Protein AF-A0A7S1ABR4-F1 (afdb_monomer)

Solvent-accessible surface area (backbone atoms only — not comparable to full-atom values): 40179 Å² total; per-residue (Å²): 141,78,88,90,82,90,86,90,86,90,82,90,83,89,80,83,87,80,79,81,82,81,83,81,82,76,81,88,82,75,90,82,78,89,81,94,78,80,88,78,85,78,80,78,83,89,82,87,90,80,86,80,90,78,80,85,79,92,81,92,79,81,85,82,89,79,80,89,81,91,84,85,90,83,87,86,83,90,85,89,83,86,89,81,87,87,85,87,91,77,84,61,74,61,48,54,54,51,48,51,51,46,50,47,52,50,47,52,54,45,50,52,50,46,52,52,47,52,51,48,51,51,53,50,50,51,51,52,49,49,56,50,48,53,54,47,52,52,51,48,53,54,53,60,64,45,48,66,56,51,52,49,52,51,51,52,51,50,50,50,53,49,54,53,50,53,50,50,54,50,49,50,55,53,48,54,56,48,52,51,53,50,51,51,52,50,53,51,52,52,49,51,51,53,50,51,49,54,54,50,52,53,48,51,54,49,54,53,51,52,51,52,53,51,48,53,53,48,56,51,52,50,51,56,50,50,56,50,49,53,50,51,50,52,52,50,54,51,52,50,52,52,48,52,53,49,51,51,50,49,53,54,49,50,57,50,49,53,56,46,51,65,54,48,78,72,54,84,92,76,92,80,83,93,70,96,70,55,65,67,53,48,56,52,48,51,52,50,49,50,50,50,51,52,52,50,52,51,52,53,53,51,48,52,55,50,49,55,56,47,51,56,49,51,52,52,52,49,54,52,48,55,54,46,54,52,50,54,50,51,53,51,52,50,49,54,49,53,66,70,61,41,58,66,59,51,50,53,48,52,53,46,50,56,50,51,54,53,49,52,53,53,50,49,53,52,51,51,51,52,50,52,49,53,51,52,54,50,52,55,50,51,52,51,53,53,50,54,48,51,54,49,52,54,50,51,51,52,52,52,51,50,54,52,48,52,53,50,52,53,51,48,53,52,51,53,49,51,51,51,52,52,51,49,52,55,63,74,71,60,80,94,75,86,91,80,81,90,78,94,74,90,80,93,76,82,89,75,84,84,78,89,80,82,92,79,89,85,82,80,89,88,88,83,79,91,80,89,86,84,88,76,93,81,82,86,82,84,78,89,82,79,92,71,85,78,76,94,78,68,75,86,52,51,64,59,56,50,51,51,48,53,52,51,53,51,50,51,52,50,55,50,52,52,50,54,51,51,50,52,52,51,52,49,54,51,48,55,56,50,51,65,65,67,58,77,78,71,91,74,70,92,67,76,75,56,70,63,58,57,48,51,52,52,48,53,55,47,52,52,51,51,51,54,48,51,54,51,52,51,51,55,50,52,52,49,52,53,50,53,52,51,53,49,52,52,48,53,52,52,50,51,54,48,51,56,56,47,65,75,66,78,70,89,73,90,58,72,65,60,59,53,50,52,51,50,52,52,53,50,52,52,51,50,54,52,50,53,52,50,50,51,54,51,52,52,55,49,53,53,50,52,52,53,50,53,53,50,52,52,49,55,54,50,65,74,73,108

Radius of gyration: 65.44 Å; Cα contacts (8 Å, |Δi|>4): 10; chains: 1; bounding box: 151×74×227 Å

Nearest PDB structures (foldseek):
  9cpb-assembly1_6H  TM=2.717E-01  e=7.052E+00  Bos taurus

Mean predicted aligned error: 22.24 Å

Structure (mmCIF, N/CA/C/O backbone):
data_AF-A0A7S1ABR4-F1
#
_entry.id   AF-A0A7S1ABR4-F1
#
loop_
_atom_site.group_PDB
_atom_site.id
_atom_site.type_symbol
_atom_site.label_atom_id
_atom_site.label_alt_id
_atom_site.label_comp_id
_atom_site.label_asym_id
_atom_site.label_entity_id
_atom_site.label_seq_id
_atom_site.pdbx_PDB_ins_code
_atom_site.Cartn_x
_atom_site.Cartn_y
_atom_site.Cartn_z
_atom_site.occupancy
_atom_site.B_iso_or_equiv
_atom_site.auth_seq_id
_atom_site.auth_comp_id
_atom_site.auth_asym_id
_atom_site.auth_atom_id
_at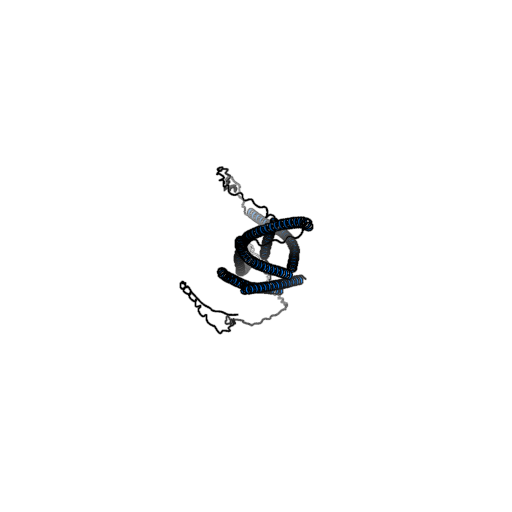om_site.pdbx_PDB_model_num
ATOM 1 N N . MET A 1 1 ? -22.520 -35.643 71.471 1.00 41.03 1 MET A N 1
ATOM 2 C CA . MET A 1 1 ? -22.256 -37.066 71.788 1.00 41.03 1 MET A CA 1
ATOM 3 C C . MET A 1 1 ? -23.621 -37.740 71.794 1.00 41.03 1 MET A C 1
ATOM 5 O O . MET A 1 1 ? -24.444 -37.306 72.581 1.00 41.03 1 MET A O 1
ATOM 9 N N . SER A 1 2 ? -24.021 -38.617 70.879 1.00 38.12 2 SER A N 1
ATOM 10 C CA . SER A 1 2 ? -23.293 -39.596 70.059 1.00 38.12 2 SER A CA 1
ATOM 11 C C . SER A 1 2 ? -24.035 -39.797 68.723 1.00 38.12 2 SER A C 1
ATOM 13 O O . SER A 1 2 ? -25.260 -39.748 68.706 1.00 38.12 2 SER A O 1
ATOM 15 N N . SER A 1 3 ? -23.313 -39.785 67.595 1.00 44.19 3 SER A N 1
ATOM 16 C CA . SER A 1 3 ? -23.055 -40.930 66.685 1.00 44.19 3 SER A CA 1
ATOM 17 C C . SER A 1 3 ? -24.290 -41.779 66.344 1.00 44.19 3 SER A C 1
ATOM 19 O O . SER A 1 3 ? -24.840 -42.435 67.217 1.00 44.19 3 SER A O 1
ATOM 21 N N . GLU A 1 4 ? -24.835 -41.698 65.126 1.00 56.34 4 GLU A N 1
ATOM 22 C CA . GLU A 1 4 ? -24.324 -42.309 63.875 1.00 56.34 4 GLU A CA 1
ATOM 23 C C . GLU A 1 4 ? -24.931 -43.704 63.641 1.00 56.34 4 GLU A C 1
ATOM 25 O O . GLU A 1 4 ? -24.584 -44.651 64.332 1.00 56.34 4 GLU A O 1
ATOM 30 N N . MET A 1 5 ? -25.833 -43.811 62.655 1.00 45.47 5 MET A N 1
ATOM 31 C CA . MET A 1 5 ? -26.088 -44.989 61.800 1.00 45.47 5 MET A CA 1
ATOM 32 C C . MET A 1 5 ? -27.075 -44.556 60.688 1.00 45.47 5 MET A C 1
ATOM 34 O O . MET A 1 5 ? -28.191 -44.150 60.979 1.00 45.47 5 MET A O 1
ATOM 38 N N . MET A 1 6 ? -26.651 -44.370 59.432 1.00 41.62 6 MET A N 1
ATOM 39 C CA . MET A 1 6 ? -26.481 -45.392 58.381 1.00 41.62 6 MET A CA 1
ATOM 40 C C . MET A 1 6 ? -27.782 -46.124 57.968 1.00 41.62 6 MET A C 1
ATOM 42 O O . MET A 1 6 ? -28.215 -47.036 58.661 1.00 41.62 6 MET A O 1
ATOM 46 N N . ARG A 1 7 ? -28.248 -45.807 56.739 1.00 41.59 7 ARG A N 1
ATOM 47 C CA . ARG A 1 7 ? -28.483 -46.717 55.577 1.00 41.59 7 ARG A CA 1
ATOM 48 C C . ARG A 1 7 ? -29.902 -46.877 54.978 1.00 41.59 7 ARG A C 1
ATOM 50 O O . ARG A 1 7 ? -30.796 -47.445 55.581 1.00 41.59 7 ARG A O 1
ATOM 57 N N . HIS A 1 8 ? -29.930 -46.533 53.678 1.00 41.03 8 HIS A N 1
ATOM 58 C CA . HIS A 1 8 ? -30.507 -47.206 52.492 1.00 41.03 8 HIS A CA 1
ATOM 59 C C . HIS A 1 8 ? -32.024 -47.402 52.314 1.00 41.03 8 HIS A C 1
ATOM 61 O O . HIS A 1 8 ? -32.643 -48.172 53.027 1.00 41.03 8 HIS A O 1
ATOM 67 N N . THR A 1 9 ? -32.548 -46.855 51.205 1.00 40.22 9 THR A N 1
ATOM 68 C CA . THR A 1 9 ? -33.113 -47.538 50.000 1.00 40.22 9 THR A CA 1
ATOM 69 C C . THR A 1 9 ? -33.212 -46.452 48.897 1.00 40.22 9 THR A C 1
ATOM 71 O O . THR A 1 9 ? -33.606 -45.339 49.208 1.00 40.22 9 THR A O 1
ATOM 74 N N . SER A 1 10 ? -32.648 -46.516 47.681 1.00 36.31 10 SER A N 1
ATOM 75 C CA . SER A 1 10 ? -32.606 -47.485 46.566 1.00 36.31 10 SER A CA 1
ATOM 76 C C . SER A 1 10 ? -33.908 -47.612 45.759 1.00 36.31 10 SER A C 1
ATOM 78 O O . SER A 1 10 ? -34.745 -48.439 46.091 1.00 36.31 10 SER A O 1
ATOM 80 N N . SER A 1 11 ? -33.988 -46.870 44.646 1.00 38.41 11 SER A N 1
ATOM 81 C CA . SER A 1 11 ? -34.721 -47.169 43.392 1.00 38.41 11 SER A CA 1
ATOM 82 C C . SER A 1 11 ? -34.121 -46.208 42.345 1.00 38.41 11 SER A C 1
ATOM 84 O O . SER A 1 11 ? -34.175 -45.007 42.575 1.00 38.41 11 SER A O 1
ATOM 86 N N . ARG A 1 12 ? -33.326 -46.538 41.316 1.00 35.66 12 ARG A N 1
ATOM 87 C CA . ARG A 1 12 ? -33.201 -47.629 40.326 1.00 35.66 12 ARG A CA 1
ATOM 88 C C . ARG A 1 12 ? -34.379 -47.718 39.348 1.00 35.66 12 ARG A C 1
ATOM 90 O O . ARG A 1 12 ? -35.300 -48.461 39.628 1.00 35.66 12 ARG A O 1
ATOM 97 N N . ASP A 1 13 ? -34.237 -46.999 38.228 1.00 39.53 13 ASP A N 1
ATOM 98 C CA . ASP A 1 13 ? -34.723 -47.302 36.865 1.00 39.53 13 ASP A CA 1
ATOM 99 C C . ASP A 1 13 ? -33.698 -46.679 35.885 1.00 39.53 13 ASP A C 1
ATOM 101 O O . ASP A 1 13 ? -33.396 -45.491 35.964 1.00 39.53 13 ASP A O 1
ATOM 105 N N . GLU A 1 14 ? -32.810 -47.497 35.312 1.00 38.00 14 GLU A N 1
ATOM 106 C CA . GLU A 1 14 ? -32.806 -47.963 33.907 1.00 38.00 14 GLU A CA 1
ATOM 107 C C . GLU A 1 14 ? -32.300 -46.923 32.884 1.00 38.00 14 GLU A C 1
ATOM 109 O O . GLU A 1 14 ? -33.050 -46.175 32.265 1.00 38.00 14 GLU A O 1
ATOM 114 N N . LEU A 1 15 ? -30.975 -46.933 32.675 1.00 37.72 15 LEU A N 1
ATOM 115 C CA . LEU A 1 15 ? -30.287 -46.331 31.530 1.00 37.72 15 LEU A CA 1
ATOM 116 C C . LEU A 1 15 ? -29.939 -47.429 30.515 1.00 37.72 15 LEU A C 1
ATOM 118 O O . LEU A 1 15 ? -29.349 -48.452 30.869 1.00 37.72 15 LEU A O 1
ATOM 122 N N . ALA A 1 16 ? -30.281 -47.184 29.251 1.00 50.78 16 ALA A N 1
ATOM 123 C CA . ALA A 1 16 ? -29.894 -47.994 28.099 1.00 50.78 16 ALA A CA 1
ATOM 124 C C . ALA A 1 16 ? -28.366 -47.955 27.854 1.00 50.78 16 ALA A C 1
ATOM 126 O O . ALA A 1 16 ? -27.729 -46.933 28.127 1.00 50.78 16 ALA A O 1
ATOM 127 N N . PRO A 1 17 ? -27.752 -49.023 27.306 1.00 49.50 17 PRO A N 1
ATOM 128 C CA . PRO A 1 17 ? -26.316 -49.055 27.061 1.00 49.50 17 PRO A CA 1
ATOM 129 C C . PRO A 1 17 ? -25.970 -48.335 25.751 1.00 49.50 17 PRO A C 1
ATOM 131 O O . PRO A 1 17 ? -26.314 -48.793 24.661 1.00 49.50 17 PRO A O 1
ATOM 134 N N . LEU A 1 18 ? -25.244 -47.220 25.852 1.00 47.31 18 LEU A N 1
ATOM 135 C CA . LEU A 1 18 ? -24.550 -46.618 24.717 1.00 47.31 18 LEU A CA 1
ATOM 136 C C . LEU A 1 18 ? -23.268 -47.409 24.433 1.00 47.31 18 LEU A C 1
ATOM 138 O O . LEU A 1 18 ? -22.366 -47.514 25.262 1.00 47.31 18 LEU A O 1
ATOM 142 N N . THR A 1 19 ? -23.217 -47.971 23.234 1.00 53.25 19 THR A N 1
ATOM 143 C CA . THR A 1 19 ? -22.040 -48.550 22.584 1.00 53.25 19 THR A CA 1
ATOM 144 C C . THR A 1 19 ? -20.878 -47.548 22.513 1.00 53.25 19 THR A C 1
ATOM 146 O O . THR A 1 19 ? -21.114 -46.393 22.150 1.00 53.25 19 THR A O 1
ATOM 149 N N . PRO A 1 20 ? -19.625 -47.959 22.779 1.00 58.31 20 PRO A N 1
ATOM 150 C CA . PRO A 1 20 ? -18.463 -47.097 22.582 1.00 58.31 20 PRO A CA 1
ATOM 151 C C . PRO A 1 20 ? -18.154 -46.910 21.081 1.00 58.31 20 PRO A C 1
ATOM 153 O O . PRO A 1 20 ? -18.285 -47.867 20.311 1.00 58.31 20 PRO A O 1
ATOM 156 N N . PRO A 1 21 ? -17.720 -45.715 20.638 1.00 57.12 21 PRO A N 1
ATOM 157 C CA . PRO A 1 21 ? -17.229 -45.516 19.278 1.00 57.12 21 PRO A CA 1
ATOM 158 C C . PRO A 1 21 ? -15.872 -46.219 19.060 1.00 57.12 21 PRO A C 1
ATOM 160 O O . PRO A 1 21 ? -15.112 -46.414 20.013 1.00 57.12 21 PRO A O 1
ATOM 163 N N . PRO A 1 22 ? -15.549 -46.608 17.812 1.00 49.62 22 PRO A N 1
ATOM 164 C CA . PRO A 1 22 ? -14.352 -47.376 17.499 1.00 49.62 22 PRO A CA 1
ATOM 165 C C . PRO A 1 22 ? -13.078 -46.536 17.652 1.00 49.62 22 PRO A C 1
ATOM 167 O O . PRO A 1 22 ? -12.982 -45.407 17.172 1.00 49.62 22 PRO A O 1
ATOM 170 N N . ILE A 1 23 ? -12.078 -47.142 18.292 1.00 45.50 23 ILE A N 1
ATOM 171 C CA . ILE A 1 23 ? -10.703 -46.653 18.381 1.00 45.50 23 ILE A CA 1
ATOM 172 C C . ILE A 1 23 ? -10.111 -46.651 16.968 1.00 45.50 23 ILE A C 1
ATOM 174 O O . ILE A 1 23 ? -9.918 -47.705 16.359 1.00 45.50 23 ILE A O 1
ATOM 178 N N . LEU A 1 24 ? -9.831 -45.457 16.447 1.00 39.72 24 LEU A N 1
ATOM 179 C CA . LEU A 1 24 ? -9.133 -45.270 15.182 1.00 39.72 24 LEU A CA 1
ATOM 180 C C . LEU A 1 24 ? -7.646 -45.577 15.400 1.00 39.72 24 LEU A C 1
ATOM 182 O O . LEU A 1 24 ? -6.897 -44.788 15.972 1.00 39.72 24 LEU A O 1
ATOM 186 N N . VAL A 1 25 ? -7.245 -46.772 14.975 1.00 41.50 25 VAL A N 1
ATOM 187 C CA . VAL A 1 25 ? -5.853 -47.216 14.891 1.00 41.50 25 VAL A CA 1
ATOM 188 C C . VAL A 1 25 ? -5.158 -46.401 13.801 1.00 41.50 25 VAL A C 1
ATOM 190 O O . VAL A 1 25 ? -5.475 -46.533 12.620 1.00 41.50 25 VAL A O 1
ATOM 193 N N . THR A 1 26 ? -4.204 -45.557 14.185 1.00 49.91 26 THR A N 1
ATOM 194 C CA . THR A 1 26 ? -3.259 -44.943 13.249 1.00 49.91 26 THR A CA 1
ATOM 195 C C . THR A 1 26 ? -2.154 -45.947 12.885 1.00 49.91 26 THR A C 1
ATOM 197 O O . THR A 1 26 ? -1.695 -46.704 13.746 1.00 49.91 26 THR A O 1
ATOM 200 N N . PRO A 1 27 ? -1.719 -46.007 11.613 1.00 48.03 27 PRO A N 1
ATOM 201 C CA . PRO A 1 27 ? -0.678 -46.933 11.179 1.00 48.03 27 PRO A CA 1
ATOM 202 C C . PRO A 1 27 ? 0.716 -46.479 11.654 1.00 48.03 27 PRO A C 1
ATOM 204 O O . PRO A 1 27 ? 0.977 -45.275 11.745 1.00 48.03 27 PRO A O 1
ATOM 207 N N . PRO A 1 28 ? 1.651 -47.414 11.909 1.00 42.25 28 PRO A N 1
ATOM 208 C CA . PRO A 1 28 ? 2.991 -47.078 12.359 1.00 42.25 28 PRO A CA 1
ATOM 209 C C . PRO A 1 28 ? 3.825 -46.616 11.160 1.00 42.25 28 PRO A C 1
ATOM 211 O O . PRO A 1 28 ? 4.090 -47.394 10.242 1.00 42.25 28 PRO A O 1
ATOM 214 N N . ARG A 1 29 ? 4.276 -45.358 11.161 1.00 34.94 29 ARG A N 1
ATOM 215 C CA . ARG A 1 29 ? 5.273 -44.889 10.191 1.00 34.94 29 ARG A CA 1
ATOM 216 C C . ARG A 1 29 ? 6.676 -45.004 10.787 1.00 34.94 29 ARG A C 1
ATOM 218 O O . ARG A 1 29 ? 7.109 -44.208 11.611 1.00 34.94 29 ARG A O 1
ATOM 225 N N . SER A 1 30 ? 7.300 -46.108 10.395 1.00 35.62 30 SER A N 1
ATOM 226 C CA . SER A 1 30 ? 8.726 -46.394 10.222 1.00 35.62 30 SER A CA 1
ATOM 227 C C . SER A 1 30 ? 9.743 -45.349 10.704 1.00 35.62 30 SER A C 1
ATOM 229 O O . SER A 1 30 ? 9.906 -44.271 10.136 1.00 35.62 30 SER A O 1
ATOM 231 N N . LYS A 1 31 ? 10.557 -45.794 11.667 1.00 38.31 31 LYS A N 1
ATOM 232 C CA . LYS A 1 31 ? 11.927 -45.326 11.896 1.00 38.31 31 LYS A CA 1
ATOM 233 C C . LYS A 1 31 ? 12.742 -45.530 10.614 1.00 38.31 31 LYS A C 1
ATOM 235 O O . LYS A 1 31 ? 12.853 -46.663 10.154 1.00 38.31 31 LYS A O 1
ATOM 240 N N . THR A 1 32 ? 13.345 -44.464 10.093 1.00 35.44 32 THR A N 1
ATOM 241 C CA . THR A 1 32 ? 14.408 -44.566 9.085 1.00 35.44 32 THR A CA 1
ATOM 242 C C . THR A 1 32 ? 15.672 -43.952 9.668 1.00 35.44 32 THR A C 1
ATOM 244 O O . THR A 1 32 ? 15.830 -42.740 9.764 1.00 35.44 32 THR A O 1
ATOM 247 N N . THR A 1 33 ? 16.526 -44.841 10.152 1.00 35.59 33 THR A N 1
ATOM 248 C CA . THR A 1 33 ? 17.954 -44.657 10.399 1.00 35.59 33 THR A CA 1
ATOM 249 C C . THR A 1 33 ? 18.719 -44.460 9.088 1.00 35.59 33 THR A C 1
ATOM 251 O O . THR A 1 33 ? 18.374 -45.093 8.097 1.00 35.59 33 THR A O 1
ATOM 254 N N . LEU A 1 34 ? 19.820 -43.702 9.164 1.00 35.44 34 LEU A N 1
ATOM 255 C CA . LEU A 1 34 ? 20.921 -43.597 8.192 1.00 35.44 34 LEU A CA 1
ATOM 256 C C . LEU A 1 34 ? 20.582 -43.046 6.793 1.00 35.44 34 LEU A C 1
ATOM 258 O O . LEU A 1 34 ? 20.036 -43.750 5.955 1.00 35.44 34 LEU A O 1
ATOM 262 N N . ALA A 1 35 ? 21.104 -41.857 6.483 1.00 31.19 35 ALA A N 1
ATOM 263 C CA . ALA A 1 35 ? 22.211 -41.727 5.527 1.00 31.19 35 ALA A CA 1
ATOM 264 C C . ALA A 1 35 ? 22.689 -40.270 5.455 1.00 31.19 35 ALA A C 1
ATOM 266 O O . ALA A 1 35 ? 21.992 -39.364 5.012 1.00 31.19 35 ALA A O 1
ATOM 267 N N . GLN A 1 36 ? 23.924 -40.086 5.901 1.00 41.88 36 GLN A N 1
ATOM 268 C CA . GLN A 1 36 ? 24.800 -38.973 5.585 1.00 41.88 36 GLN A CA 1
ATOM 269 C C . GLN A 1 36 ? 25.113 -39.044 4.079 1.00 41.88 36 GLN A C 1
ATOM 271 O O . GLN A 1 36 ? 25.625 -40.058 3.611 1.00 41.88 36 GLN A O 1
ATOM 276 N N . GLY A 1 37 ? 24.782 -38.005 3.315 1.00 30.42 37 GLY A N 1
ATOM 277 C CA . GLY A 1 37 ? 25.051 -37.954 1.877 1.00 30.42 37 GLY A CA 1
ATOM 278 C C . GLY A 1 37 ? 24.929 -36.529 1.355 1.00 30.42 37 GLY A C 1
ATOM 279 O O . GLY A 1 37 ? 23.825 -36.047 1.125 1.00 30.42 37 GLY A O 1
ATOM 280 N N . GLY A 1 38 ? 26.064 -35.842 1.221 1.00 39.25 38 GLY A N 1
ATOM 281 C CA . GLY A 1 38 ? 26.136 -34.542 0.557 1.00 39.25 38 GLY A CA 1
ATOM 282 C C . GLY A 1 38 ? 26.102 -34.683 -0.970 1.00 39.25 38 GLY A C 1
ATOM 283 O O . GLY A 1 38 ? 26.493 -35.731 -1.488 1.00 39.25 38 GLY A O 1
ATOM 284 N N . PRO A 1 39 ? 25.701 -33.641 -1.717 1.00 41.16 39 PRO A N 1
ATOM 285 C CA . PRO A 1 39 ? 25.913 -33.601 -3.150 1.00 41.16 39 PRO A CA 1
ATOM 286 C C . PRO A 1 39 ? 27.263 -32.942 -3.439 1.00 41.16 39 PRO A C 1
ATOM 288 O O . PRO A 1 39 ? 27.418 -31.724 -3.499 1.00 41.16 39 PRO A O 1
ATOM 291 N N . GLN A 1 40 ? 28.254 -33.803 -3.622 1.00 35.41 40 GLN A N 1
ATOM 292 C CA . GLN A 1 40 ? 29.495 -33.512 -4.315 1.00 35.41 40 GLN A CA 1
ATOM 293 C C . GLN A 1 40 ? 29.201 -33.550 -5.821 1.00 35.41 40 GLN A C 1
ATOM 295 O O . GLN A 1 40 ? 29.228 -34.614 -6.429 1.00 35.41 40 GLN A O 1
ATOM 300 N N . ASN A 1 41 ? 28.904 -32.399 -6.432 1.00 33.44 41 ASN A N 1
ATOM 301 C CA . ASN A 1 41 ? 28.852 -32.289 -7.892 1.00 33.44 41 ASN A CA 1
ATOM 302 C C . ASN A 1 41 ? 30.269 -32.082 -8.437 1.00 33.44 41 ASN A C 1
ATOM 304 O O . ASN A 1 41 ? 30.716 -30.970 -8.704 1.00 33.44 41 ASN A O 1
ATOM 308 N N . GLN A 1 42 ? 30.972 -33.205 -8.578 1.00 30.95 42 GLN A N 1
ATOM 309 C CA . GLN A 1 42 ? 32.025 -33.376 -9.568 1.00 30.95 42 GLN A CA 1
ATOM 310 C C . GLN A 1 42 ? 31.354 -33.668 -10.915 1.00 30.95 42 GLN A C 1
ATOM 312 O O . GLN A 1 42 ? 30.747 -34.721 -11.087 1.00 30.95 42 GLN A O 1
ATOM 317 N N . ILE A 1 43 ? 31.494 -32.760 -11.879 1.00 31.55 43 ILE A N 1
ATOM 318 C CA . ILE A 1 43 ? 31.408 -33.110 -13.299 1.00 31.55 43 ILE A CA 1
ATOM 319 C C . ILE A 1 43 ? 32.850 -33.117 -13.811 1.00 31.55 43 ILE A C 1
ATOM 321 O O . ILE A 1 43 ? 33.446 -32.072 -14.065 1.00 31.55 43 ILE A O 1
ATOM 325 N N . ALA A 1 44 ? 33.420 -34.322 -13.885 1.00 31.66 44 ALA A N 1
ATOM 326 C CA . ALA A 1 44 ? 34.548 -34.640 -14.757 1.00 31.66 44 ALA A CA 1
ATOM 327 C C . ALA A 1 44 ? 34.117 -34.322 -16.204 1.00 31.66 44 ALA A C 1
ATOM 329 O O . ALA A 1 44 ? 32.992 -34.631 -16.588 1.00 31.66 44 ALA A O 1
ATOM 330 N N . GLN A 1 45 ? 34.850 -33.517 -16.975 1.00 32.75 45 GLN A N 1
ATOM 331 C CA . GLN A 1 45 ? 36.119 -33.835 -17.649 1.00 32.75 45 GLN A CA 1
ATOM 332 C C . GLN A 1 45 ? 36.073 -35.114 -18.501 1.00 32.75 45 GLN A C 1
ATOM 334 O O . GLN A 1 45 ? 35.637 -36.156 -18.025 1.00 32.75 45 GLN A O 1
ATOM 339 N N . TYR A 1 46 ? 36.662 -34.987 -19.702 1.00 28.78 46 TYR A N 1
ATOM 340 C CA . TYR A 1 46 ? 36.785 -35.901 -20.856 1.00 28.78 46 TYR A CA 1
ATOM 341 C C . TYR A 1 46 ? 35.698 -35.715 -21.944 1.00 28.78 46 TYR A C 1
ATOM 343 O O . TYR A 1 46 ? 34.517 -35.811 -21.652 1.00 28.78 46 TYR A O 1
ATOM 351 N N . ASN A 1 47 ? 36.001 -35.478 -23.229 1.00 31.41 47 ASN A N 1
ATOM 352 C CA . ASN A 1 47 ? 37.293 -35.331 -23.905 1.00 31.41 47 ASN A CA 1
ATOM 353 C C . ASN A 1 47 ? 37.148 -34.739 -25.327 1.00 31.41 47 ASN A C 1
ATOM 355 O O . ASN A 1 47 ? 36.103 -34.861 -25.956 1.00 31.41 47 ASN A O 1
ATOM 359 N N . ASP A 1 48 ? 38.276 -34.220 -25.817 1.00 27.22 48 ASP A N 1
ATOM 360 C CA . ASP A 1 48 ? 38.766 -34.266 -27.202 1.00 27.22 48 ASP A CA 1
ATOM 361 C C . ASP A 1 48 ? 38.016 -33.548 -28.337 1.00 27.22 48 ASP A C 1
ATOM 363 O O . ASP A 1 48 ? 37.145 -34.081 -29.019 1.00 27.22 48 ASP A O 1
ATOM 367 N N . SER A 1 49 ? 38.572 -32.396 -28.720 1.00 29.98 49 SER A N 1
ATOM 368 C CA . SER A 1 49 ? 38.954 -32.167 -30.118 1.00 29.98 49 SER A CA 1
ATOM 369 C C . SER A 1 49 ? 40.287 -31.427 -30.157 1.00 29.98 49 SER A C 1
ATOM 371 O O . SER A 1 49 ? 40.405 -30.239 -29.863 1.00 29.98 49 SER A O 1
ATOM 373 N N . VAL A 1 50 ? 41.305 -32.226 -30.447 1.00 32.59 50 VAL A N 1
ATOM 374 C CA . VAL A 1 50 ? 42.725 -31.915 -30.564 1.00 32.59 50 VAL A CA 1
ATOM 375 C C . VAL A 1 50 ? 43.031 -31.543 -32.028 1.00 32.59 50 VAL A C 1
ATOM 377 O O . VAL A 1 50 ? 42.388 -32.060 -32.937 1.00 32.59 50 VAL A O 1
ATOM 380 N N . VAL A 1 51 ? 44.114 -30.771 -32.218 1.00 36.28 51 VAL A N 1
ATOM 381 C CA . VAL A 1 51 ? 44.993 -30.663 -33.417 1.00 36.28 51 VAL A CA 1
ATOM 382 C C . VAL A 1 51 ? 44.728 -29.459 -34.366 1.00 36.28 51 VAL A C 1
ATOM 384 O O . VAL A 1 51 ? 43.584 -29.238 -34.743 1.00 36.28 51 VAL A O 1
ATOM 387 N N . PRO A 1 52 ? 45.758 -28.737 -34.889 1.00 41.19 52 PRO A N 1
ATOM 388 C CA . PRO A 1 52 ? 47.143 -28.595 -34.434 1.00 41.19 52 PRO A CA 1
ATOM 389 C C . PRO A 1 52 ? 47.609 -27.143 -34.236 1.00 41.19 52 PRO A C 1
ATOM 391 O O . PRO A 1 52 ? 47.406 -26.238 -35.043 1.00 41.19 52 PRO A O 1
ATOM 394 N N . ARG A 1 53 ? 48.450 -27.007 -33.216 1.00 36.12 53 ARG A N 1
ATOM 395 C CA . ARG A 1 53 ? 49.536 -26.037 -33.140 1.00 36.12 53 ARG A CA 1
ATOM 396 C C . ARG A 1 53 ? 50.660 -26.545 -34.058 1.00 36.12 53 ARG A C 1
ATOM 398 O O . ARG A 1 53 ? 51.298 -27.542 -33.732 1.00 36.12 53 ARG A O 1
ATOM 405 N N . THR A 1 54 ? 50.930 -25.874 -35.174 1.00 36.91 54 THR A N 1
ATOM 406 C CA . THR A 1 54 ? 52.219 -25.990 -35.877 1.00 36.91 54 THR A CA 1
ATOM 407 C C . THR A 1 54 ? 52.991 -24.701 -35.678 1.00 36.91 54 THR A C 1
ATOM 409 O O . THR A 1 54 ? 52.595 -23.638 -36.151 1.00 36.91 54 THR A O 1
ATOM 412 N N . GLY A 1 55 ? 54.080 -24.805 -34.920 1.00 33.09 55 GLY A N 1
ATOM 413 C CA . GLY A 1 55 ? 55.123 -23.795 -34.883 1.00 33.09 55 GLY A CA 1
ATOM 414 C C . GLY A 1 55 ? 56.052 -23.882 -36.095 1.00 33.09 55 GLY A C 1
ATOM 415 O O . GLY A 1 55 ? 55.916 -24.762 -36.944 1.00 33.09 55 GLY A O 1
ATOM 416 N N . THR A 1 56 ? 57.063 -23.007 -36.065 1.00 31.50 56 THR A N 1
ATOM 417 C CA . THR A 1 56 ? 58.104 -22.760 -37.085 1.00 31.50 56 THR A CA 1
ATOM 418 C C . THR A 1 56 ? 57.552 -21.951 -38.271 1.00 31.50 56 THR A C 1
ATOM 420 O O . THR A 1 56 ? 56.447 -22.186 -38.718 1.00 31.50 56 THR A O 1
ATOM 423 N N . LEU A 1 57 ? 58.195 -20.916 -38.807 1.00 32.97 57 LEU A N 1
ATOM 424 C CA . LEU A 1 57 ? 59.618 -20.709 -39.003 1.00 32.97 57 LEU A CA 1
ATOM 425 C C . LEU A 1 57 ? 59.834 -19.235 -39.427 1.00 32.97 57 LEU A C 1
ATOM 427 O O . LEU A 1 57 ? 59.234 -18.768 -40.382 1.00 32.97 57 LEU A O 1
ATOM 431 N N . ARG A 1 58 ? 60.696 -18.518 -38.700 1.00 30.72 58 ARG A N 1
ATOM 432 C CA . ARG A 1 58 ? 61.799 -17.686 -39.226 1.00 30.72 58 ARG A CA 1
ATOM 433 C C . ARG A 1 58 ? 61.571 -16.879 -40.530 1.00 30.72 58 ARG A C 1
ATOM 435 O O . ARG A 1 58 ? 61.597 -17.452 -41.606 1.00 30.72 58 ARG A O 1
ATOM 442 N N . GLN A 1 59 ? 61.586 -15.547 -40.412 1.00 33.44 59 GLN A N 1
ATOM 443 C CA . GLN A 1 59 ? 62.314 -14.542 -41.235 1.00 33.44 59 GLN A CA 1
ATOM 444 C C . GLN A 1 59 ? 61.821 -13.164 -40.739 1.00 33.44 59 GLN A C 1
ATOM 446 O O . GLN A 1 59 ? 60.628 -12.915 -40.763 1.00 33.44 59 GLN A O 1
ATOM 451 N N . ARG A 1 60 ? 62.572 -12.230 -40.139 1.00 32.81 60 ARG A N 1
ATOM 452 C CA . ARG A 1 60 ? 63.967 -11.773 -40.276 1.00 32.81 60 ARG A CA 1
ATOM 453 C C . ARG A 1 60 ? 64.429 -11.573 -41.720 1.00 32.81 60 ARG A C 1
ATOM 455 O O . ARG A 1 60 ? 65.174 -12.381 -42.254 1.00 32.81 60 ARG A O 1
ATOM 462 N N . SER A 1 61 ? 64.092 -10.405 -42.244 1.00 34.81 61 SER A N 1
ATOM 463 C CA . SER A 1 61 ? 64.985 -9.502 -42.981 1.00 34.81 61 SER A CA 1
ATOM 464 C C . SER A 1 61 ? 64.342 -8.117 -42.861 1.00 34.81 61 SER A C 1
ATOM 466 O O . SER A 1 61 ? 63.147 -7.982 -43.069 1.00 34.81 61 SER A O 1
ATOM 468 N N . GLY A 1 62 ? 65.005 -7.087 -42.359 1.00 30.86 62 GLY A N 1
ATOM 469 C CA . GLY A 1 62 ? 66.307 -6.649 -42.831 1.00 30.86 62 GLY A CA 1
ATOM 470 C C . GLY A 1 62 ? 66.058 -5.407 -43.679 1.00 30.86 62 GLY A C 1
ATOM 471 O O . GLY A 1 62 ? 65.603 -5.504 -44.809 1.00 30.86 62 GLY A O 1
ATOM 472 N N . SER A 1 63 ? 66.316 -4.256 -43.069 1.00 36.47 63 SER A N 1
ATOM 473 C CA . SER A 1 63 ? 66.557 -2.963 -43.720 1.00 36.47 63 SER A CA 1
ATOM 474 C C . SER A 1 63 ? 67.806 -3.087 -44.646 1.00 36.47 63 SER A C 1
ATOM 476 O O . SER A 1 63 ? 68.355 -4.183 -44.772 1.00 36.47 63 SER A O 1
ATOM 478 N N . PRO A 1 64 ? 68.525 -2.012 -44.987 1.00 57.59 64 PRO A N 1
ATOM 479 C CA . PRO A 1 64 ? 68.351 -0.909 -45.942 1.00 57.59 64 PRO A CA 1
ATOM 480 C C . PRO A 1 64 ? 69.447 -0.958 -47.056 1.00 57.59 64 PRO A C 1
ATOM 482 O O . PRO A 1 64 ? 70.129 -1.968 -47.196 1.00 57.59 64 PRO A O 1
ATOM 485 N N . TRP A 1 65 ? 69.692 0.167 -47.756 1.00 34.09 65 TRP A N 1
ATOM 486 C CA . TRP A 1 65 ? 70.720 0.418 -48.803 1.00 34.09 65 TRP A CA 1
ATOM 487 C C . TRP A 1 65 ? 70.375 -0.179 -50.179 1.00 34.09 65 TRP A C 1
ATOM 489 O O . TRP A 1 65 ? 69.862 -1.279 -50.277 1.00 34.09 65 TRP A O 1
ATOM 499 N N . GLY A 1 66 ? 70.626 0.459 -51.316 1.00 31.98 66 GLY A N 1
ATOM 500 C CA . GLY A 1 66 ? 71.359 1.674 -51.627 1.00 31.98 66 GLY A CA 1
ATOM 501 C C . GLY A 1 66 ? 71.808 1.609 -53.095 1.00 31.98 66 GLY A C 1
ATOM 502 O O . GLY A 1 66 ? 71.780 0.544 -53.698 1.00 31.98 66 GLY A O 1
ATOM 503 N N . GLN A 1 67 ? 72.290 2.751 -53.593 1.00 35.78 67 GLN A N 1
ATOM 504 C CA . GLN A 1 67 ? 73.316 2.877 -54.641 1.00 35.78 67 GLN A CA 1
ATOM 505 C C . GLN A 1 67 ? 72.880 2.485 -56.070 1.00 35.78 67 GLN A C 1
ATOM 507 O O . GLN A 1 67 ? 72.503 1.364 -56.373 1.00 35.78 67 GLN A O 1
ATOM 512 N N . SER A 1 68 ? 72.788 3.466 -56.971 1.00 34.53 68 SER A N 1
ATOM 513 C CA . SER A 1 68 ? 73.901 3.926 -57.825 1.00 34.53 68 SER A CA 1
ATOM 514 C C . SER A 1 68 ? 74.473 2.812 -58.700 1.00 34.53 68 SER A C 1
ATOM 516 O O . SER A 1 68 ? 74.999 1.847 -58.166 1.00 34.53 68 SER A O 1
ATOM 518 N N . SER A 1 69 ? 74.499 3.006 -60.025 1.00 35.44 69 SER A N 1
ATOM 519 C CA . SER A 1 69 ? 75.742 2.969 -60.822 1.00 35.44 69 SER A CA 1
ATOM 520 C C . SER A 1 69 ? 75.484 2.864 -62.337 1.00 35.44 69 SER A C 1
ATOM 522 O O . SER A 1 69 ? 74.939 1.889 -62.834 1.00 35.44 69 SER A O 1
ATOM 524 N N . THR A 1 70 ? 75.916 3.920 -63.033 1.00 36.19 70 THR A N 1
ATOM 525 C CA . THR A 1 70 ? 76.701 3.996 -64.285 1.00 36.19 70 THR A CA 1
ATOM 526 C C . THR A 1 70 ? 76.620 2.916 -65.387 1.00 36.19 70 THR A C 1
ATOM 528 O O . THR A 1 70 ? 76.836 1.733 -65.155 1.00 36.19 70 THR A O 1
ATOM 531 N N . ARG A 1 71 ? 76.506 3.386 -66.646 1.00 34.75 71 ARG A N 1
ATOM 532 C CA . ARG A 1 71 ? 77.390 3.098 -67.816 1.00 34.75 71 ARG A CA 1
ATOM 533 C C . ARG A 1 71 ? 76.856 3.872 -69.042 1.00 34.75 71 ARG A C 1
ATOM 535 O O . ARG A 1 71 ? 75.682 3.766 -69.351 1.00 34.75 71 ARG A O 1
ATOM 542 N N . ALA A 1 72 ? 77.561 4.844 -69.626 1.00 31.27 72 ALA A N 1
ATOM 543 C CA . ALA A 1 72 ? 78.802 4.803 -70.419 1.00 31.27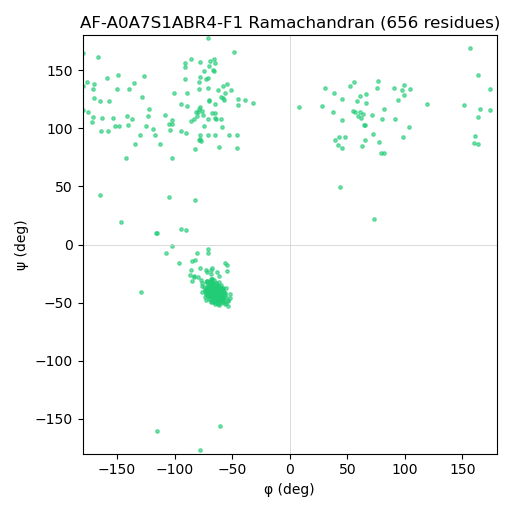 72 ALA A CA 1
ATOM 544 C C . ALA A 1 72 ? 78.607 4.398 -71.905 1.00 31.27 72 ALA A C 1
ATOM 546 O O . ALA A 1 72 ? 78.365 3.239 -72.206 1.00 31.27 72 ALA A O 1
ATOM 547 N N . MET A 1 73 ? 78.764 5.407 -72.782 1.00 38.47 73 MET A N 1
ATOM 548 C CA . MET A 1 73 ? 79.554 5.474 -74.035 1.00 38.47 73 MET A CA 1
ATOM 549 C C . MET A 1 73 ? 79.643 4.268 -74.995 1.00 38.47 73 MET A C 1
ATOM 551 O O . MET A 1 73 ? 80.175 3.238 -74.610 1.00 38.47 73 MET A O 1
ATOM 555 N N . THR A 1 74 ? 79.396 4.528 -76.293 1.00 34.59 74 THR A N 1
ATOM 556 C CA . THR A 1 74 ? 80.196 4.079 -77.476 1.00 34.59 74 THR A CA 1
ATOM 557 C C . THR A 1 74 ? 79.664 4.804 -78.731 1.00 34.59 74 THR A C 1
ATOM 559 O O . THR A 1 74 ? 78.473 4.728 -78.997 1.00 34.59 74 THR A O 1
ATOM 562 N N . ARG A 1 75 ? 80.377 5.757 -79.354 1.00 31.61 75 ARG A N 1
ATOM 563 C CA . ARG A 1 75 ? 81.440 5.686 -80.395 1.00 31.61 75 ARG A CA 1
ATOM 564 C C . ARG A 1 75 ? 81.032 5.171 -81.797 1.00 31.61 75 ARG A C 1
ATOM 566 O O . ARG A 1 75 ? 80.460 4.104 -81.952 1.00 31.61 75 ARG A O 1
ATOM 573 N N . VAL A 1 76 ? 81.439 5.989 -82.775 1.00 48.06 76 VAL A N 1
ATOM 574 C CA . VAL A 1 76 ? 81.379 5.957 -84.258 1.00 48.06 76 VAL A CA 1
ATOM 575 C C . VAL A 1 76 ? 82.299 4.870 -84.866 1.00 48.06 76 VAL A C 1
ATOM 577 O O . VAL A 1 76 ? 83.251 4.469 -84.193 1.00 48.06 76 VAL A O 1
ATOM 580 N N . PRO A 1 77 ? 82.061 4.393 -86.111 1.00 42.00 77 PRO A N 1
ATOM 581 C CA . PRO A 1 77 ? 82.966 4.684 -87.256 1.00 42.00 77 PRO A CA 1
ATOM 582 C C . PRO A 1 77 ? 82.178 4.971 -88.569 1.00 42.00 77 PRO A C 1
ATOM 584 O O . PRO A 1 77 ? 81.136 4.378 -88.806 1.00 42.00 77 PRO A O 1
ATOM 587 N N . SER A 1 78 ? 82.483 6.014 -89.357 1.00 32.66 78 SER A N 1
ATOM 588 C CA . SER A 1 78 ? 83.524 6.111 -90.407 1.00 32.66 78 SER A CA 1
ATOM 589 C C . SER A 1 78 ? 83.341 5.115 -91.570 1.00 32.66 78 SER A C 1
ATOM 591 O O . SER A 1 78 ? 83.285 3.917 -91.305 1.00 32.66 78 SER A O 1
ATOM 593 N N . LYS A 1 79 ? 83.341 5.592 -92.835 1.00 35.38 79 LYS A N 1
ATOM 594 C CA . LYS A 1 79 ? 84.396 5.299 -93.844 1.00 35.38 79 LYS A CA 1
ATOM 595 C C . LYS A 1 79 ? 83.935 5.323 -95.332 1.00 35.38 79 LYS A C 1
ATOM 597 O O . LYS A 1 79 ? 83.102 4.527 -95.738 1.00 35.38 79 LYS A O 1
ATOM 602 N N . ASP A 1 80 ? 84.579 6.228 -96.080 1.00 31.97 80 ASP A N 1
ATOM 603 C CA . ASP A 1 80 ? 85.070 6.232 -97.480 1.00 31.97 80 ASP A CA 1
ATOM 604 C C . ASP A 1 80 ? 84.189 5.959 -98.720 1.00 31.97 80 ASP A C 1
ATOM 606 O O . ASP A 1 80 ? 83.447 4.987 -98.803 1.00 31.97 80 ASP A O 1
ATOM 610 N N . GLY A 1 81 ? 84.446 6.753 -99.777 1.00 34.66 81 GLY A N 1
ATOM 611 C CA . GLY A 1 81 ? 84.195 6.363 -101.173 1.00 34.66 81 GLY A CA 1
ATOM 612 C C . GLY A 1 81 ? 84.171 7.508 -102.199 1.00 34.66 81 GLY A C 1
ATOM 613 O O . GLY A 1 81 ? 83.108 8.026 -102.511 1.00 34.66 81 GLY A O 1
ATOM 614 N N . LEU A 1 82 ? 85.344 7.879 -102.728 1.00 39.94 82 LEU A N 1
ATOM 615 C CA . LEU A 1 82 ? 85.568 8.734 -103.913 1.00 39.94 82 LEU A CA 1
ATOM 616 C C . LEU A 1 82 ? 85.183 8.041 -105.253 1.00 39.94 82 LEU A C 1
ATOM 618 O O . LEU A 1 82 ? 84.912 6.845 -105.258 1.00 39.94 82 LEU A O 1
ATOM 622 N N . PHE A 1 83 ? 85.324 8.791 -106.370 1.00 32.91 83 PHE A N 1
ATOM 623 C CA . PHE A 1 83 ? 85.185 8.464 -107.819 1.00 32.91 83 PHE A CA 1
ATOM 624 C C . PHE A 1 83 ? 83.756 8.669 -108.373 1.00 32.91 83 PHE A C 1
ATOM 626 O O . PHE A 1 83 ? 82.796 8.297 -107.723 1.00 32.91 83 PHE A O 1
ATOM 633 N N . GLY A 1 84 ? 83.465 9.272 -109.534 1.00 34.62 84 GLY A N 1
ATOM 634 C CA . GLY A 1 84 ? 84.207 9.701 -110.728 1.00 34.62 84 GLY A CA 1
ATOM 635 C C . GLY A 1 84 ? 83.173 10.217 -111.764 1.00 34.62 84 GLY A C 1
ATOM 636 O O . GLY A 1 84 ? 82.083 9.671 -111.864 1.00 34.62 84 GLY A O 1
ATOM 637 N N . THR A 1 85 ? 83.398 11.372 -112.401 1.00 33.72 85 THR A N 1
ATOM 638 C CA . THR A 1 85 ? 83.555 11.561 -113.869 1.00 33.72 85 THR A CA 1
ATOM 639 C C . THR A 1 85 ? 82.402 11.150 -114.816 1.00 33.72 85 THR A C 1
ATOM 641 O O . THR A 1 85 ? 82.267 9.980 -115.140 1.00 33.72 85 THR A O 1
ATOM 644 N N . GLY A 1 86 ? 81.742 12.157 -115.424 1.00 33.06 86 GLY A N 1
ATOM 645 C CA . GLY A 1 86 ? 81.609 12.293 -116.895 1.00 33.06 86 GLY A CA 1
ATOM 646 C C . GLY A 1 86 ? 80.336 11.814 -117.636 1.00 33.06 86 GLY A C 1
ATOM 647 O O . GLY A 1 86 ? 79.931 10.670 -117.507 1.00 33.06 86 GLY A O 1
ATOM 648 N N . GLY A 1 87 ? 79.818 12.678 -118.535 1.00 31.72 87 GLY A N 1
ATOM 649 C CA . GLY A 1 87 ? 79.050 12.332 -119.761 1.00 31.72 87 GLY A CA 1
ATOM 650 C C . GLY A 1 87 ? 77.514 12.410 -119.653 1.00 31.72 87 GLY A C 1
ATOM 651 O O . GLY A 1 87 ? 76.890 11.516 -119.105 1.00 31.72 87 GLY A O 1
ATOM 652 N N . LEU A 1 88 ? 76.835 13.521 -119.970 1.00 40.88 88 LEU A N 1
ATOM 653 C CA . LEU A 1 88 ? 76.373 14.027 -121.285 1.00 40.88 88 LEU A CA 1
ATOM 654 C C . LEU A 1 88 ? 75.456 13.097 -122.129 1.00 40.88 88 LEU A C 1
ATOM 656 O O . LEU A 1 88 ? 75.902 12.116 -122.705 1.00 40.88 88 LEU A O 1
ATOM 660 N N . GLN A 1 89 ? 74.207 13.575 -122.293 1.00 46.34 89 GLN A N 1
ATOM 661 C CA . GLN A 1 89 ? 73.267 13.413 -123.427 1.00 46.34 89 GLN A CA 1
ATOM 662 C C . GLN A 1 89 ? 72.441 12.113 -123.598 1.00 46.34 89 GLN A C 1
ATOM 664 O O . GLN A 1 89 ? 72.689 11.341 -124.513 1.00 46.34 89 GLN A O 1
ATOM 669 N N . ALA A 1 90 ? 71.346 11.959 -122.824 1.00 45.31 90 ALA A N 1
ATOM 670 C CA . ALA A 1 90 ? 70.135 11.189 -123.218 1.00 45.31 90 ALA A CA 1
ATOM 671 C C . ALA A 1 90 ? 68.890 11.484 -122.322 1.00 45.31 90 ALA A C 1
ATOM 673 O O . ALA A 1 90 ? 68.186 10.581 -121.874 1.00 45.31 90 ALA A O 1
ATOM 674 N N . SER A 1 91 ? 68.630 12.756 -121.981 1.00 44.47 91 SER A N 1
ATOM 675 C CA . SER A 1 91 ? 67.937 13.141 -120.730 1.00 44.47 91 SER A CA 1
ATOM 676 C C . SER A 1 91 ? 66.464 13.598 -120.821 1.00 44.47 91 SER A C 1
ATOM 678 O O . SER A 1 91 ? 66.093 14.526 -120.105 1.00 44.47 91 SER A O 1
ATOM 680 N N . ARG A 1 92 ? 65.582 12.985 -121.627 1.00 42.12 92 ARG A N 1
ATOM 681 C CA . ARG A 1 92 ? 64.133 13.318 -121.523 1.00 42.12 92 ARG A CA 1
ATOM 682 C C . ARG A 1 92 ? 63.161 12.142 -121.381 1.00 42.12 92 ARG A C 1
ATOM 684 O O . ARG A 1 92 ? 62.318 12.209 -120.500 1.00 42.12 92 ARG A O 1
ATOM 691 N N . ALA A 1 93 ? 63.327 11.026 -122.089 1.00 48.56 93 ALA A N 1
ATOM 692 C CA . ALA A 1 93 ? 62.375 9.903 -121.980 1.00 48.56 93 ALA A CA 1
ATOM 693 C C . ALA A 1 93 ? 62.662 8.925 -120.811 1.00 48.56 93 ALA A C 1
ATOM 695 O O . ALA A 1 93 ? 61.741 8.386 -120.205 1.00 48.56 93 ALA A O 1
ATOM 696 N N . LEU A 1 94 ? 63.931 8.735 -120.422 1.00 50.56 94 LEU A N 1
ATOM 697 C CA . LEU A 1 94 ? 64.297 7.982 -119.207 1.00 50.56 94 LEU A CA 1
ATOM 698 C C . LEU A 1 94 ? 64.103 8.803 -117.924 1.00 50.56 94 LEU A C 1
ATOM 700 O O . LEU A 1 94 ? 63.977 8.228 -116.848 1.00 50.56 94 LEU A O 1
ATOM 704 N N . HIS A 1 95 ? 64.058 10.136 -118.026 1.00 52.69 95 HIS A N 1
ATOM 705 C CA . HIS A 1 95 ? 63.795 11.010 -116.885 1.00 52.69 95 HIS A CA 1
ATOM 706 C C . HIS A 1 95 ? 62.337 10.892 -116.435 1.00 52.69 95 HIS A C 1
ATOM 708 O O . HIS A 1 95 ? 62.108 10.724 -115.249 1.00 52.69 95 HIS A O 1
ATOM 714 N N . GLU A 1 96 ? 61.364 10.845 -117.350 1.00 53.44 96 GLU A N 1
ATOM 715 C CA . GLU A 1 96 ? 59.953 10.641 -116.982 1.00 53.44 96 GLU A CA 1
ATOM 716 C C . GLU A 1 96 ? 59.691 9.250 -116.385 1.00 53.44 96 GLU A C 1
ATOM 718 O O . GLU A 1 96 ? 58.982 9.140 -115.387 1.00 53.44 96 GLU A O 1
ATOM 723 N N . ASN A 1 97 ? 60.326 8.192 -116.905 1.00 60.03 97 ASN A N 1
ATOM 724 C CA . ASN A 1 97 ? 60.181 6.844 -116.344 1.00 60.03 97 ASN A CA 1
ATOM 725 C C . ASN A 1 97 ? 60.908 6.692 -114.989 1.00 60.03 97 ASN A C 1
ATOM 727 O O . ASN A 1 97 ? 60.386 6.069 -114.070 1.00 60.03 97 ASN A O 1
ATOM 731 N N . ASN A 1 98 ? 62.072 7.330 -114.811 1.00 68.50 98 ASN A N 1
ATOM 732 C CA . ASN A 1 98 ? 62.760 7.386 -113.516 1.00 68.50 98 ASN A CA 1
ATOM 733 C C . ASN A 1 98 ? 62.050 8.292 -112.505 1.00 68.50 98 ASN A C 1
ATOM 735 O O . ASN A 1 98 ? 62.091 7.994 -111.315 1.00 68.50 98 ASN A O 1
ATOM 739 N N . VAL A 1 99 ? 61.382 9.360 -112.949 1.00 73.62 99 VAL A N 1
ATOM 740 C CA . VAL A 1 99 ? 60.539 10.210 -112.098 1.00 73.62 99 VAL A CA 1
ATOM 741 C C . VAL A 1 99 ? 59.287 9.443 -111.685 1.00 73.62 99 VAL A C 1
ATOM 743 O O . VAL A 1 99 ? 58.987 9.419 -110.502 1.00 73.62 99 VAL A O 1
ATOM 746 N N . MET A 1 100 ? 58.619 8.719 -112.588 1.00 79.88 100 MET A N 1
ATOM 747 C CA . MET A 1 100 ? 57.499 7.829 -112.246 1.00 79.88 100 MET A CA 1
ATOM 748 C C . MET A 1 100 ? 57.917 6.703 -111.292 1.00 79.88 100 MET A C 1
ATOM 750 O O . MET A 1 100 ? 57.235 6.461 -110.302 1.00 79.88 100 MET A O 1
ATOM 754 N N . LEU A 1 101 ? 59.056 6.042 -111.527 1.00 83.25 101 LEU A N 1
ATOM 755 C CA . LEU A 1 101 ? 59.607 5.029 -110.616 1.00 83.25 101 LEU A CA 1
ATOM 756 C C . LEU A 1 101 ? 60.051 5.625 -109.276 1.00 83.25 101 LEU A C 1
ATOM 758 O O . LEU A 1 101 ? 59.910 4.973 -108.248 1.00 83.25 101 LEU A O 1
ATOM 762 N N . SER A 1 102 ? 60.580 6.849 -109.265 1.00 81.56 102 SER A N 1
ATOM 763 C CA . SER A 1 102 ? 60.946 7.567 -108.042 1.00 81.56 102 SER A CA 1
ATOM 764 C C . SER A 1 102 ? 59.707 7.982 -107.259 1.00 81.56 102 SER A C 1
ATOM 766 O O . SER A 1 102 ? 59.667 7.734 -106.062 1.00 81.56 102 SER A O 1
ATOM 768 N N . VAL A 1 103 ? 58.675 8.518 -107.913 1.00 83.81 103 VAL A N 1
ATOM 769 C CA . VAL A 1 103 ? 57.377 8.833 -107.302 1.00 83.81 103 VAL A CA 1
ATOM 770 C C . VAL A 1 103 ? 56.719 7.561 -106.785 1.00 83.81 103 VAL A C 1
ATOM 772 O O . VAL A 1 103 ? 56.265 7.559 -105.651 1.00 83.81 103 VAL A O 1
ATOM 775 N N . LYS A 1 104 ? 56.747 6.459 -107.544 1.00 88.44 104 LYS A N 1
ATOM 776 C CA . LYS A 1 104 ? 56.228 5.162 -107.099 1.00 88.44 104 LYS A CA 1
ATOM 777 C C . LYS A 1 104 ? 56.990 4.635 -105.884 1.00 88.44 104 LYS A C 1
ATOM 779 O O . LYS A 1 104 ? 56.356 4.290 -104.903 1.00 88.44 104 LYS A O 1
ATOM 784 N N . ARG A 1 105 ? 58.327 4.661 -105.887 1.00 87.81 105 ARG A N 1
ATOM 785 C CA . ARG A 1 105 ? 59.139 4.288 -104.713 1.00 87.81 105 ARG A CA 1
ATOM 786 C C . ARG A 1 105 ? 58.923 5.223 -103.528 1.00 87.81 105 ARG A C 1
ATOM 788 O O . ARG A 1 105 ? 58.963 4.776 -102.392 1.00 87.81 105 ARG A O 1
ATOM 795 N N . HIS A 1 106 ? 58.728 6.518 -103.767 1.00 87.50 106 HIS A N 1
ATOM 796 C CA . HIS A 1 106 ? 58.406 7.476 -102.713 1.00 87.50 106 HIS A CA 1
ATOM 797 C C . HIS A 1 106 ? 57.003 7.239 -102.157 1.00 87.50 106 HIS A C 1
ATOM 799 O O . HIS A 1 106 ? 56.828 7.359 -100.951 1.00 87.50 106 HIS A O 1
ATOM 805 N N . MET A 1 107 ? 56.039 6.868 -103.000 1.00 90.81 107 MET A N 1
ATOM 806 C CA . MET A 1 107 ? 54.682 6.501 -102.611 1.00 90.81 107 MET A CA 1
ATOM 807 C C . MET A 1 107 ? 54.682 5.187 -101.833 1.00 90.81 107 MET A C 1
ATOM 809 O O . MET A 1 107 ? 54.177 5.180 -100.726 1.00 90.81 107 MET A O 1
ATOM 813 N N . GLU A 1 108 ? 55.357 4.144 -102.318 1.00 90.81 108 GLU A N 1
ATOM 814 C CA . GLU A 1 108 ? 55.571 2.878 -101.600 1.00 90.81 108 GLU A CA 1
ATOM 815 C C . GLU A 1 108 ? 56.275 3.128 -100.254 1.00 90.81 108 GLU A C 1
ATOM 817 O O . GLU A 1 108 ? 55.829 2.651 -99.220 1.00 90.81 108 GLU A O 1
ATOM 822 N N . ALA A 1 109 ? 57.313 3.971 -100.211 1.00 89.69 109 ALA A N 1
ATOM 823 C CA . ALA A 1 109 ? 57.984 4.324 -98.958 1.00 89.69 109 ALA A CA 1
ATOM 824 C C . ALA A 1 109 ? 57.106 5.163 -98.010 1.00 89.69 109 ALA A C 1
ATOM 826 O O . ALA A 1 109 ? 57.301 5.120 -96.792 1.00 89.69 109 ALA A O 1
ATOM 827 N N . LEU A 1 110 ? 56.179 5.967 -98.536 1.00 92.06 110 LEU A N 1
ATOM 828 C CA . LEU A 1 110 ? 55.197 6.707 -97.742 1.00 92.06 110 LEU A CA 1
ATOM 829 C C . LEU A 1 110 ? 54.085 5.787 -97.244 1.00 92.06 110 LEU A C 1
ATOM 831 O O . LEU A 1 110 ? 53.723 5.897 -96.079 1.00 92.06 110 LEU A O 1
ATOM 835 N N . GLU A 1 111 ? 53.600 4.869 -98.073 1.00 93.50 111 GLU A N 1
ATOM 836 C CA . GLU A 1 111 ? 52.648 3.817 -97.720 1.00 93.50 111 GLU A CA 1
ATOM 837 C C . GLU A 1 111 ? 53.240 2.911 -96.643 1.00 93.50 111 GLU A C 1
ATOM 839 O O . GLU A 1 111 ? 52.599 2.690 -95.624 1.00 93.50 111 GLU A O 1
ATOM 844 N N . ASP A 1 112 ? 54.497 2.488 -96.777 1.00 93.88 112 ASP A N 1
ATOM 845 C CA . ASP A 1 112 ? 55.205 1.720 -95.755 1.00 93.88 112 ASP A CA 1
ATOM 846 C C . ASP A 1 112 ? 55.351 2.518 -94.459 1.00 93.88 112 ASP A C 1
ATOM 848 O O . ASP A 1 112 ? 55.125 1.993 -93.368 1.00 93.88 112 ASP A O 1
ATOM 852 N N . LYS A 1 113 ? 55.714 3.805 -94.528 1.00 92.31 113 LYS A N 1
ATOM 853 C CA . LYS A 1 113 ? 55.786 4.663 -93.333 1.00 92.31 113 LYS A CA 1
ATOM 854 C C . LYS A 1 113 ? 54.419 4.849 -92.688 1.00 92.31 113 LYS A C 1
ATOM 856 O O . LYS A 1 113 ? 54.337 4.798 -91.463 1.00 92.31 113 LYS A O 1
ATOM 861 N N . PHE A 1 114 ? 53.377 5.046 -93.486 1.00 94.06 114 PHE A N 1
ATOM 862 C CA . PHE A 1 114 ? 52.007 5.205 -93.026 1.00 94.06 114 PHE A CA 1
ATOM 863 C C . PHE A 1 114 ? 51.500 3.913 -92.389 1.00 94.06 114 PHE A C 1
ATOM 865 O O . PHE A 1 114 ? 51.075 3.945 -91.244 1.00 94.06 114 PHE A O 1
ATOM 872 N N . ASN A 1 115 ? 51.664 2.763 -93.041 1.00 94.62 115 ASN A N 1
ATOM 873 C CA . ASN A 1 115 ? 51.318 1.447 -92.503 1.00 94.62 115 ASN A CA 1
ATOM 874 C C . ASN A 1 115 ? 52.087 1.143 -91.211 1.00 94.62 115 ASN A C 1
ATOM 876 O O . ASN A 1 115 ? 51.511 0.646 -90.247 1.00 94.62 115 ASN A O 1
ATOM 880 N N . ASN A 1 116 ? 53.368 1.514 -91.136 1.00 94.50 116 ASN A N 1
ATOM 881 C CA . ASN A 1 116 ? 54.152 1.394 -89.908 1.00 94.50 116 ASN A CA 1
ATOM 882 C C . ASN A 1 116 ? 53.669 2.346 -88.801 1.00 94.50 116 ASN A C 1
ATOM 884 O O . ASN A 1 116 ? 53.713 1.986 -87.626 1.00 94.50 116 ASN A O 1
ATOM 888 N N . GLN A 1 117 ? 53.231 3.562 -89.138 1.00 93.88 117 GLN A N 1
ATOM 889 C CA . GLN A 1 117 ? 52.655 4.503 -88.173 1.00 93.88 117 GLN A CA 1
ATOM 890 C C . GLN A 1 117 ? 51.279 4.039 -87.691 1.00 93.88 117 GLN A C 1
ATOM 892 O O . GLN A 1 117 ? 51.070 3.980 -86.484 1.00 93.88 117 GLN A O 1
ATOM 897 N N . VAL A 1 118 ? 50.388 3.636 -88.597 1.00 92.75 118 VAL A N 1
ATOM 898 C CA . VAL A 1 118 ? 49.080 3.047 -88.283 1.00 92.75 118 VAL A CA 1
ATOM 899 C C . VAL A 1 118 ? 49.260 1.804 -87.418 1.00 92.75 118 VAL A C 1
ATOM 901 O O . VAL A 1 118 ? 48.646 1.717 -86.361 1.00 92.75 118 VAL A O 1
ATOM 904 N N . GLY A 1 119 ? 50.182 0.906 -87.773 1.00 95.38 119 GLY A N 1
ATOM 905 C CA . GLY A 1 119 ? 50.501 -0.273 -86.968 1.00 95.38 119 GLY A CA 1
ATOM 906 C C . GLY A 1 119 ? 51.043 0.073 -85.577 1.00 95.38 119 GLY A C 1
ATOM 907 O O . GLY A 1 119 ? 50.678 -0.566 -84.593 1.00 95.38 119 GLY A O 1
ATOM 908 N N . LYS A 1 120 ? 51.873 1.118 -85.445 1.00 94.62 120 LYS A N 1
ATOM 909 C CA . LYS A 1 120 ? 52.336 1.608 -84.132 1.00 94.62 120 LYS A CA 1
ATOM 910 C C . LYS A 1 120 ? 51.200 2.198 -83.301 1.00 94.62 120 LYS A C 1
ATOM 912 O O . LYS A 1 120 ? 51.126 1.884 -82.118 1.00 94.62 120 LYS A O 1
ATOM 917 N N . ILE A 1 121 ? 50.338 3.020 -83.901 1.00 93.44 121 ILE A N 1
ATOM 918 C CA . ILE A 1 121 ? 49.183 3.623 -83.222 1.00 93.44 121 ILE A CA 1
ATOM 919 C C . ILE A 1 121 ? 48.212 2.528 -82.785 1.00 93.44 121 ILE A C 1
ATOM 921 O O . ILE A 1 121 ? 47.778 2.535 -81.639 1.00 93.44 121 ILE A O 1
ATOM 925 N N . GLN A 1 122 ? 47.932 1.550 -83.645 1.00 95.12 122 GLN A N 1
ATOM 926 C CA . GLN A 1 122 ? 47.058 0.424 -83.331 1.00 95.12 122 GLN A CA 1
ATOM 927 C C . GLN A 1 122 ? 47.631 -0.428 -82.191 1.00 95.12 122 GLN A C 1
ATOM 929 O O . GLN A 1 122 ? 46.940 -0.667 -81.209 1.00 95.12 122 GLN A O 1
ATOM 934 N N . ASN A 1 123 ? 48.927 -0.754 -82.223 1.00 94.94 123 ASN A N 1
ATOM 935 C CA . ASN A 1 123 ? 49.589 -1.461 -81.121 1.00 94.94 123 ASN A CA 1
ATOM 936 C C . ASN A 1 123 ? 49.605 -0.656 -79.808 1.00 94.94 123 ASN A C 1
ATOM 938 O O . ASN A 1 123 ? 49.468 -1.228 -78.730 1.00 94.94 123 ASN A O 1
ATOM 942 N N . GLN A 1 124 ? 49.800 0.667 -79.864 1.00 94.62 124 GLN A N 1
ATOM 943 C CA . GLN A 1 124 ? 49.709 1.532 -78.681 1.00 94.62 124 GLN A CA 1
ATOM 944 C C . GLN A 1 124 ? 48.284 1.569 -78.129 1.00 94.62 124 GLN A C 1
ATOM 946 O O . GLN A 1 124 ? 48.092 1.488 -76.917 1.00 94.62 124 GLN A O 1
ATOM 951 N N . HIS A 1 125 ? 47.297 1.653 -79.017 1.00 92.69 125 HIS A N 1
ATOM 952 C CA . HIS A 1 125 ? 45.886 1.633 -78.675 1.00 92.69 125 HIS A CA 1
ATOM 953 C C . HIS A 1 125 ? 45.486 0.301 -78.028 1.00 92.69 125 HIS A C 1
ATOM 955 O O . HIS A 1 125 ? 44.794 0.297 -77.012 1.00 92.69 125 HIS A O 1
ATOM 961 N N . ASP A 1 126 ? 45.945 -0.825 -78.570 1.00 95.88 126 ASP A N 1
ATOM 962 C CA . ASP A 1 126 ? 45.654 -2.153 -78.030 1.00 95.88 126 ASP A CA 1
ATOM 963 C C . ASP A 1 126 ? 46.332 -2.373 -76.673 1.00 95.88 126 ASP A C 1
ATOM 965 O O . ASP A 1 126 ? 45.684 -2.857 -75.751 1.00 95.88 126 ASP A O 1
ATOM 969 N N . ARG A 1 127 ? 47.566 -1.886 -76.477 1.00 95.44 127 ARG A N 1
ATOM 970 C CA . ARG A 1 127 ? 48.211 -1.874 -75.149 1.00 95.44 127 ARG A CA 1
ATOM 971 C C . ARG A 1 127 ? 47.454 -1.019 -74.137 1.00 95.44 127 ARG A C 1
ATOM 973 O O . ARG A 1 127 ? 47.328 -1.411 -72.984 1.00 95.44 127 ARG A O 1
ATOM 980 N N . LEU A 1 128 ? 46.953 0.150 -74.542 1.00 94.31 128 LEU A N 1
ATOM 981 C CA . LEU A 1 128 ? 46.161 1.005 -73.656 1.00 94.31 128 LEU A CA 1
ATOM 982 C C . LEU A 1 128 ? 44.821 0.345 -73.301 1.00 94.31 128 LEU A C 1
ATOM 984 O O . LEU A 1 128 ? 44.395 0.413 -72.149 1.00 94.31 128 LEU A O 1
ATOM 988 N N . ARG A 1 129 ? 44.173 -0.323 -74.268 1.00 96.38 129 ARG A N 1
ATOM 989 C CA . ARG A 1 129 ? 42.981 -1.147 -74.018 1.00 96.38 129 ARG A CA 1
ATOM 990 C C . ARG A 1 129 ? 43.285 -2.271 -73.034 1.00 96.38 129 ARG A C 1
ATOM 992 O O . ARG A 1 129 ? 42.538 -2.421 -72.079 1.00 96.38 129 ARG A O 1
ATOM 999 N N . GLU A 1 130 ? 44.373 -3.007 -73.233 1.00 96.56 130 GLU A N 1
ATOM 1000 C CA . GLU A 1 130 ? 44.782 -4.115 -72.365 1.00 96.56 130 GLU A CA 1
ATOM 1001 C C . GLU A 1 130 ? 45.066 -3.636 -70.935 1.00 96.56 130 GLU A C 1
ATOM 1003 O O . GLU A 1 130 ? 44.509 -4.191 -69.998 1.00 96.56 130 GLU A O 1
ATOM 1008 N N . VAL A 1 131 ? 45.812 -2.538 -70.754 1.00 95.38 131 VAL A N 1
ATOM 1009 C CA . VAL A 1 131 ? 46.060 -1.933 -69.427 1.00 95.38 131 VAL A CA 1
ATOM 1010 C C . VAL A 1 131 ? 44.766 -1.462 -68.753 1.00 95.38 131 VAL A C 1
ATOM 1012 O O . VAL A 1 131 ? 44.610 -1.572 -67.537 1.00 95.38 131 VAL A O 1
ATOM 1015 N N . ASN A 1 132 ? 43.818 -0.919 -69.519 1.00 94.31 132 ASN A N 1
ATOM 1016 C CA . ASN A 1 132 ? 42.528 -0.510 -68.968 1.00 94.31 132 ASN A CA 1
ATOM 1017 C C . ASN A 1 132 ? 41.652 -1.712 -68.590 1.00 94.31 132 ASN A C 1
ATOM 1019 O O . ASN A 1 132 ? 40.967 -1.642 -67.569 1.00 94.31 132 ASN A O 1
ATOM 1023 N N . LEU A 1 133 ? 41.683 -2.789 -69.382 1.00 96.31 133 LEU A N 1
ATOM 1024 C CA . LEU A 1 133 ? 40.974 -4.036 -69.094 1.00 96.31 133 LEU A CA 1
ATOM 1025 C C . LEU A 1 133 ? 41.550 -4.719 -67.855 1.00 96.31 133 LEU A C 1
ATOM 1027 O O . LEU A 1 133 ? 40.785 -4.994 -66.940 1.00 96.31 133 LEU A O 1
ATOM 1031 N N . THR A 1 134 ? 42.872 -4.874 -67.748 1.00 96.00 134 THR A N 1
ATOM 1032 C CA . THR A 1 134 ? 43.498 -5.468 -66.556 1.00 96.00 134 THR A CA 1
ATOM 1033 C C . THR A 1 134 ? 43.214 -4.647 -65.301 1.00 96.00 134 THR A C 1
ATOM 1035 O O . THR A 1 134 ? 42.852 -5.203 -64.269 1.00 96.00 134 THR A O 1
ATOM 1038 N N . ARG A 1 135 ? 43.255 -3.309 -65.382 1.00 95.12 135 ARG A N 1
ATOM 1039 C CA . ARG A 1 135 ? 42.873 -2.443 -64.252 1.00 95.12 135 ARG A CA 1
ATOM 1040 C C . ARG A 1 135 ? 41.400 -2.606 -63.858 1.00 95.12 135 ARG A C 1
ATOM 1042 O O . ARG A 1 135 ? 41.056 -2.454 -62.686 1.00 95.12 135 ARG A O 1
ATOM 1049 N N . LEU A 1 136 ? 40.512 -2.834 -64.825 1.00 95.38 136 LEU A N 1
ATOM 1050 C CA . LEU A 1 136 ? 39.092 -3.065 -64.562 1.00 95.38 136 LEU A CA 1
ATOM 1051 C C . LEU A 1 136 ? 38.860 -4.455 -63.957 1.00 95.38 136 LEU A C 1
ATOM 1053 O O . LEU A 1 136 ? 38.116 -4.558 -62.987 1.00 95.38 136 LEU A O 1
ATOM 1057 N N . GLU A 1 137 ? 39.543 -5.482 -64.460 1.00 96.50 137 GLU A N 1
ATOM 1058 C CA . GLU A 1 137 ? 39.542 -6.840 -63.909 1.00 96.50 137 GLU A CA 1
ATOM 1059 C C . GLU A 1 137 ? 40.062 -6.858 -62.466 1.00 96.50 137 GLU A C 1
ATOM 1061 O O . GLU A 1 137 ? 39.416 -7.429 -61.593 1.00 96.50 137 GLU A O 1
ATOM 1066 N N . GLU A 1 138 ? 41.155 -6.152 -62.163 1.00 96.12 138 GLU A N 1
ATOM 1067 C CA . GLU A 1 138 ? 41.667 -6.012 -60.794 1.00 96.12 138 GLU A CA 1
ATOM 1068 C C . GLU A 1 138 ? 40.645 -5.344 -59.862 1.00 96.12 138 GLU A C 1
ATOM 1070 O O . GLU A 1 138 ? 40.405 -5.823 -58.752 1.00 96.12 138 GLU A O 1
ATOM 1075 N N . LYS A 1 139 ? 39.993 -4.259 -60.307 1.00 96.00 139 LYS A N 1
ATOM 1076 C CA . LYS A 1 139 ? 38.925 -3.604 -59.530 1.00 96.00 139 LYS A CA 1
ATOM 1077 C C . LYS A 1 139 ? 37.718 -4.517 -59.328 1.00 96.00 139 LYS A C 1
ATOM 1079 O O . LYS A 1 139 ? 37.136 -4.498 -58.246 1.00 96.00 139 LYS A O 1
ATOM 1084 N N . MET A 1 140 ? 37.357 -5.298 -60.344 1.00 96.44 140 MET A N 1
ATOM 1085 C CA . MET A 1 140 ? 36.268 -6.269 -60.279 1.00 96.44 140 MET A CA 1
ATOM 1086 C C . MET A 1 140 ? 36.587 -7.368 -59.264 1.00 96.44 140 MET A C 1
ATOM 1088 O O . MET A 1 140 ? 35.782 -7.603 -58.373 1.00 96.44 140 MET A O 1
ATOM 1092 N N . ILE A 1 141 ? 37.796 -7.939 -59.298 1.00 96.12 141 ILE A N 1
ATOM 1093 C CA . ILE A 1 141 ? 38.256 -8.947 -58.330 1.00 96.12 141 ILE A CA 1
ATOM 1094 C C . ILE A 1 141 ? 38.249 -8.385 -56.900 1.00 96.12 141 ILE A C 1
ATOM 1096 O O . ILE A 1 141 ? 37.813 -9.061 -55.966 1.00 96.12 141 ILE A O 1
ATOM 1100 N N . VAL A 1 142 ? 38.702 -7.141 -56.701 1.00 94.50 142 VAL A N 1
ATOM 1101 C CA . VAL A 1 142 ? 38.668 -6.490 -55.378 1.00 94.50 142 VAL A CA 1
ATOM 1102 C C . VAL A 1 142 ? 37.228 -6.283 -54.899 1.00 94.50 142 VAL A C 1
ATOM 1104 O O . VAL A 1 142 ? 36.932 -6.565 -53.737 1.00 94.50 142 VAL A O 1
ATOM 1107 N N . ALA A 1 143 ? 36.327 -5.835 -55.777 1.00 93.31 143 ALA A N 1
ATOM 1108 C CA . ALA A 1 143 ? 34.916 -5.639 -55.448 1.00 93.31 143 ALA A CA 1
ATOM 1109 C C . ALA A 1 143 ? 34.207 -6.968 -55.126 1.00 93.31 143 ALA A C 1
ATOM 1111 O O . ALA A 1 143 ? 33.534 -7.072 -54.097 1.00 93.31 143 ALA A O 1
ATOM 1112 N N . GLU A 1 144 ? 34.422 -8.009 -55.934 1.00 94.12 144 GLU A N 1
ATOM 1113 C CA . GLU A 1 144 ? 33.900 -9.362 -55.701 1.00 94.12 144 GLU A CA 1
ATOM 1114 C C . GLU A 1 144 ? 34.442 -9.959 -54.395 1.00 94.12 144 GLU A C 1
ATOM 1116 O O . GLU A 1 144 ? 33.698 -10.579 -53.636 1.00 94.12 144 GLU A O 1
ATOM 1121 N N . GLY A 1 145 ? 35.708 -9.695 -54.055 1.00 92.94 145 GLY A N 1
ATOM 1122 C CA . GLY A 1 145 ? 36.308 -10.108 -52.784 1.00 92.94 145 GLY A CA 1
ATOM 1123 C C . GLY A 1 145 ? 35.739 -9.395 -51.547 1.00 92.94 145 GLY A C 1
ATOM 1124 O O . GLY A 1 145 ? 35.838 -9.920 -50.431 1.00 92.94 145 GLY A O 1
ATOM 1125 N N . MET A 1 146 ? 35.132 -8.213 -51.705 1.00 93.00 146 MET A N 1
ATOM 1126 C CA . MET A 1 146 ? 34.471 -7.485 -50.612 1.00 93.00 146 MET A CA 1
ATOM 1127 C C . MET A 1 146 ? 33.037 -7.965 -50.354 1.00 93.00 146 MET A C 1
ATOM 1129 O O . MET A 1 146 ? 32.592 -7.914 -49.204 1.00 93.00 146 MET A O 1
ATOM 1133 N N . HIS A 1 147 ? 32.342 -8.487 -51.368 1.00 94.19 147 HIS A N 1
ATOM 1134 C CA . HIS A 1 147 ? 30.961 -8.970 -51.256 1.00 94.19 147 HIS A CA 1
ATOM 1135 C C . HIS A 1 147 ? 30.734 -9.998 -50.123 1.00 94.19 147 HIS A C 1
ATOM 1137 O O . HIS A 1 147 ? 29.926 -9.718 -49.235 1.00 94.19 147 HIS A O 1
ATOM 1143 N N . PRO A 1 148 ? 31.493 -11.111 -50.009 1.00 93.81 148 PRO A N 1
ATOM 1144 C CA . PRO A 1 148 ? 31.271 -12.093 -48.941 1.00 93.81 148 PRO A CA 1
ATOM 1145 C C . PRO A 1 148 ? 31.605 -11.552 -47.541 1.00 93.81 148 PRO A C 1
ATOM 1147 O O . PRO A 1 148 ? 31.159 -12.099 -46.532 1.00 93.81 148 PRO A O 1
ATOM 1150 N N . LYS A 1 149 ? 32.412 -10.482 -47.436 1.00 93.62 149 LYS A N 1
ATOM 1151 C CA . LYS A 1 149 ? 32.660 -9.806 -46.152 1.00 93.62 149 LYS A CA 1
ATOM 1152 C C . LYS A 1 149 ? 31.447 -8.986 -45.721 1.00 93.62 149 LYS A C 1
ATOM 1154 O O . LYS A 1 149 ? 31.121 -8.995 -44.537 1.00 93.62 149 LYS A O 1
ATOM 1159 N N . LEU A 1 150 ? 30.793 -8.304 -46.662 1.00 92.50 150 LEU A N 1
ATOM 1160 C CA . LEU A 1 150 ? 29.555 -7.566 -46.409 1.00 92.50 150 LEU A CA 1
ATOM 1161 C C . LEU A 1 150 ? 28.410 -8.517 -46.053 1.00 92.50 150 LEU A C 1
ATOM 1163 O O . LEU A 1 150 ? 27.736 -8.278 -45.058 1.00 92.50 150 LEU A O 1
ATOM 1167 N N . GLU A 1 151 ? 28.247 -9.623 -46.781 1.00 96.62 151 GLU A N 1
ATOM 1168 C CA . GLU A 1 151 ? 27.231 -10.639 -46.468 1.00 96.62 151 GLU A CA 1
ATOM 1169 C C . GLU A 1 151 ? 27.436 -11.251 -45.079 1.00 96.62 151 GLU A C 1
ATOM 1171 O O . GLU A 1 151 ? 26.481 -11.373 -44.315 1.00 96.62 151 GLU A O 1
ATOM 1176 N N . ARG A 1 152 ? 28.686 -11.567 -44.703 1.00 97.31 152 ARG A N 1
ATOM 1177 C CA . ARG A 1 152 ? 28.993 -12.069 -43.355 1.00 97.31 152 ARG A CA 1
ATOM 1178 C C . ARG A 1 152 ? 28.606 -11.055 -42.275 1.00 97.31 152 ARG A C 1
ATOM 1180 O O . ARG A 1 152 ? 27.920 -11.426 -41.330 1.00 97.31 152 ARG A O 1
ATOM 1187 N N . ARG A 1 153 ? 28.978 -9.780 -42.441 1.00 94.62 153 ARG A N 1
ATOM 1188 C CA . ARG A 1 153 ? 28.600 -8.710 -41.499 1.00 94.62 153 ARG A CA 1
ATOM 1189 C C . ARG A 1 153 ? 27.089 -8.509 -41.431 1.00 94.62 153 ARG A C 1
ATOM 1191 O O . ARG A 1 153 ? 26.550 -8.290 -40.354 1.00 94.62 153 ARG A O 1
ATOM 1198 N N . MET A 1 154 ? 26.397 -8.599 -42.564 1.00 93.50 154 MET A N 1
ATOM 1199 C CA . MET A 1 154 ? 24.940 -8.485 -42.618 1.00 93.50 154 MET A CA 1
ATOM 1200 C C . MET A 1 154 ? 24.261 -9.649 -41.889 1.00 93.50 154 MET A C 1
ATOM 1202 O O . MET A 1 154 ? 23.307 -9.424 -41.148 1.00 93.50 154 MET A O 1
ATOM 1206 N N . ALA A 1 155 ? 24.775 -10.873 -42.035 1.00 95.44 155 ALA A N 1
ATOM 1207 C CA . ALA A 1 155 ? 24.288 -12.040 -41.304 1.00 95.44 155 ALA A CA 1
ATOM 1208 C C . ALA A 1 155 ? 24.552 -11.928 -39.791 1.00 95.44 155 ALA A C 1
ATOM 1210 O O . ALA A 1 155 ? 23.654 -12.206 -38.999 1.00 95.44 155 ALA A O 1
ATOM 1211 N N . GLU A 1 156 ? 25.740 -11.469 -39.386 1.00 95.25 156 GLU A N 1
ATOM 1212 C CA . GLU A 1 156 ? 26.092 -11.215 -37.979 1.00 95.25 156 GLU A CA 1
ATOM 1213 C C . GLU A 1 156 ? 25.181 -10.148 -37.350 1.00 95.25 156 GLU A C 1
ATOM 1215 O O . GLU A 1 156 ? 24.609 -10.375 -36.283 1.00 95.25 156 GLU A O 1
ATOM 1220 N N . LEU A 1 157 ? 24.972 -9.018 -38.039 1.00 93.88 157 LEU A N 1
ATOM 1221 C CA . LEU A 1 157 ? 24.053 -7.962 -37.600 1.00 93.88 157 LEU A CA 1
ATOM 1222 C C . LEU A 1 157 ? 22.613 -8.473 -37.504 1.00 93.88 157 LEU A C 1
ATOM 1224 O O . LEU A 1 157 ? 21.948 -8.237 -36.498 1.00 93.88 157 LEU A O 1
ATOM 1228 N N . THR A 1 158 ? 22.139 -9.211 -38.510 1.00 95.75 158 THR A N 1
ATOM 1229 C CA . THR A 1 158 ? 20.782 -9.783 -38.513 1.00 95.75 158 THR A CA 1
ATOM 1230 C C . THR A 1 158 ? 20.594 -10.764 -37.353 1.00 95.75 158 THR A C 1
ATOM 1232 O O . THR A 1 158 ? 19.572 -10.718 -36.673 1.00 95.75 158 THR A O 1
ATOM 1235 N N . GLY A 1 159 ? 21.595 -11.603 -37.069 1.00 95.38 159 GLY A N 1
ATOM 1236 C CA . GLY A 1 159 ? 21.584 -12.505 -35.916 1.00 95.38 159 GLY A CA 1
ATOM 1237 C C . GLY A 1 159 ? 21.575 -11.762 -34.578 1.00 95.38 159 GLY A C 1
ATOM 1238 O O . GLY A 1 159 ? 20.819 -12.131 -33.681 1.00 95.38 159 GLY A O 1
ATOM 1239 N N . SER A 1 160 ? 22.351 -10.681 -34.456 1.00 95.31 160 SER A N 1
ATOM 1240 C CA . SER A 1 160 ? 22.355 -9.818 -33.267 1.00 95.31 160 SER A CA 1
ATOM 1241 C C . SER A 1 160 ? 20.990 -9.159 -33.034 1.00 95.31 160 SER A C 1
ATOM 1243 O O . SER A 1 160 ? 20.445 -9.234 -31.931 1.00 95.31 160 SER A O 1
ATOM 1245 N N . PHE A 1 161 ? 20.375 -8.594 -34.081 1.00 94.12 161 PHE A N 1
ATOM 1246 C CA . PHE A 1 161 ? 19.031 -8.017 -33.990 1.00 94.12 161 PHE A CA 1
ATOM 1247 C C . PHE A 1 161 ? 17.974 -9.056 -33.613 1.00 94.12 161 PHE A C 1
ATOM 1249 O O . PHE A 1 161 ? 17.117 -8.761 -32.778 1.00 94.12 161 PHE A O 1
ATOM 1256 N N . GLN A 1 162 ? 18.056 -10.269 -34.167 1.00 97.12 162 GLN A N 1
ATOM 1257 C CA . GLN A 1 162 ? 17.155 -11.360 -33.803 1.00 97.12 162 GLN A CA 1
ATOM 1258 C C . GLN A 1 162 ? 17.312 -11.741 -32.324 1.00 97.12 162 GLN A C 1
ATOM 1260 O O . GLN A 1 162 ? 16.317 -11.795 -31.609 1.00 97.12 162 GLN A O 1
ATOM 1265 N N . GLY A 1 163 ? 18.546 -11.911 -31.835 1.00 93.75 163 GLY A N 1
ATOM 1266 C CA . GLY A 1 163 ? 18.803 -12.240 -30.428 1.00 93.75 163 GLY A CA 1
ATOM 1267 C C . GLY A 1 163 ? 18.302 -11.163 -29.460 1.00 93.75 163 GLY A C 1
ATOM 1268 O O . GLY A 1 163 ? 17.699 -11.475 -28.435 1.00 93.75 163 GLY A O 1
ATOM 1269 N N . ILE A 1 164 ? 18.475 -9.886 -29.811 1.00 93.00 164 ILE A N 1
ATOM 1270 C CA . ILE A 1 164 ? 17.931 -8.761 -29.038 1.00 93.00 164 ILE A CA 1
ATOM 1271 C C . ILE A 1 164 ? 16.394 -8.761 -29.061 1.00 93.00 164 ILE A C 1
ATOM 1273 O O . ILE A 1 164 ? 15.770 -8.460 -28.042 1.00 93.00 164 ILE A O 1
ATOM 1277 N N . SER A 1 165 ? 15.778 -9.074 -30.204 1.00 94.50 165 SER A N 1
ATOM 1278 C CA . SER A 1 165 ? 14.320 -9.156 -30.340 1.00 94.50 165 SER A CA 1
ATOM 1279 C C . SER A 1 165 ? 13.734 -10.290 -29.493 1.00 94.50 165 SER A C 1
ATOM 1281 O O . SER A 1 165 ? 12.756 -10.074 -28.775 1.00 94.50 165 SER A O 1
ATOM 1283 N N . ASP A 1 166 ? 14.374 -11.460 -29.506 1.00 95.12 166 ASP A N 1
ATOM 1284 C CA . ASP A 1 166 ? 13.969 -12.626 -28.717 1.00 95.12 166 ASP A CA 1
ATOM 1285 C C . ASP A 1 166 ? 14.110 -12.365 -27.208 1.00 95.12 166 ASP A C 1
ATOM 1287 O O . ASP A 1 166 ? 13.219 -12.714 -26.427 1.00 95.12 166 ASP A O 1
ATOM 1291 N N . GLU A 1 167 ? 15.180 -11.686 -26.784 1.00 94.31 167 GLU A N 1
ATOM 1292 C CA . GLU A 1 167 ? 15.351 -11.275 -25.387 1.00 94.31 167 GLU A CA 1
ATOM 1293 C C . GLU A 1 167 ? 14.296 -10.239 -24.966 1.00 94.31 167 GLU A C 1
ATOM 1295 O O . GLU A 1 167 ? 13.708 -10.364 -23.894 1.00 94.31 167 GLU A O 1
ATOM 1300 N N . PHE A 1 168 ? 13.969 -9.261 -25.817 1.00 94.12 168 PHE A N 1
ATOM 1301 C CA . PHE A 1 168 ? 12.905 -8.293 -25.527 1.00 94.12 168 PHE A CA 1
ATOM 1302 C C . PHE A 1 168 ? 11.529 -8.971 -25.411 1.00 94.12 168 PHE A C 1
ATOM 1304 O O . PHE A 1 168 ? 10.780 -8.712 -24.470 1.00 94.12 168 PHE A O 1
ATOM 1311 N N . GLN A 1 169 ? 11.220 -9.913 -26.306 1.00 96.50 169 GLN A N 1
ATOM 1312 C CA . GLN A 1 169 ? 10.021 -10.757 -26.228 1.00 96.50 169 GLN A CA 1
ATOM 1313 C C . GLN A 1 169 ? 9.977 -11.585 -24.933 1.00 96.50 169 GLN A C 1
ATOM 1315 O O . GLN A 1 169 ? 8.925 -11.707 -24.305 1.00 96.50 169 GLN A O 1
ATOM 1320 N N . SER A 1 170 ? 11.113 -12.144 -24.509 1.00 93.06 170 SER A N 1
ATOM 1321 C CA . SER A 1 170 ? 11.252 -12.864 -23.236 1.00 93.06 170 SER A CA 1
ATOM 1322 C C . SER A 1 170 ? 10.984 -11.946 -22.037 1.00 93.06 170 SER A C 1
ATOM 1324 O O . SER A 1 170 ? 10.246 -12.324 -21.123 1.00 93.06 170 SER A O 1
ATOM 1326 N N . GLN A 1 171 ? 11.516 -10.722 -22.056 1.00 93.19 171 GLN A N 1
ATOM 1327 C CA . GLN A 1 171 ? 11.296 -9.726 -21.006 1.00 93.19 171 GLN A CA 1
ATOM 1328 C C . GLN A 1 171 ? 9.832 -9.289 -20.913 1.00 93.19 171 GLN A C 1
ATOM 1330 O O . GLN A 1 171 ? 9.303 -9.265 -19.802 1.00 93.19 171 GLN A O 1
ATOM 1335 N N . ILE A 1 172 ? 9.155 -9.045 -22.043 1.00 90.06 172 ILE A N 1
ATOM 1336 C CA . ILE A 1 172 ? 7.712 -8.742 -22.073 1.00 90.06 172 ILE A CA 1
ATOM 1337 C C . ILE A 1 172 ? 6.923 -9.856 -21.375 1.00 90.06 172 ILE A C 1
ATOM 1339 O O . ILE A 1 172 ? 6.186 -9.588 -20.434 1.00 90.06 172 ILE A O 1
ATOM 1343 N N . ARG A 1 173 ? 7.159 -11.126 -21.733 1.00 96.50 173 ARG A N 1
ATOM 1344 C CA . ARG A 1 173 ? 6.443 -12.262 -21.116 1.00 96.50 173 ARG A CA 1
ATOM 1345 C C . ARG A 1 173 ? 6.694 -12.384 -19.612 1.00 96.50 173 ARG A C 1
ATOM 1347 O O . ARG A 1 173 ? 5.800 -12.781 -18.864 1.00 96.50 173 ARG A O 1
ATOM 1354 N N . ARG A 1 174 ? 7.914 -12.085 -19.151 1.00 94.62 174 ARG A N 1
ATOM 1355 C CA . ARG A 1 174 ? 8.243 -12.078 -17.714 1.00 94.62 174 ARG A CA 1
ATOM 1356 C C . ARG A 1 174 ? 7.510 -10.958 -16.981 1.00 94.62 174 ARG A C 1
ATOM 1358 O O . ARG A 1 174 ? 7.038 -11.196 -15.870 1.00 94.62 174 ARG A O 1
ATOM 1365 N N . LEU A 1 175 ? 7.418 -9.779 -17.594 1.00 87.12 175 LEU A N 1
ATOM 1366 C CA . LEU A 1 175 ? 6.694 -8.634 -17.053 1.00 87.12 175 LEU A CA 1
ATOM 1367 C C . LEU A 1 175 ? 5.190 -8.925 -16.992 1.00 87.12 175 LEU A C 1
ATOM 1369 O O . LEU A 1 175 ? 4.621 -8.817 -15.914 1.00 87.12 175 LEU A O 1
ATOM 1373 N N . ASP A 1 176 ? 4.592 -9.457 -18.061 1.00 92.19 176 ASP A N 1
ATOM 1374 C CA . ASP A 1 176 ? 3.177 -9.856 -18.085 1.00 92.19 176 ASP A CA 1
ATOM 1375 C C . ASP A 1 176 ? 2.839 -10.871 -16.975 1.00 92.19 176 ASP A C 1
ATOM 1377 O O . ASP A 1 176 ? 1.822 -10.763 -16.289 1.00 92.19 176 ASP A O 1
ATOM 1381 N N . SER A 1 177 ? 3.720 -11.853 -16.746 1.00 86.31 177 SER A N 1
ATOM 1382 C CA . SER A 1 177 ? 3.562 -12.837 -15.666 1.00 86.31 177 SER A CA 1
ATOM 1383 C C . SER A 1 177 ? 3.703 -12.224 -14.267 1.00 86.31 177 SER A C 1
ATOM 1385 O O . SER A 1 177 ? 3.099 -12.702 -13.303 1.00 86.31 177 SER A O 1
ATOM 1387 N N . MET A 1 178 ? 4.534 -11.195 -14.118 1.00 84.00 178 MET A N 1
ATOM 1388 C CA . MET A 1 178 ? 4.671 -10.462 -12.863 1.00 84.00 178 MET A CA 1
ATOM 1389 C C . MET A 1 178 ? 3.448 -9.579 -12.605 1.00 84.00 178 MET A C 1
ATOM 1391 O O . MET A 1 178 ? 2.929 -9.600 -11.492 1.00 84.00 178 MET A O 1
ATOM 1395 N N . ASP A 1 179 ? 2.947 -8.897 -13.632 1.00 88.06 179 ASP A N 1
ATOM 1396 C CA . ASP A 1 179 ? 1.752 -8.059 -13.562 1.00 88.06 179 ASP A CA 1
ATOM 1397 C C . ASP A 1 179 ? 0.513 -8.875 -13.202 1.00 88.06 179 ASP A C 1
ATOM 1399 O O . ASP A 1 179 ? -0.277 -8.454 -12.359 1.00 88.06 179 ASP A O 1
ATOM 1403 N N . GLU A 1 180 ? 0.362 -10.073 -13.769 1.00 87.56 180 GLU A N 1
ATOM 1404 C CA . GLU A 1 180 ? -0.738 -10.971 -13.413 1.00 87.56 180 GLU A CA 1
ATOM 1405 C C . GLU A 1 180 ? -0.672 -11.398 -11.940 1.00 87.56 180 GLU A C 1
ATOM 1407 O O . GLU A 1 180 ? -1.666 -11.313 -11.219 1.00 87.56 180 GLU A O 1
ATOM 1412 N N . ARG A 1 181 ? 0.520 -11.764 -11.444 1.00 91.62 181 ARG A N 1
ATOM 1413 C CA . ARG A 1 181 ? 0.716 -12.081 -10.017 1.00 91.62 181 ARG A CA 1
ATOM 1414 C C . ARG A 1 181 ? 0.415 -10.886 -9.117 1.00 91.62 181 ARG A C 1
ATOM 1416 O O . ARG A 1 181 ? -0.134 -11.065 -8.035 1.00 91.62 181 ARG A O 1
ATOM 1423 N N . TRP A 1 182 ? 0.770 -9.681 -9.549 1.00 83.06 182 TRP A N 1
ATOM 1424 C CA . TRP A 1 182 ? 0.509 -8.454 -8.804 1.00 83.06 182 TRP A CA 1
ATOM 1425 C C . TRP A 1 182 ? -0.984 -8.103 -8.766 1.00 83.06 182 TRP A C 1
ATOM 1427 O O . TRP A 1 182 ? -1.487 -7.682 -7.723 1.00 83.06 182 TRP A O 1
ATOM 1437 N N . ARG A 1 183 ? -1.716 -8.308 -9.872 1.00 95.38 183 ARG A N 1
ATOM 1438 C CA . ARG A 1 183 ? -3.182 -8.166 -9.904 1.00 95.38 183 ARG A CA 1
ATOM 1439 C C . ARG A 1 183 ? -3.857 -9.147 -8.955 1.00 95.38 183 ARG A C 1
ATOM 1441 O O . ARG A 1 183 ? -4.686 -8.717 -8.160 1.00 95.38 183 ARG A O 1
ATOM 1448 N N . GLU A 1 184 ? -3.469 -10.418 -9.005 1.00 85.75 184 GLU A N 1
ATOM 1449 C CA . GLU A 1 184 ? -4.009 -11.458 -8.127 1.00 85.75 184 GLU A CA 1
ATOM 1450 C C . GLU A 1 184 ? -3.718 -11.149 -6.652 1.00 85.75 184 GLU A C 1
ATOM 1452 O O . GLU A 1 184 ? -4.620 -11.182 -5.821 1.00 85.75 184 GLU A O 1
ATOM 1457 N N . TRP A 1 185 ? -2.483 -10.755 -6.322 1.00 92.75 185 TRP A N 1
ATOM 1458 C CA . TRP A 1 185 ? -2.118 -10.370 -4.956 1.00 92.75 185 TRP A CA 1
ATOM 1459 C C . TRP A 1 185 ? -2.939 -9.180 -4.444 1.00 92.75 185 TRP A C 1
ATOM 1461 O O . TRP A 1 185 ? -3.430 -9.207 -3.316 1.00 92.75 185 TRP A O 1
ATOM 1471 N N . ARG A 1 186 ? -3.152 -8.157 -5.282 1.00 89.25 186 ARG A N 1
ATOM 1472 C CA . ARG A 1 186 ? -4.025 -7.029 -4.936 1.00 89.25 186 ARG A CA 1
ATOM 1473 C C . ARG A 1 186 ? -5.455 -7.496 -4.666 1.00 89.25 186 ARG A C 1
ATOM 1475 O O . ARG A 1 186 ? -6.024 -7.107 -3.653 1.00 89.25 186 ARG A O 1
ATOM 1482 N N . HIS A 1 187 ? -6.011 -8.341 -5.533 1.00 91.12 187 HIS A N 1
ATOM 1483 C CA . HIS A 1 187 ? -7.373 -8.846 -5.371 1.00 91.12 187 HIS A CA 1
ATOM 1484 C C . HIS A 1 187 ? -7.519 -9.692 -4.095 1.00 91.12 187 HIS A C 1
ATOM 1486 O O . HIS A 1 187 ? -8.532 -9.588 -3.402 1.00 91.12 187 HIS A O 1
ATOM 1492 N N . GLN A 1 188 ? -6.504 -10.490 -3.752 1.00 86.75 188 GLN A N 1
ATOM 1493 C CA . GLN A 1 188 ? -6.466 -11.251 -2.502 1.00 86.75 188 GLN A CA 1
ATOM 1494 C C . GLN A 1 188 ? -6.451 -10.329 -1.281 1.00 86.75 188 GLN A C 1
ATOM 1496 O O . GLN A 1 188 ? -7.248 -10.524 -0.371 1.00 86.75 188 GLN A O 1
ATOM 1501 N N . MET A 1 189 ? -5.611 -9.291 -1.277 1.00 83.31 189 MET A N 1
ATOM 1502 C CA . MET A 1 189 ? -5.575 -8.306 -0.189 1.00 83.31 189 MET A CA 1
ATOM 1503 C C . MET A 1 189 ? -6.894 -7.538 -0.048 1.00 83.31 189 MET A C 1
ATOM 1505 O O . MET A 1 189 ? -7.385 -7.362 1.065 1.00 83.31 189 MET A O 1
ATOM 1509 N N . GLU A 1 190 ? -7.495 -7.108 -1.159 1.00 87.06 190 GLU A N 1
ATOM 1510 C CA . GLU A 1 190 ? -8.801 -6.438 -1.157 1.00 87.06 190 GLU A CA 1
ATOM 1511 C C . GLU A 1 190 ? -9.898 -7.348 -0.584 1.00 87.06 190 GLU A C 1
ATOM 1513 O O . GLU A 1 190 ? -10.698 -6.907 0.245 1.00 87.06 190 GLU A O 1
ATOM 1518 N N . GLU A 1 191 ? -9.908 -8.629 -0.961 1.00 89.25 191 GLU A N 1
ATOM 1519 C CA . GLU A 1 191 ? -10.864 -9.604 -0.435 1.00 89.25 191 GLU A CA 1
ATOM 1520 C C . GLU A 1 191 ? -10.623 -9.905 1.050 1.00 89.25 191 GLU A C 1
ATOM 1522 O O . GLU A 1 191 ? -11.578 -9.942 1.825 1.00 89.25 191 GLU A O 1
ATOM 1527 N N . GLU A 1 192 ? -9.369 -10.046 1.487 1.00 79.69 192 GLU A N 1
ATOM 1528 C CA . GLU A 1 192 ? -9.029 -10.227 2.902 1.00 79.69 192 GLU A CA 1
ATOM 1529 C C . GLU A 1 192 ? -9.501 -9.040 3.751 1.00 79.69 192 GLU A C 1
ATOM 1531 O O . GLU A 1 192 ? -10.151 -9.237 4.781 1.00 79.69 192 GLU A O 1
ATOM 1536 N N . VAL A 1 193 ? -9.251 -7.803 3.309 1.00 81.94 193 VAL A N 1
ATOM 1537 C CA . VAL A 1 193 ? -9.733 -6.592 3.995 1.00 81.94 193 VAL A CA 1
ATOM 1538 C C . VAL A 1 193 ? -11.261 -6.560 4.038 1.00 81.94 193 VAL A C 1
ATOM 1540 O O . VAL A 1 193 ? -11.840 -6.265 5.087 1.00 81.94 193 VAL A O 1
ATOM 1543 N N . ARG A 1 194 ? -11.932 -6.911 2.935 1.00 93.81 194 ARG A N 1
ATOM 1544 C CA . ARG A 1 194 ? -13.398 -6.974 2.865 1.00 93.81 194 ARG A CA 1
ATOM 1545 C C . ARG A 1 194 ? -13.968 -7.996 3.849 1.00 93.81 194 ARG A C 1
ATOM 1547 O O . ARG A 1 194 ? -14.922 -7.686 4.563 1.00 93.81 194 ARG A O 1
ATOM 1554 N N . VAL A 1 195 ? -13.372 -9.187 3.929 1.00 87.38 195 VAL A N 1
ATOM 1555 C CA . VAL A 1 195 ? -13.768 -10.234 4.882 1.00 87.38 195 VAL A CA 1
ATOM 1556 C C . VAL A 1 195 ? -13.561 -9.758 6.320 1.00 87.38 195 VAL A C 1
ATOM 1558 O O . VAL A 1 195 ? -14.496 -9.826 7.117 1.00 87.38 195 VAL A O 1
ATOM 1561 N N . ARG A 1 196 ? -12.391 -9.192 6.645 1.00 84.88 196 ARG A N 1
ATOM 1562 C CA . ARG A 1 196 ? -12.098 -8.649 7.985 1.00 84.88 196 ARG A CA 1
ATOM 1563 C C . ARG A 1 196 ? -13.067 -7.551 8.402 1.00 84.88 196 ARG A C 1
ATOM 1565 O O . ARG A 1 196 ? -13.465 -7.494 9.566 1.00 84.88 196 ARG A O 1
ATOM 1572 N N . PHE A 1 197 ? -13.465 -6.694 7.467 1.00 84.31 197 PHE A N 1
ATOM 1573 C CA . PHE A 1 197 ? -14.444 -5.647 7.729 1.00 84.31 197 PHE A CA 1
ATOM 1574 C C . PHE A 1 197 ? -15.807 -6.239 8.111 1.00 84.31 197 PHE A C 1
ATOM 1576 O O . PHE A 1 197 ? -16.368 -5.865 9.140 1.00 84.31 197 PHE A O 1
ATOM 1583 N N . VAL A 1 198 ? -16.299 -7.215 7.341 1.00 91.94 198 VAL A N 1
ATOM 1584 C CA . VAL A 1 198 ? -17.569 -7.902 7.630 1.00 91.94 198 VAL A CA 1
ATOM 1585 C C . VAL A 1 198 ? -17.510 -8.650 8.966 1.00 91.94 198 VAL A C 1
ATOM 1587 O O . VAL A 1 198 ? -18.457 -8.578 9.749 1.00 91.94 198 VAL A O 1
ATOM 1590 N N . GLU A 1 199 ? -16.405 -9.337 9.268 1.00 85.69 199 GLU A N 1
ATOM 1591 C CA . GLU A 1 199 ? -16.200 -10.011 10.559 1.00 85.69 199 GLU A CA 1
ATOM 1592 C C . GLU A 1 199 ? -16.243 -9.022 11.734 1.00 85.69 199 GLU A C 1
ATOM 1594 O O . GLU A 1 199 ? -16.906 -9.279 12.743 1.00 85.69 199 GLU A O 1
ATOM 1599 N N . SER A 1 200 ? -15.566 -7.878 11.599 1.00 80.69 200 SER A N 1
ATOM 1600 C CA . SER A 1 200 ? -15.552 -6.818 12.611 1.00 80.69 200 SER A CA 1
ATOM 1601 C C . SER A 1 200 ? -16.942 -6.210 12.813 1.00 80.69 200 SER A C 1
ATOM 1603 O O . SER A 1 200 ? -17.399 -6.059 13.947 1.00 80.69 200 SER A O 1
ATOM 1605 N N . GLU A 1 201 ? -17.671 -5.940 11.729 1.00 89.62 201 GLU A N 1
ATOM 1606 C CA . GLU A 1 201 ? -19.040 -5.428 11.795 1.00 89.62 201 GLU A CA 1
ATOM 1607 C C . GLU A 1 201 ? -19.978 -6.416 12.505 1.00 89.62 201 GLU A C 1
ATOM 1609 O O . GLU A 1 201 ? -20.720 -6.031 13.413 1.00 89.62 201 GLU A O 1
ATOM 1614 N N . GLN A 1 202 ? -19.897 -7.708 12.171 1.00 92.56 202 GLN A N 1
ATOM 1615 C CA . GLN A 1 202 ? -20.649 -8.759 12.864 1.00 92.56 202 GLN A CA 1
ATOM 1616 C C . GLN A 1 202 ? -20.276 -8.842 14.350 1.00 92.56 202 GLN A C 1
ATOM 1618 O O . GLN A 1 202 ? -21.151 -9.025 15.203 1.00 92.56 202 GLN A O 1
ATOM 1623 N N . HIS A 1 203 ? -18.993 -8.676 14.684 1.00 83.88 203 HIS A N 1
ATOM 1624 C CA . HIS A 1 203 ? -18.533 -8.645 16.069 1.00 83.88 203 HIS A CA 1
ATOM 1625 C C . HIS A 1 203 ? -19.125 -7.456 16.838 1.00 83.88 203 HIS A C 1
ATOM 1627 O O . HIS A 1 203 ? -19.653 -7.643 17.935 1.00 83.88 203 HIS A O 1
ATOM 1633 N N . ILE A 1 204 ? -19.127 -6.258 16.246 1.00 86.50 204 ILE A N 1
ATOM 1634 C CA . ILE A 1 204 ? -19.734 -5.051 16.827 1.00 86.50 204 ILE A CA 1
ATOM 1635 C C . ILE A 1 204 ? -21.241 -5.245 17.026 1.00 86.50 204 ILE A C 1
ATOM 1637 O O . ILE A 1 204 ? -21.759 -4.944 18.103 1.00 86.50 204 ILE A O 1
ATOM 1641 N N . GLN A 1 205 ? -21.950 -5.791 16.033 1.00 94.69 205 GLN A N 1
ATOM 1642 C CA . GLN A 1 205 ? -23.385 -6.077 16.142 1.00 94.69 205 GLN A CA 1
ATOM 1643 C C . GLN A 1 205 ? -23.685 -7.054 17.285 1.00 94.69 205 GLN A C 1
ATOM 1645 O O . GLN A 1 205 ? -24.629 -6.835 18.049 1.00 94.69 205 GLN A O 1
ATOM 1650 N N . LYS A 1 206 ? -22.852 -8.088 17.450 1.00 93.56 206 LYS A N 1
ATOM 1651 C CA . LYS A 1 206 ? -22.964 -9.054 18.547 1.00 93.56 206 LYS A CA 1
ATOM 1652 C C . LYS A 1 206 ? -22.711 -8.415 19.915 1.00 93.56 206 LYS A C 1
ATOM 1654 O O . LYS A 1 206 ? -23.506 -8.596 20.835 1.00 93.56 206 LYS A O 1
ATOM 1659 N N . VAL A 1 207 ? -21.645 -7.625 20.056 1.00 88.38 207 VAL A N 1
ATOM 1660 C CA . VAL A 1 207 ? -21.357 -6.902 21.307 1.00 88.38 207 VAL A CA 1
ATOM 1661 C C . VAL A 1 207 ? -22.496 -5.937 21.642 1.00 88.38 207 VAL A C 1
ATOM 1663 O O . VAL A 1 207 ? -22.931 -5.863 22.791 1.00 88.38 207 VAL A O 1
ATOM 1666 N N . ALA A 1 208 ? -23.047 -5.246 20.643 1.00 87.50 208 ALA A N 1
ATOM 1667 C CA . ALA A 1 208 ? -24.189 -4.361 20.829 1.00 87.50 208 ALA A CA 1
ATOM 1668 C C . ALA A 1 208 ? -25.455 -5.120 21.268 1.00 87.50 208 ALA A C 1
ATOM 1670 O O . ALA A 1 208 ? -26.187 -4.626 22.131 1.00 87.50 208 ALA A O 1
ATOM 1671 N N . SER A 1 209 ? -25.730 -6.312 20.721 1.00 95.56 209 SER A N 1
ATOM 1672 C CA . SER A 1 209 ? -26.854 -7.137 21.183 1.00 95.56 209 SER A CA 1
ATOM 1673 C C . SER A 1 209 ? -26.655 -7.623 22.617 1.00 95.56 209 SER A C 1
ATOM 1675 O O . SER A 1 209 ? -27.576 -7.504 23.428 1.00 95.56 209 SER A O 1
ATOM 1677 N N . ASP A 1 210 ? -25.450 -8.076 22.960 1.00 86.94 210 ASP A N 1
ATOM 1678 C CA . ASP A 1 210 ? -25.116 -8.551 24.305 1.00 86.94 210 ASP A CA 1
ATOM 1679 C C . ASP A 1 210 ? -25.213 -7.407 25.333 1.00 86.94 210 ASP A C 1
ATOM 1681 O O . ASP A 1 210 ? -25.753 -7.578 26.431 1.00 86.94 210 ASP A O 1
ATOM 1685 N N . LEU A 1 211 ? -24.787 -6.195 24.960 1.00 89.38 211 LEU A N 1
ATOM 1686 C CA . LEU A 1 211 ? -24.918 -5.001 25.796 1.00 89.38 211 LEU A CA 1
ATOM 1687 C C . LEU A 1 211 ? -26.388 -4.633 26.051 1.00 89.38 211 LEU A C 1
ATOM 1689 O O . LEU A 1 211 ? -26.751 -4.267 27.168 1.00 89.38 211 LEU A O 1
ATOM 1693 N N . ARG A 1 212 ? -27.266 -4.759 25.047 1.00 95.12 212 ARG A N 1
ATOM 1694 C CA . ARG A 1 212 ? -28.709 -4.510 25.228 1.00 95.12 212 ARG A CA 1
ATOM 1695 C C . ARG A 1 212 ? -29.339 -5.521 26.184 1.00 95.12 212 ARG A C 1
ATOM 1697 O O . ARG A 1 212 ? -30.115 -5.126 27.053 1.00 95.12 212 ARG A O 1
ATOM 1704 N N . VAL A 1 213 ? -28.989 -6.801 26.053 1.00 95.00 213 VAL A N 1
ATOM 1705 C CA . VAL A 1 213 ? -29.490 -7.869 26.933 1.00 95.00 213 VAL A CA 1
ATOM 1706 C C . VAL A 1 213 ? -29.007 -7.667 28.371 1.00 95.00 213 VAL A C 1
ATOM 1708 O O . VAL A 1 213 ? -29.809 -7.710 29.305 1.00 95.00 213 VAL A O 1
ATOM 1711 N N . THR A 1 214 ? -27.716 -7.389 28.564 1.00 87.88 214 THR A N 1
ATOM 1712 C CA . THR A 1 214 ? -27.150 -7.144 29.902 1.00 87.88 214 THR A CA 1
ATOM 1713 C C . THR A 1 214 ? -27.741 -5.891 30.543 1.00 87.88 214 THR A C 1
ATOM 1715 O O . THR A 1 214 ? -28.130 -5.938 31.709 1.00 87.88 214 THR A O 1
ATOM 1718 N N . ARG A 1 215 ? -27.918 -4.803 29.783 1.00 94.19 215 ARG A N 1
ATOM 1719 C CA . ARG A 1 215 ? -28.605 -3.593 30.254 1.00 94.19 215 ARG A CA 1
ATOM 1720 C C . ARG A 1 215 ? -30.035 -3.887 30.711 1.00 94.19 215 ARG A C 1
ATOM 1722 O O . ARG A 1 215 ? -30.394 -3.495 31.818 1.00 94.19 215 ARG A O 1
ATOM 1729 N N . ALA A 1 216 ? -30.828 -4.602 29.911 1.00 92.12 216 ALA A N 1
ATOM 1730 C CA . ALA A 1 216 ? -32.195 -4.973 30.286 1.00 92.12 216 ALA A CA 1
ATOM 1731 C C . ALA A 1 216 ? -32.227 -5.816 31.575 1.00 92.12 216 ALA A C 1
ATOM 1733 O O . ALA A 1 216 ? -33.044 -5.567 32.463 1.00 92.12 216 ALA A O 1
ATOM 1734 N N . SER A 1 217 ? -31.289 -6.758 31.721 1.00 94.06 217 SER A N 1
ATOM 1735 C CA . SER A 1 217 ? -31.148 -7.568 32.936 1.00 94.06 217 SER A CA 1
ATOM 1736 C C . SER A 1 217 ? -30.778 -6.733 34.169 1.00 94.06 217 SER A C 1
ATOM 1738 O O . SER A 1 217 ? -31.299 -6.988 35.259 1.00 94.06 217 SER A O 1
ATOM 1740 N N . VAL A 1 218 ? -29.894 -5.740 34.021 1.00 92.31 218 VAL A N 1
ATOM 1741 C CA . VAL A 1 218 ? -29.514 -4.826 35.110 1.00 92.31 218 VAL A CA 1
ATOM 1742 C C . VAL A 1 218 ? -30.694 -3.941 35.505 1.00 92.31 218 VAL A C 1
ATOM 1744 O O . VAL A 1 218 ? -30.996 -3.836 36.693 1.00 92.31 218 VAL A O 1
ATOM 1747 N N . GLU A 1 219 ? -31.408 -3.362 34.537 1.00 96.38 219 GLU A N 1
ATOM 1748 C CA . GLU A 1 219 ? -32.605 -2.550 34.787 1.00 96.38 219 GLU A CA 1
ATOM 1749 C C . GLU A 1 219 ? -33.696 -3.353 35.516 1.00 96.38 219 GLU A C 1
ATOM 1751 O O . GLU A 1 219 ? -34.319 -2.850 36.453 1.00 96.38 219 GLU A O 1
ATOM 1756 N N . GLU A 1 220 ? -33.907 -4.619 35.148 1.00 96.38 220 GLU A N 1
ATOM 1757 C CA . GLU A 1 220 ? -34.844 -5.501 35.847 1.00 96.38 220 GLU A CA 1
ATOM 1758 C C . GLU A 1 220 ? -34.399 -5.799 37.289 1.00 96.38 220 GLU A C 1
ATOM 1760 O O . GLU A 1 220 ? -35.208 -5.733 38.220 1.00 96.38 220 GLU A O 1
ATOM 1765 N N . SER A 1 221 ? -33.109 -6.079 37.503 1.00 89.94 221 SER A N 1
ATOM 1766 C CA . SER A 1 221 ? -32.556 -6.296 38.844 1.00 89.94 221 SER A CA 1
ATOM 1767 C C . SER A 1 221 ? -32.707 -5.054 39.729 1.00 89.94 221 SER A C 1
ATOM 1769 O O . SER A 1 221 ? -33.130 -5.174 40.881 1.00 89.94 221 SER A O 1
ATOM 1771 N N . LEU A 1 222 ? -32.426 -3.863 39.187 1.00 93.94 222 LEU A N 1
ATOM 1772 C CA . LEU A 1 222 ? -32.597 -2.588 39.888 1.00 93.94 222 LEU A CA 1
ATOM 1773 C C . LEU A 1 222 ? -34.064 -2.337 40.249 1.00 93.94 222 LEU A C 1
ATOM 1775 O O . LEU A 1 222 ? -34.350 -1.959 41.383 1.00 93.94 222 LEU A O 1
ATOM 1779 N N . LYS A 1 223 ? -35.013 -2.620 39.344 1.00 97.62 223 LYS A N 1
ATOM 1780 C CA . LYS A 1 223 ? -36.454 -2.521 39.642 1.00 97.62 223 LYS A CA 1
ATOM 1781 C C . LYS A 1 223 ? -36.854 -3.424 40.808 1.00 97.62 223 LYS A C 1
ATOM 1783 O O . LYS A 1 223 ? -37.509 -2.957 41.735 1.00 97.62 223 LYS A O 1
ATOM 1788 N N . ARG A 1 224 ? -36.419 -4.691 40.811 1.00 96.94 224 ARG A N 1
ATOM 1789 C CA . ARG A 1 224 ? -36.703 -5.637 41.909 1.00 96.94 224 ARG A CA 1
ATOM 1790 C C . ARG A 1 224 ? -36.111 -5.167 43.243 1.00 96.94 224 ARG A C 1
ATOM 1792 O O . ARG A 1 224 ? -36.780 -5.268 44.271 1.00 96.94 224 ARG A O 1
ATOM 1799 N N . GLN A 1 225 ? -34.880 -4.652 43.231 1.00 94.00 225 GLN A N 1
ATOM 1800 C CA . GLN A 1 225 ? -34.229 -4.097 44.423 1.00 94.00 225 GLN A CA 1
ATOM 1801 C C . GLN A 1 225 ? -34.958 -2.853 44.940 1.00 94.00 225 GLN A C 1
ATOM 1803 O O . GLN A 1 225 ? -35.247 -2.788 46.132 1.00 94.00 225 GLN A O 1
ATOM 1808 N N . ASN A 1 226 ? -35.335 -1.925 44.057 1.00 96.31 226 ASN A N 1
ATOM 1809 C CA . ASN A 1 226 ? -36.078 -0.720 44.420 1.00 96.31 226 ASN A CA 1
ATOM 1810 C C . ASN A 1 226 ? -37.455 -1.054 45.017 1.00 96.31 226 ASN A C 1
ATOM 1812 O O . ASN A 1 226 ? -37.818 -0.537 46.067 1.00 96.31 226 ASN A O 1
ATOM 1816 N N . SER A 1 227 ? -38.198 -1.996 44.424 1.00 97.69 227 SER A N 1
ATOM 1817 C CA . SER A 1 227 ? -39.477 -2.453 44.987 1.00 97.69 227 SER A CA 1
ATOM 1818 C C . SER A 1 227 ? -39.323 -3.096 46.366 1.00 97.69 227 SER A C 1
ATOM 1820 O O . SER A 1 227 ? -40.200 -2.958 47.215 1.00 97.69 227 SER A O 1
ATOM 1822 N N . ARG A 1 228 ? -38.224 -3.818 46.611 1.00 97.56 228 ARG A N 1
ATOM 1823 C CA . ARG A 1 228 ? -37.941 -4.377 47.936 1.00 97.56 228 ARG A CA 1
ATOM 1824 C C . ARG A 1 228 ? -37.587 -3.287 48.945 1.00 97.56 228 ARG A C 1
ATOM 1826 O O . ARG A 1 228 ? -38.049 -3.363 50.078 1.00 97.56 228 ARG A O 1
ATOM 1833 N N . LEU A 1 229 ? -36.796 -2.301 48.532 1.00 96.06 229 LEU A N 1
ATOM 1834 C CA . LEU A 1 229 ? -36.426 -1.157 49.356 1.00 96.06 229 LEU A CA 1
ATOM 1835 C C . LEU A 1 229 ? -37.677 -0.367 49.770 1.00 96.06 229 LEU A C 1
ATOM 1837 O O . LEU A 1 229 ? -37.881 -0.171 50.960 1.00 96.06 229 LEU A O 1
ATOM 1841 N N . GLN A 1 230 ? -38.588 -0.083 48.835 1.00 97.81 230 GLN A N 1
ATOM 1842 C CA . GLN A 1 230 ? -39.878 0.561 49.125 1.00 97.81 230 GLN A CA 1
ATOM 1843 C C . GLN A 1 230 ? -40.738 -0.219 50.133 1.00 97.81 230 GLN A C 1
ATOM 1845 O O . GLN A 1 230 ? -41.408 0.380 50.970 1.00 97.81 230 GLN A O 1
ATOM 1850 N N . ARG A 1 231 ? -40.731 -1.560 50.081 1.00 97.88 231 ARG A N 1
ATOM 1851 C CA . ARG A 1 231 ? -41.441 -2.388 51.075 1.00 97.88 231 ARG A CA 1
ATOM 1852 C C . ARG A 1 231 ? -40.822 -2.271 52.464 1.00 97.88 231 ARG A C 1
ATOM 1854 O O . ARG A 1 231 ? -41.561 -2.157 53.432 1.00 97.88 231 ARG A O 1
ATOM 1861 N N . LEU A 1 232 ? -39.491 -2.293 52.551 1.00 94.81 232 LEU A N 1
ATOM 1862 C CA . LEU A 1 232 ? -38.783 -2.119 53.821 1.00 94.81 232 LEU A CA 1
ATOM 1863 C C . LEU A 1 232 ? -39.013 -0.715 54.391 1.00 94.81 232 LEU A C 1
ATOM 1865 O O . LEU A 1 232 ? -39.273 -0.584 55.580 1.00 94.81 232 LEU A O 1
ATOM 1869 N N . GLU A 1 233 ? -38.992 0.323 53.554 1.00 96.06 233 GLU A N 1
ATOM 1870 C CA . GLU A 1 233 ? -39.340 1.688 53.961 1.00 96.06 233 GLU A CA 1
ATOM 1871 C C . GLU A 1 233 ? -40.776 1.756 54.507 1.00 96.06 233 GLU A C 1
ATOM 1873 O O . GLU A 1 233 ? -40.991 2.263 55.609 1.00 96.06 233 GLU A O 1
ATOM 1878 N N . ALA A 1 234 ? -41.752 1.164 53.809 1.00 97.06 234 ALA A N 1
ATOM 1879 C CA . ALA A 1 234 ? -43.136 1.097 54.280 1.00 97.06 234 ALA A CA 1
ATOM 1880 C C . ALA A 1 234 ? -43.258 0.374 55.636 1.00 97.06 234 ALA A C 1
ATOM 1882 O O . ALA A 1 234 ? -43.873 0.893 56.561 1.00 97.06 234 ALA A O 1
ATOM 1883 N N . GLU A 1 235 ? -42.598 -0.770 55.801 1.00 97.06 235 GLU A N 1
ATOM 1884 C CA . GLU A 1 235 ? -42.601 -1.509 57.067 1.00 97.06 235 GLU A CA 1
ATOM 1885 C C . GLU A 1 235 ? -41.921 -0.724 58.204 1.00 97.06 235 GLU A C 1
ATOM 1887 O O . GLU A 1 235 ? -42.411 -0.698 59.334 1.00 97.06 235 GLU A O 1
ATOM 1892 N N . THR A 1 236 ? -40.805 -0.040 57.928 1.00 95.00 236 THR A N 1
ATOM 1893 C CA . THR A 1 236 ? -40.143 0.802 58.937 1.00 95.00 236 THR A CA 1
ATOM 1894 C C . THR A 1 236 ? -41.016 1.978 59.357 1.00 95.00 236 THR A C 1
ATOM 1896 O O . THR A 1 236 ? -41.151 2.217 60.554 1.00 95.00 236 THR A O 1
ATOM 1899 N N . THR A 1 237 ? -41.669 2.659 58.409 1.00 97.62 237 THR A N 1
ATOM 1900 C CA . THR A 1 237 ? -42.598 3.762 58.708 1.00 97.62 237 THR A CA 1
ATOM 1901 C C . THR A 1 237 ? -43.807 3.298 59.521 1.00 97.62 237 THR A C 1
ATOM 1903 O O . THR A 1 237 ? -44.191 3.977 60.473 1.00 97.62 237 THR A O 1
ATOM 1906 N N . GLU A 1 238 ? -44.350 2.111 59.235 1.00 97.25 238 GLU A N 1
ATOM 1907 C CA . GLU A 1 238 ? -45.414 1.492 60.034 1.00 97.25 238 GLU A CA 1
ATOM 1908 C C . GLU A 1 238 ? -44.950 1.167 61.463 1.00 97.25 238 GLU A C 1
ATOM 1910 O O . GLU A 1 238 ? -45.640 1.504 62.429 1.00 97.25 238 GLU A O 1
ATOM 1915 N N . ARG A 1 239 ? -43.756 0.578 61.632 1.00 95.31 239 ARG A N 1
ATOM 1916 C CA . ARG A 1 239 ? -43.184 0.298 62.962 1.00 95.31 239 ARG A CA 1
ATOM 1917 C C . ARG A 1 239 ? -42.957 1.575 63.766 1.00 95.31 239 ARG A C 1
ATOM 1919 O O . ARG A 1 239 ? -43.272 1.596 64.956 1.00 95.31 239 ARG A O 1
ATOM 1926 N N . THR A 1 240 ? -42.444 2.635 63.139 1.00 96.56 240 THR A N 1
ATOM 1927 C CA . THR A 1 240 ? -42.254 3.936 63.795 1.00 96.56 240 THR A CA 1
ATOM 1928 C C . THR A 1 240 ? -43.594 4.526 64.230 1.00 96.56 240 THR A C 1
ATOM 1930 O O . THR A 1 240 ? -43.730 4.901 65.393 1.00 96.56 240 THR A O 1
ATOM 1933 N N . ALA A 1 241 ? -44.614 4.507 63.366 1.00 97.06 241 ALA A N 1
ATOM 1934 C CA . ALA A 1 241 ? -45.962 4.959 63.717 1.00 97.06 241 ALA A CA 1
ATOM 1935 C C . ALA A 1 241 ? -46.580 4.124 64.858 1.00 97.06 241 ALA A C 1
ATOM 1937 O O . ALA A 1 241 ? -47.178 4.666 65.788 1.00 97.06 241 ALA A O 1
ATOM 1938 N N . SER A 1 242 ? -46.400 2.800 64.839 1.00 97.62 242 SER A N 1
ATOM 1939 C CA . SER A 1 242 ? -46.841 1.904 65.916 1.00 97.62 242 SER A CA 1
ATOM 1940 C C . SER A 1 242 ? -46.141 2.209 67.247 1.00 97.62 242 SER A C 1
ATOM 1942 O O . SER A 1 242 ? -46.774 2.188 68.310 1.00 97.62 242 SER A O 1
ATOM 1944 N N . TRP A 1 243 ? -44.841 2.511 67.212 1.00 96.94 243 TRP A N 1
ATOM 1945 C CA . TRP A 1 243 ? -44.072 2.891 68.395 1.00 96.94 243 TRP A CA 1
ATOM 1946 C C . TRP A 1 243 ? -44.505 4.254 68.944 1.00 96.94 243 TRP A C 1
ATOM 1948 O O . TRP A 1 243 ? -44.699 4.380 70.151 1.00 96.94 243 TRP A O 1
ATOM 1958 N N . GLU A 1 244 ? -44.744 5.244 68.081 1.00 97.69 244 GLU A N 1
ATOM 1959 C CA . GLU A 1 244 ? -45.297 6.546 68.475 1.00 97.69 244 GLU A CA 1
ATOM 1960 C C . GLU A 1 244 ? -46.674 6.401 69.132 1.00 97.69 244 GLU A C 1
ATOM 1962 O O . GLU A 1 244 ? -46.893 6.945 70.214 1.00 97.69 244 GLU A O 1
ATOM 1967 N N . ASN A 1 245 ? -47.573 5.601 68.551 1.00 96.88 245 ASN A N 1
ATOM 1968 C CA . ASN A 1 245 ? -48.886 5.307 69.134 1.00 96.88 245 ASN A CA 1
ATOM 1969 C C . ASN A 1 245 ? -48.766 4.626 70.508 1.00 96.88 245 ASN A C 1
ATOM 1971 O O . ASN A 1 245 ? -49.472 4.984 71.453 1.00 96.88 245 ASN A O 1
ATOM 1975 N N . SER A 1 246 ? -47.848 3.664 70.643 1.00 95.44 246 SER A N 1
ATOM 1976 C CA . SER A 1 246 ? -47.584 2.975 71.914 1.00 95.44 246 SER A CA 1
ATOM 1977 C C . SER A 1 246 ? -47.003 3.928 72.961 1.00 95.44 246 SER A C 1
ATOM 1979 O O . SER A 1 246 ? -47.438 3.928 74.110 1.00 95.44 246 SER A O 1
ATOM 1981 N N . SER A 1 247 ? -46.066 4.789 72.559 1.00 97.50 247 SER A N 1
ATOM 1982 C CA . SER A 1 247 ? -45.475 5.832 73.400 1.00 97.50 247 SER A CA 1
ATOM 1983 C C . SER A 1 247 ? -46.536 6.825 73.890 1.00 97.50 247 SER A C 1
ATOM 1985 O O . SER A 1 247 ? -46.625 7.098 75.088 1.00 97.50 247 SER A O 1
ATOM 1987 N N . GLN A 1 248 ? -47.428 7.282 73.004 1.00 97.06 248 GLN A N 1
ATOM 1988 C CA . GLN A 1 248 ? -48.570 8.129 73.368 1.00 97.06 248 GLN A CA 1
ATOM 1989 C C . GLN A 1 248 ? -49.521 7.431 74.351 1.00 97.06 248 GLN A C 1
ATOM 1991 O O . GLN A 1 248 ? -49.970 8.052 75.316 1.00 97.06 248 GLN A O 1
ATOM 1996 N N . ALA A 1 249 ? -49.803 6.138 74.157 1.00 95.94 249 ALA A N 1
ATOM 1997 C CA . ALA A 1 249 ? -50.630 5.359 75.077 1.00 95.94 249 ALA A CA 1
ATOM 1998 C C . ALA A 1 249 ? -49.983 5.224 76.467 1.00 95.94 249 ALA A C 1
ATOM 2000 O O . ALA A 1 249 ? -50.669 5.376 77.481 1.00 95.94 249 ALA A O 1
ATOM 2001 N N . VAL A 1 250 ? -48.667 4.995 76.529 1.00 95.62 250 VAL A N 1
ATOM 2002 C CA . VAL A 1 250 ? -47.903 4.950 77.786 1.00 95.62 250 VAL A CA 1
ATOM 2003 C C . VAL A 1 250 ? -47.923 6.307 78.487 1.00 95.62 250 VAL A C 1
ATOM 2005 O O . VAL A 1 250 ? -48.207 6.359 79.681 1.00 95.62 250 VAL A O 1
ATOM 2008 N N . LEU A 1 251 ? -47.705 7.411 77.766 1.00 96.44 251 LEU A N 1
ATOM 2009 C CA . LEU A 1 251 ? -47.809 8.765 78.323 1.00 96.44 251 LEU A CA 1
ATOM 2010 C C . LEU A 1 251 ? -49.219 9.056 78.863 1.00 96.44 251 LEU A C 1
ATOM 2012 O O . LEU A 1 251 ? -49.370 9.616 79.950 1.00 96.44 251 LEU A O 1
ATOM 2016 N N . ALA A 1 252 ? -50.265 8.629 78.150 1.00 96.00 252 ALA A N 1
ATOM 2017 C CA . ALA A 1 252 ? -51.646 8.766 78.607 1.00 96.00 252 ALA A CA 1
ATOM 2018 C C . ALA A 1 252 ? -51.926 7.938 79.876 1.00 96.00 252 ALA A C 1
ATOM 2020 O O . ALA A 1 252 ? -52.615 8.415 80.783 1.00 96.00 252 ALA A O 1
ATOM 2021 N N . LEU A 1 253 ? -51.390 6.715 79.964 1.00 94.94 253 LEU A N 1
ATOM 2022 C CA . LEU A 1 253 ? -51.461 5.885 81.169 1.00 94.94 253 LEU A CA 1
ATOM 2023 C C . LEU A 1 253 ? -50.701 6.520 82.331 1.00 94.94 253 LEU A C 1
ATOM 2025 O O . LEU A 1 253 ? -51.275 6.620 83.410 1.00 94.94 253 LEU A O 1
ATOM 2029 N N . HIS A 1 254 ? -49.478 7.003 82.111 1.00 94.88 254 HIS A N 1
ATOM 2030 C CA . HIS A 1 254 ? -48.688 7.710 83.119 1.00 94.88 254 HIS A CA 1
ATOM 2031 C C . HIS A 1 254 ? -49.479 8.883 83.703 1.00 94.88 254 HIS A C 1
ATOM 2033 O O . HIS A 1 254 ? -49.630 8.988 84.913 1.00 94.88 254 HIS A O 1
ATOM 2039 N N . HIS A 1 255 ? -50.093 9.709 82.854 1.00 94.81 255 HIS A N 1
ATOM 2040 C CA . HIS A 1 255 ? -50.891 10.843 83.315 1.00 94.81 255 HIS A CA 1
ATOM 2041 C C . HIS A 1 255 ? -52.182 10.426 84.051 1.00 94.81 255 HIS A C 1
ATOM 2043 O O . HIS A 1 255 ? -52.675 11.134 84.931 1.00 94.81 255 HIS A O 1
ATOM 2049 N N . ARG A 1 256 ? -52.764 9.267 83.713 1.00 93.44 256 ARG A N 1
ATOM 2050 C CA . ARG A 1 256 ? -53.887 8.690 84.473 1.00 93.44 256 ARG A CA 1
ATOM 2051 C C . ARG A 1 256 ? -53.440 8.152 85.827 1.00 93.44 256 ARG A C 1
ATOM 2053 O O . ARG A 1 256 ? -54.156 8.376 86.797 1.00 93.44 256 ARG A O 1
ATOM 2060 N N . VAL A 1 257 ? -52.309 7.450 85.881 1.00 90.81 257 VAL A N 1
ATOM 2061 C CA . VAL A 1 257 ? -51.715 6.931 87.120 1.00 90.81 257 VAL A CA 1
ATOM 2062 C C . VAL A 1 257 ? -51.367 8.091 88.036 1.00 90.81 257 VAL A C 1
ATOM 2064 O O . VAL A 1 257 ? -51.861 8.105 89.147 1.00 90.81 257 VAL A O 1
ATOM 2067 N N . GLU A 1 258 ? -50.691 9.122 87.539 1.00 91.31 258 GLU A N 1
ATOM 2068 C CA . GLU A 1 258 ? -50.402 10.360 88.270 1.00 91.31 258 GLU A CA 1
ATOM 2069 C C . GLU A 1 258 ? -51.678 10.973 88.885 1.00 91.31 258 GLU A C 1
ATOM 2071 O O . GLU A 1 258 ? -51.724 11.287 90.072 1.00 91.31 258 GLU A O 1
ATOM 2076 N N . LYS A 1 259 ? -52.781 11.055 88.123 1.00 87.81 259 LYS A N 1
ATOM 2077 C CA . LYS A 1 259 ? -54.083 11.516 88.648 1.00 87.81 259 LYS A CA 1
ATOM 2078 C C . LYS A 1 259 ? -54.679 10.588 89.705 1.00 87.81 259 LYS A C 1
ATOM 2080 O O . LYS A 1 259 ? -55.356 11.068 90.612 1.00 87.81 259 LYS A O 1
ATOM 2085 N N . VAL A 1 260 ? -54.518 9.275 89.551 1.00 84.19 260 VAL A N 1
ATOM 2086 C CA . VAL A 1 260 ? -55.003 8.292 90.525 1.00 84.19 260 VAL A CA 1
ATOM 2087 C C . VAL A 1 260 ? -54.144 8.332 91.777 1.00 84.19 260 VAL A C 1
ATOM 2089 O O . VAL A 1 260 ? -54.722 8.363 92.844 1.00 84.19 260 VAL A O 1
ATOM 2092 N N . GLU A 1 261 ? -52.822 8.406 91.681 1.00 84.56 261 GLU A N 1
ATOM 2093 C CA . GLU A 1 261 ? -51.896 8.517 92.812 1.00 84.56 261 GLU A CA 1
ATOM 2094 C C . GLU A 1 261 ? -52.158 9.784 93.627 1.00 84.56 261 GLU A C 1
ATOM 2096 O O . GLU A 1 261 ? -52.251 9.704 94.849 1.00 84.56 261 GLU A O 1
ATOM 2101 N N . VAL A 1 262 ? -52.415 10.921 92.968 1.00 78.50 262 VAL A N 1
ATOM 2102 C CA . VAL A 1 262 ? -52.867 12.154 93.639 1.00 78.50 262 VAL A CA 1
ATOM 2103 C C . VAL A 1 262 ? -54.183 11.933 94.398 1.00 78.50 262 VAL A C 1
ATOM 2105 O O . VAL A 1 262 ? -54.331 12.423 95.511 1.00 78.50 262 VAL A O 1
ATOM 2108 N N . ARG A 1 263 ? -55.127 11.159 93.844 1.00 70.88 263 ARG A N 1
ATOM 2109 C CA . ARG A 1 263 ? -56.390 10.804 94.525 1.00 70.88 263 ARG A CA 1
ATOM 2110 C C . ARG A 1 263 ? -56.222 9.715 95.588 1.00 70.88 263 ARG A C 1
ATOM 2112 O O . ARG A 1 263 ? -56.984 9.673 96.545 1.00 70.88 263 ARG A O 1
ATOM 2119 N N . HIS A 1 264 ? -55.269 8.805 95.420 1.00 56.53 264 HIS A N 1
ATOM 2120 C CA . HIS A 1 264 ? -55.065 7.659 96.301 1.00 56.53 264 HIS A CA 1
ATOM 2121 C C . HIS A 1 264 ? -54.246 8.039 97.533 1.00 56.53 264 HIS A C 1
ATOM 2123 O O . HIS A 1 264 ? -54.467 7.465 98.596 1.00 56.53 264 HIS A O 1
ATOM 2129 N N . ALA A 1 265 ? -53.400 9.069 97.422 1.00 58.19 265 ALA A N 1
ATOM 2130 C CA . ALA A 1 265 ? -52.837 9.788 98.561 1.00 58.19 265 ALA A CA 1
ATOM 2131 C C . ALA A 1 265 ? -53.919 10.354 99.511 1.00 58.19 265 ALA A C 1
ATOM 2133 O O . ALA A 1 265 ? -53.608 10.659 100.660 1.00 58.19 265 ALA A O 1
ATOM 2134 N N . GLU A 1 266 ? -55.187 10.439 99.080 1.00 46.62 266 GLU A N 1
ATOM 2135 C CA . GLU A 1 266 ? -56.316 10.921 99.888 1.00 46.62 266 GLU A CA 1
ATOM 2136 C C . GLU A 1 266 ? -57.239 9.808 100.443 1.00 46.62 266 GLU A C 1
ATOM 2138 O O . GLU A 1 266 ? -58.173 10.126 101.180 1.00 46.62 266 GLU A O 1
ATOM 2143 N N . VAL A 1 267 ? -57.016 8.509 100.162 1.00 44.12 267 VAL A N 1
ATOM 2144 C CA . VAL A 1 267 ? -57.953 7.430 100.572 1.00 44.12 267 VAL A CA 1
ATOM 2145 C C . VAL A 1 267 ? -57.262 6.279 101.335 1.00 44.12 267 VAL A C 1
ATOM 2147 O O . VAL A 1 267 ? -56.310 5.700 100.809 1.00 44.12 267 VAL A O 1
ATOM 2150 N N . PRO A 1 268 ? -57.744 5.884 102.541 1.00 38.00 268 PRO A N 1
ATOM 2151 C CA . PRO A 1 268 ? -57.141 4.821 103.351 1.00 38.00 268 PRO A CA 1
ATOM 2152 C C . PRO A 1 268 ? -57.327 3.410 102.771 1.00 38.00 268 PRO A C 1
ATOM 2154 O O . PRO A 1 268 ? -58.392 3.061 102.265 1.00 38.00 268 PRO A O 1
ATOM 2157 N N . SER A 1 269 ? -56.280 2.599 102.942 1.00 40.88 269 SER A N 1
ATOM 2158 C CA . SER A 1 269 ? -56.168 1.161 102.660 1.00 40.88 269 SER A CA 1
ATOM 2159 C C . SER A 1 269 ? -57.368 0.338 103.151 1.00 40.88 269 SER A C 1
ATOM 2161 O O . SER A 1 269 ? -57.625 0.279 104.354 1.00 40.88 269 SER A O 1
ATOM 2163 N N . VAL A 1 270 ? -58.055 -0.350 102.232 1.00 41.75 270 VAL A N 1
ATOM 2164 C CA . VAL A 1 270 ? -59.092 -1.350 102.536 1.00 41.75 270 VAL A CA 1
ATOM 2165 C C . VAL A 1 270 ? -58.714 -2.680 101.886 1.00 41.75 270 VAL A C 1
ATOM 2167 O O . VAL A 1 270 ? -58.762 -2.826 100.666 1.00 41.75 270 VAL A O 1
ATOM 2170 N N . ASP A 1 271 ? -58.364 -3.648 102.733 1.00 43.50 271 ASP A N 1
ATOM 2171 C CA . ASP A 1 271 ? -58.218 -5.065 102.403 1.00 43.50 271 ASP A CA 1
ATOM 2172 C C . ASP A 1 271 ? -59.564 -5.656 101.940 1.00 43.50 271 ASP A C 1
ATOM 2174 O O . A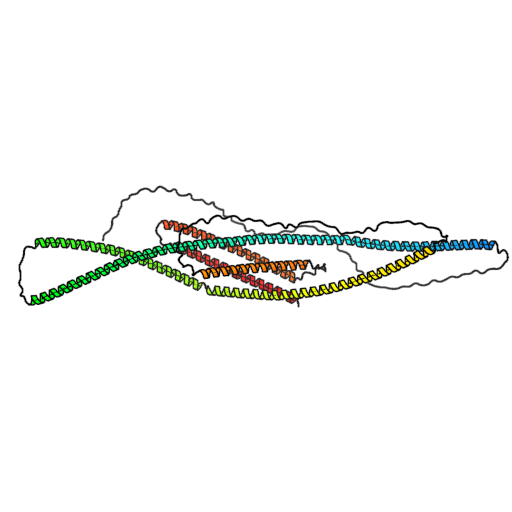SP A 1 271 ? -60.598 -5.468 102.589 1.00 43.50 271 ASP A O 1
ATOM 2178 N N . SER A 1 272 ? -59.586 -6.408 100.835 1.00 38.16 272 SER A N 1
ATOM 2179 C CA . SER A 1 272 ? -60.729 -7.263 100.464 1.00 38.16 272 SER A CA 1
ATOM 2180 C C . SER A 1 272 ? -60.269 -8.439 99.598 1.00 38.16 272 SER A C 1
ATOM 2182 O O . SER A 1 272 ? -59.697 -8.231 98.536 1.00 38.16 272 SER A O 1
ATOM 2184 N N . ARG A 1 273 ? -60.270 -9.671 100.121 1.00 41.94 273 ARG A N 1
ATOM 2185 C CA . ARG A 1 273 ? -61.373 -10.644 100.321 1.00 41.94 273 ARG A CA 1
ATOM 2186 C C . ARG A 1 273 ? -61.701 -11.452 99.058 1.00 41.94 273 ARG A C 1
ATOM 2188 O O . ARG A 1 273 ? -62.149 -10.918 98.049 1.00 41.94 273 ARG A O 1
ATOM 2195 N N . ASP A 1 274 ? -61.478 -12.756 99.193 1.00 41.12 274 ASP A N 1
ATOM 2196 C CA . ASP A 1 274 ? -61.552 -13.808 98.182 1.00 41.12 274 ASP A CA 1
ATOM 2197 C C . ASP A 1 274 ? -62.906 -13.896 97.467 1.00 41.12 274 ASP A C 1
ATOM 2199 O O . ASP A 1 274 ? -63.961 -13.978 98.101 1.00 41.12 274 ASP A O 1
ATOM 2203 N N . ASN A 1 275 ? -62.864 -13.929 96.130 1.00 42.38 275 ASN A N 1
ATOM 2204 C CA . ASN A 1 275 ? -64.031 -14.043 95.258 1.00 42.38 275 ASN A CA 1
ATOM 2205 C C . ASN A 1 275 ? -63.894 -15.291 94.345 1.00 42.38 275 ASN A C 1
ATOM 2207 O O . ASN A 1 275 ? -62.971 -15.347 93.529 1.00 42.38 275 ASN A O 1
ATOM 2211 N N . PRO A 1 276 ? -64.774 -16.308 94.435 1.00 50.94 276 PRO A N 1
ATOM 2212 C CA . PRO A 1 276 ? -64.621 -17.604 93.756 1.00 50.94 276 PRO A CA 1
ATOM 2213 C C . PRO A 1 276 ? -65.078 -17.625 92.278 1.00 50.94 276 PRO A C 1
ATOM 2215 O O . PRO A 1 276 ? -65.611 -18.623 91.800 1.00 50.94 276 PRO A O 1
ATOM 2218 N N . SER A 1 277 ? -64.821 -16.557 91.512 1.00 50.94 277 SER A N 1
ATOM 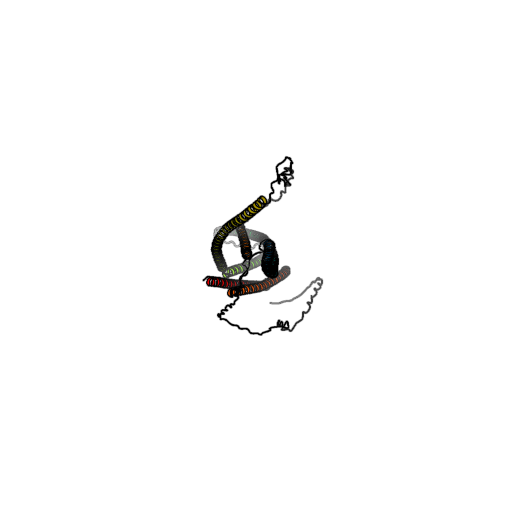2219 C CA . SER A 1 277 ? -65.086 -16.491 90.055 1.00 50.94 277 SER A CA 1
ATOM 2220 C C . SER A 1 277 ? -63.861 -16.859 89.188 1.00 50.94 277 SER A C 1
ATOM 2222 O O . SER A 1 277 ? -63.835 -16.608 87.983 1.00 50.94 277 SER A O 1
ATOM 2224 N N . SER A 1 278 ? -62.826 -17.447 89.798 1.00 57.97 278 SER A N 1
ATOM 2225 C CA . SER A 1 278 ? -61.480 -17.604 89.218 1.00 57.97 278 SER A CA 1
ATOM 2226 C C . SER A 1 278 ? -61.375 -18.652 88.093 1.00 57.97 278 SER A C 1
ATOM 2228 O O . SER A 1 278 ? -60.495 -18.576 87.240 1.00 57.97 278 SER A O 1
ATOM 2230 N N . SER A 1 279 ? -62.299 -19.616 88.023 1.00 59.94 279 SER A N 1
ATOM 2231 C CA . SER A 1 279 ? -62.181 -20.749 87.087 1.00 59.94 279 SER A CA 1
ATOM 2232 C C . SER A 1 279 ? -62.409 -20.373 85.612 1.00 59.94 279 SER A C 1
ATOM 2234 O O . SER A 1 279 ? -61.647 -20.808 84.751 1.00 59.94 279 SER A O 1
ATOM 2236 N N . ALA A 1 280 ? -63.385 -19.512 85.299 1.00 73.56 280 ALA A N 1
ATOM 2237 C CA . ALA A 1 280 ? -63.601 -19.043 83.923 1.00 73.56 280 ALA A CA 1
ATOM 2238 C C . ALA A 1 280 ? -62.473 -18.110 83.443 1.00 73.56 280 ALA A C 1
ATOM 2240 O O . ALA A 1 280 ? -62.106 -18.123 82.269 1.00 73.56 280 ALA A O 1
ATOM 2241 N N . HIS A 1 281 ? -61.887 -17.336 84.362 1.00 77.81 281 HIS A N 1
ATOM 2242 C CA . HIS A 1 281 ? -60.723 -16.501 84.073 1.00 77.81 281 HIS A CA 1
ATOM 2243 C C . HIS A 1 281 ? -59.469 -17.332 83.801 1.00 77.81 281 HIS A C 1
ATOM 2245 O O . HIS A 1 281 ? -58.728 -16.998 82.881 1.00 77.81 281 HIS A O 1
ATOM 2251 N N . LEU A 1 282 ? -59.268 -18.432 84.533 1.00 80.00 282 LEU A N 1
ATOM 2252 C CA . LEU A 1 282 ? -58.180 -19.378 84.278 1.00 80.00 282 LEU A CA 1
ATOM 2253 C C . LEU A 1 282 ? -58.277 -20.009 82.884 1.00 80.00 282 LEU A C 1
ATOM 2255 O O . LEU A 1 282 ? -57.297 -19.978 82.150 1.00 80.00 282 LEU A O 1
ATOM 2259 N N . ALA A 1 283 ? -59.456 -20.481 82.470 1.00 81.19 283 ALA A N 1
ATOM 2260 C CA . ALA A 1 283 ? -59.633 -21.059 81.133 1.00 81.19 283 ALA A CA 1
ATOM 2261 C C . ALA A 1 283 ? -59.381 -20.038 80.002 1.00 81.19 283 ALA A C 1
ATOM 2263 O O . ALA A 1 283 ? -58.832 -20.368 78.949 1.00 81.19 283 ALA A O 1
ATOM 2264 N N . LEU A 1 284 ? -59.764 -18.774 80.214 1.00 86.00 284 LEU A N 1
ATOM 2265 C CA . LEU A 1 284 ? -59.522 -17.702 79.247 1.00 86.00 284 LEU A CA 1
ATOM 2266 C C . LEU A 1 284 ? -58.036 -17.311 79.195 1.00 86.00 284 LEU A C 1
ATOM 2268 O O . LEU A 1 284 ? -57.508 -17.093 78.106 1.00 86.00 284 LEU A O 1
ATOM 2272 N N . LEU A 1 285 ? -57.356 -17.296 80.347 1.00 88.19 285 LEU A N 1
ATOM 2273 C CA . LEU A 1 285 ? -55.905 -17.118 80.453 1.00 88.19 285 LEU A CA 1
ATOM 2274 C C . LEU A 1 285 ? -55.141 -18.244 79.758 1.00 88.19 285 LEU A C 1
ATOM 2276 O O . LEU A 1 285 ? -54.218 -17.951 79.007 1.00 88.19 285 LEU A O 1
ATOM 2280 N N . GLU A 1 286 ? -55.540 -19.502 79.947 1.00 89.06 286 GLU A N 1
ATOM 2281 C CA . GLU A 1 286 ? -54.926 -20.654 79.276 1.00 89.06 286 GLU A CA 1
ATOM 2282 C C . GLU A 1 286 ? -55.063 -20.562 77.756 1.00 89.06 286 GLU A C 1
ATOM 2284 O O . GLU A 1 286 ? -54.075 -20.723 77.038 1.00 89.06 286 GLU A O 1
ATOM 2289 N N . LYS A 1 287 ? -56.255 -20.220 77.248 1.00 92.12 287 LYS A N 1
ATOM 2290 C CA . LYS A 1 287 ? -56.458 -19.996 75.810 1.00 92.12 287 LYS A CA 1
ATOM 2291 C C . LYS A 1 287 ? -55.564 -18.870 75.283 1.00 92.12 287 LYS A C 1
ATOM 2293 O O . LYS A 1 287 ? -54.950 -19.021 74.229 1.00 92.12 287 LYS A O 1
ATOM 2298 N N . HIS A 1 288 ? -55.478 -17.759 76.013 1.00 92.56 288 HIS A N 1
ATOM 2299 C CA . HIS A 1 288 ? -54.656 -16.614 75.623 1.00 92.56 288 HIS A CA 1
ATOM 2300 C C . HIS A 1 288 ? -53.159 -16.952 75.655 1.00 92.56 288 HIS A C 1
ATOM 2302 O O . HIS A 1 288 ? -52.416 -16.542 74.767 1.00 92.56 288 HIS A O 1
ATOM 2308 N N . LEU A 1 289 ? -52.718 -17.748 76.634 1.00 94.00 289 LEU A N 1
ATOM 2309 C CA . LEU A 1 289 ? -51.359 -18.286 76.710 1.00 94.00 289 LEU A CA 1
ATOM 2310 C C . LEU A 1 289 ? -51.040 -19.160 75.500 1.00 94.00 289 LEU A C 1
ATOM 2312 O O . LEU A 1 289 ? -49.976 -19.006 74.909 1.00 94.00 289 LEU A O 1
ATOM 2316 N N . HIS A 1 290 ? -51.968 -20.027 75.096 1.00 93.94 290 HIS A N 1
ATOM 2317 C CA . HIS A 1 290 ? -51.781 -20.892 73.933 1.00 93.94 290 HIS A CA 1
ATOM 2318 C C . HIS A 1 290 ? -51.720 -20.099 72.621 1.00 93.94 290 HIS A C 1
ATOM 2320 O O . HIS A 1 290 ? -50.894 -20.383 71.754 1.00 93.94 290 HIS A O 1
ATOM 2326 N N . GLU A 1 291 ? -52.548 -19.062 72.481 1.00 94.88 291 GLU A N 1
ATOM 2327 C CA . GLU A 1 291 ? -52.507 -18.170 71.321 1.00 94.88 291 GLU A CA 1
ATOM 2328 C C . GLU A 1 291 ? -51.197 -17.373 71.262 1.00 94.88 291 GLU A C 1
ATOM 2330 O O . GLU A 1 291 ? -50.560 -17.309 70.210 1.00 94.88 291 GLU A O 1
ATOM 2335 N N . VAL A 1 292 ? -50.746 -16.822 72.395 1.00 93.75 292 VAL A N 1
ATOM 2336 C CA . VAL A 1 292 ? -49.445 -16.141 72.491 1.00 93.75 292 VAL A CA 1
ATOM 2337 C C . VAL A 1 292 ? -48.310 -17.110 72.171 1.00 93.75 292 VAL A C 1
ATOM 2339 O O . VAL A 1 292 ? -47.433 -16.770 71.384 1.00 93.75 292 VAL A O 1
ATOM 2342 N N . GLN A 1 293 ? -48.347 -18.331 72.703 1.00 95.88 293 GLN A N 1
ATOM 2343 C CA . GLN A 1 293 ? -47.349 -19.362 72.424 1.00 95.88 293 GLN A CA 1
ATOM 2344 C C . GLN A 1 293 ? -47.291 -19.712 70.930 1.00 95.88 293 GLN A C 1
ATOM 2346 O O . GLN A 1 293 ? -46.203 -19.806 70.363 1.00 95.88 293 GLN A O 1
ATOM 2351 N N . SER A 1 294 ? -48.443 -19.860 70.269 1.00 94.94 294 SER A N 1
ATOM 2352 C CA . SER A 1 294 ? -48.509 -20.120 68.827 1.00 94.94 294 SER A CA 1
ATOM 2353 C C . SER A 1 294 ? -47.948 -18.955 68.006 1.00 94.94 294 SER A C 1
ATOM 2355 O O . SER A 1 294 ? -47.164 -19.186 67.086 1.00 94.94 294 SER A O 1
ATOM 2357 N N . ARG A 1 295 ? -48.274 -17.707 68.371 1.00 95.00 295 ARG A N 1
ATOM 2358 C CA . ARG A 1 295 ? -47.722 -16.510 67.716 1.00 95.00 295 ARG A CA 1
ATOM 2359 C C . ARG A 1 295 ? -46.213 -16.387 67.917 1.00 95.00 295 ARG A C 1
ATOM 2361 O O . ARG A 1 295 ? -45.518 -16.037 66.972 1.00 95.00 295 ARG A O 1
ATOM 2368 N N . VAL A 1 296 ? -45.702 -16.709 69.108 1.00 94.88 296 VAL A N 1
ATOM 2369 C CA . VAL A 1 296 ? -44.256 -16.731 69.383 1.00 94.88 296 VAL A CA 1
ATOM 2370 C C . VAL A 1 296 ? -43.562 -17.779 68.514 1.00 94.88 296 VAL A C 1
ATOM 2372 O O . VAL A 1 296 ? -42.556 -17.463 67.889 1.00 94.88 296 VAL A O 1
ATOM 2375 N N . HIS A 1 297 ? -44.109 -18.992 68.400 1.00 96.62 297 HIS A N 1
ATOM 2376 C CA . HIS A 1 297 ? -43.539 -20.009 67.511 1.00 96.62 297 HIS A CA 1
ATOM 2377 C C . HIS A 1 297 ? -43.558 -19.590 66.037 1.00 96.62 297 HIS A C 1
ATOM 2379 O O . HIS A 1 297 ? -42.562 -19.789 65.347 1.00 96.62 297 HIS A O 1
ATOM 2385 N N . ALA A 1 298 ? -44.651 -18.983 65.566 1.00 93.69 298 ALA A N 1
ATOM 2386 C CA . ALA A 1 298 ? -44.730 -18.463 64.203 1.00 93.69 298 ALA A CA 1
ATOM 2387 C C . ALA A 1 298 ? -43.702 -17.344 63.958 1.00 93.69 298 ALA A C 1
ATOM 2389 O O . ALA A 1 298 ? -43.008 -17.373 62.947 1.00 93.69 298 ALA A O 1
ATOM 2390 N N . ALA A 1 299 ? -43.541 -16.417 64.907 1.00 91.00 299 ALA A N 1
ATOM 2391 C CA . ALA A 1 299 ? -42.562 -15.335 64.813 1.00 91.00 299 ALA A CA 1
ATOM 2392 C C . ALA A 1 299 ? -41.112 -15.850 64.815 1.00 91.00 299 ALA A C 1
ATOM 2394 O O . ALA A 1 299 ? -40.287 -15.354 64.055 1.00 91.00 299 ALA A O 1
ATOM 2395 N N . VAL A 1 300 ? -40.797 -16.869 65.625 1.00 95.81 300 VAL A N 1
ATOM 2396 C CA . VAL A 1 300 ? -39.469 -17.512 65.632 1.00 95.81 300 VAL A CA 1
ATOM 2397 C C . VAL A 1 300 ? -39.194 -18.226 64.307 1.00 95.81 300 VAL A C 1
ATOM 2399 O O . VAL A 1 300 ? -38.089 -18.138 63.777 1.00 95.81 300 VAL A O 1
ATOM 2402 N N . GLN A 1 301 ? -40.196 -18.901 63.740 1.00 96.81 301 GLN A N 1
ATOM 2403 C CA . GLN A 1 301 ? -40.061 -19.554 62.440 1.00 96.81 301 GLN A CA 1
ATOM 2404 C C . GLN A 1 301 ? -39.824 -18.529 61.319 1.00 96.81 301 GLN A C 1
ATOM 2406 O O . GLN A 1 301 ? -38.910 -18.697 60.513 1.00 96.81 301 GLN A O 1
ATOM 2411 N N . GLU A 1 302 ? -40.596 -17.440 61.303 1.00 92.75 302 GLU A N 1
ATOM 2412 C CA . GLU A 1 302 ? -40.419 -16.342 60.349 1.00 92.75 302 GLU A CA 1
ATOM 2413 C C . GLU A 1 302 ? -39.048 -15.666 60.512 1.00 92.75 302 GLU A C 1
ATOM 2415 O O . GLU A 1 302 ? -38.399 -15.328 59.519 1.00 92.75 302 GLU A O 1
ATOM 2420 N N . GLN A 1 303 ? -38.562 -15.514 61.750 1.00 93.31 303 GLN A N 1
ATOM 2421 C CA . GLN A 1 303 ? -37.216 -15.013 62.019 1.00 93.31 303 GLN A CA 1
ATOM 2422 C C . GLN A 1 303 ? -36.150 -15.903 61.363 1.00 93.31 303 GLN A C 1
ATOM 2424 O O . GLN A 1 303 ? -35.289 -15.374 60.665 1.00 93.31 303 GLN A O 1
ATOM 2429 N N . HIS A 1 304 ? -36.229 -17.228 61.507 1.00 96.31 304 HIS A N 1
ATOM 2430 C CA . HIS A 1 304 ? -35.272 -18.142 60.871 1.00 96.31 304 HIS A CA 1
ATOM 2431 C C . HIS A 1 304 ? -35.339 -18.127 59.339 1.00 96.31 304 HIS A C 1
ATOM 2433 O O . HIS A 1 304 ? -34.307 -18.173 58.670 1.00 96.31 304 HIS A O 1
ATOM 2439 N N . GLU A 1 305 ? -36.532 -18.023 58.753 1.00 95.69 305 GLU A N 1
ATOM 2440 C CA . GLU A 1 305 ? -36.671 -17.886 57.298 1.00 95.69 305 GLU A CA 1
ATOM 2441 C C . GLU A 1 305 ? -36.074 -16.564 56.793 1.00 95.69 305 GLU A C 1
ATOM 2443 O O . GLU A 1 305 ? -35.424 -16.521 55.742 1.00 95.69 305 GLU A O 1
ATOM 2448 N N . ASN A 1 306 ? -36.251 -15.482 57.554 1.00 90.69 306 ASN A N 1
ATOM 2449 C CA . ASN A 1 306 ? -35.654 -14.187 57.252 1.00 90.69 306 ASN A CA 1
ATOM 2450 C C . ASN A 1 306 ? -34.126 -14.202 57.403 1.00 90.69 306 ASN A C 1
ATOM 2452 O O . ASN A 1 306 ? -33.448 -13.651 56.534 1.00 90.69 306 ASN A O 1
ATOM 2456 N N . GLU A 1 307 ? -33.586 -14.865 58.430 1.00 94.50 307 GLU A N 1
ATOM 2457 C CA . GLU A 1 307 ? -32.144 -15.088 58.611 1.00 94.50 307 GLU A CA 1
ATOM 2458 C C . GLU A 1 307 ? -31.556 -15.839 57.408 1.00 94.50 307 GLU A C 1
ATOM 2460 O O . GLU A 1 307 ? -30.629 -15.336 56.778 1.00 94.50 307 GLU A O 1
ATOM 2465 N N . GLY A 1 308 ? -32.170 -16.945 56.970 1.00 93.62 308 GLY A N 1
ATOM 2466 C CA . GLY A 1 308 ? -31.698 -17.684 55.791 1.00 93.62 308 GLY A CA 1
ATOM 2467 C C . GLY A 1 308 ? -31.751 -16.869 54.488 1.00 93.62 308 GLY A C 1
ATOM 2468 O O . GLY A 1 308 ? -30.859 -16.950 53.639 1.00 93.62 308 GLY A O 1
ATOM 2469 N N . ARG A 1 309 ? -32.772 -16.016 54.309 1.00 93.75 309 ARG A N 1
ATOM 2470 C CA . ARG A 1 309 ? -32.842 -15.096 53.155 1.00 93.75 309 ARG A CA 1
ATOM 2471 C C . ARG A 1 309 ? -31.784 -13.999 53.214 1.00 93.75 309 ARG A C 1
ATOM 2473 O O . ARG A 1 309 ? -31.368 -13.522 52.153 1.00 93.75 309 ARG A O 1
ATOM 2480 N N . LEU A 1 310 ? -31.417 -13.558 54.414 1.00 92.00 310 LEU A N 1
ATOM 2481 C CA . LEU A 1 310 ? -30.390 -12.550 54.638 1.00 92.00 310 LEU A CA 1
ATOM 2482 C C . LEU A 1 310 ? -29.004 -13.142 54.363 1.00 92.00 310 LEU A C 1
ATOM 2484 O O . LEU A 1 310 ? -28.285 -12.576 53.541 1.00 92.00 310 LEU A O 1
ATOM 2488 N N . GLU A 1 311 ? -28.699 -14.327 54.896 1.00 94.06 311 GLU A N 1
ATOM 2489 C CA . GLU A 1 311 ? -27.462 -15.075 54.616 1.00 94.06 311 GLU A CA 1
ATOM 2490 C C . GLU A 1 311 ? -27.247 -15.272 53.108 1.00 94.06 311 GLU A C 1
ATOM 2492 O O . GLU A 1 311 ? -26.204 -14.909 52.563 1.00 94.06 311 GLU A O 1
ATOM 2497 N N . HIS A 1 312 ? -28.273 -15.727 52.380 1.00 91.62 312 HIS A N 1
ATOM 2498 C CA . HIS A 1 312 ? -28.176 -15.914 50.928 1.00 91.62 312 HIS A CA 1
ATOM 2499 C C . HIS A 1 312 ? -27.854 -14.611 50.166 1.00 91.62 312 HIS A C 1
ATOM 2501 O O . HIS A 1 312 ? -27.165 -14.603 49.141 1.00 91.62 312 HIS A O 1
ATOM 2507 N N . GLN A 1 313 ? -28.366 -13.474 50.640 1.00 93.12 313 GLN A N 1
ATOM 2508 C CA . GLN A 1 313 ? -28.077 -12.180 50.020 1.00 93.12 313 GLN A CA 1
ATOM 2509 C C . GLN A 1 313 ? -26.683 -11.674 50.357 1.00 93.12 313 GLN A C 1
ATOM 2511 O O . GLN A 1 313 ? -26.052 -11.062 49.493 1.00 93.12 313 GLN A O 1
ATOM 2516 N N . GLU A 1 314 ? -26.200 -11.931 51.570 1.00 92.62 314 GLU A N 1
ATOM 2517 C CA . GLU A 1 314 ? -24.826 -11.638 51.965 1.00 92.62 314 GLU A CA 1
ATOM 2518 C C . GLU A 1 314 ? -23.830 -12.437 51.122 1.00 92.62 314 GLU A C 1
ATOM 2520 O O . GLU A 1 314 ? -22.871 -11.859 50.606 1.00 92.62 314 GLU A O 1
ATOM 2525 N N . GLU A 1 315 ? -24.099 -13.721 50.871 1.00 94.19 315 GLU A N 1
ATOM 2526 C CA . GLU A 1 315 ? -23.301 -14.551 49.961 1.00 94.19 315 GLU A CA 1
ATOM 2527 C C . GLU A 1 315 ? -23.289 -13.989 48.534 1.00 94.19 315 GLU A C 1
ATOM 2529 O O . GLU A 1 315 ? -22.224 -13.836 47.928 1.00 94.19 315 GLU A O 1
ATOM 2534 N N . ARG A 1 316 ? -24.456 -13.599 48.002 1.00 93.44 316 ARG A N 1
ATOM 2535 C CA . ARG A 1 316 ? -24.550 -12.986 46.668 1.00 93.44 316 ARG A CA 1
ATOM 2536 C C . ARG A 1 316 ? -23.789 -11.661 46.586 1.00 93.44 316 ARG A C 1
ATOM 2538 O O . ARG A 1 316 ? -23.122 -11.401 45.584 1.00 93.44 316 ARG A O 1
ATOM 2545 N N . LEU A 1 317 ? -23.876 -10.813 47.612 1.00 91.38 317 LEU A N 1
ATOM 2546 C CA . LEU A 1 317 ? -23.124 -9.556 47.674 1.00 91.38 317 LEU A CA 1
ATOM 2547 C C . LEU A 1 317 ? -21.618 -9.806 47.776 1.00 91.38 317 LEU A C 1
ATOM 2549 O O . LEU A 1 317 ? -20.842 -9.102 47.131 1.00 91.38 317 LEU A O 1
ATOM 2553 N N . LYS A 1 318 ? -21.201 -10.823 48.535 1.00 96.75 318 LYS A N 1
ATOM 2554 C CA . LYS A 1 318 ? -19.801 -11.239 48.637 1.00 96.75 318 LYS A CA 1
ATOM 2555 C C . LYS A 1 318 ? -19.259 -11.696 47.280 1.00 96.75 318 LYS A C 1
ATOM 2557 O O . LYS A 1 318 ? -18.196 -11.232 46.886 1.00 96.75 318 LYS A O 1
ATOM 2562 N N . ALA A 1 319 ? -20.017 -12.499 46.533 1.00 88.38 319 ALA A N 1
ATOM 2563 C CA . ALA A 1 319 ? -19.645 -12.934 45.184 1.00 88.38 319 ALA A CA 1
ATOM 2564 C C . ALA A 1 319 ? -19.560 -11.772 44.174 1.00 88.38 319 ALA A C 1
ATOM 2566 O O . ALA A 1 319 ? -18.671 -11.736 43.325 1.00 88.38 319 ALA A O 1
ATOM 2567 N N . LEU A 1 320 ? -20.465 -10.790 44.263 1.00 88.69 320 LEU A N 1
ATOM 2568 C CA . LEU A 1 320 ? -20.400 -9.596 43.414 1.00 88.69 320 LEU A CA 1
ATOM 2569 C C . LEU A 1 320 ? -19.181 -8.725 43.740 1.00 88.69 320 LEU A C 1
ATOM 2571 O O . LEU A 1 320 ? -18.542 -8.223 42.818 1.00 88.69 320 LEU A O 1
ATOM 2575 N N . ARG A 1 321 ? -18.831 -8.571 45.025 1.00 95.38 321 ARG A N 1
ATOM 2576 C CA . ARG A 1 321 ? -17.623 -7.839 45.439 1.00 95.38 321 ARG A CA 1
ATOM 2577 C C . ARG A 1 321 ? -16.352 -8.509 44.931 1.00 95.38 321 ARG A C 1
ATOM 2579 O O . ARG A 1 321 ? -15.549 -7.833 44.301 1.00 95.38 321 ARG A O 1
ATOM 2586 N N . THR A 1 322 ? -16.205 -9.823 45.109 1.00 93.31 322 THR A N 1
ATOM 2587 C CA . THR A 1 322 ? -15.023 -10.545 44.606 1.00 93.31 322 THR A CA 1
ATOM 2588 C C . THR A 1 322 ? -14.929 -10.490 43.081 1.00 93.31 322 THR A C 1
ATOM 2590 O O . THR A 1 322 ? -13.842 -10.311 42.537 1.00 93.31 322 THR A O 1
ATOM 2593 N N . SER A 1 323 ? -16.060 -10.571 42.370 1.00 93.81 323 SER A N 1
ATOM 2594 C CA . SER A 1 323 ? -16.081 -10.398 40.914 1.00 93.81 323 SER A CA 1
ATOM 2595 C C . SER A 1 323 ? -15.659 -8.992 40.478 1.00 93.81 323 SER A C 1
ATOM 2597 O O . SER A 1 323 ? -15.058 -8.858 39.411 1.00 93.81 323 SER A O 1
ATOM 2599 N N . LEU A 1 324 ? -16.006 -7.956 41.243 1.00 90.75 324 LEU A N 1
ATOM 2600 C CA . LEU A 1 324 ? -15.641 -6.575 40.936 1.00 90.75 324 LEU A CA 1
ATOM 2601 C C . LEU A 1 324 ? -14.153 -6.335 41.212 1.00 90.75 324 LEU A C 1
ATOM 2603 O O . LEU A 1 324 ? -13.453 -5.848 40.332 1.00 90.75 324 LEU A O 1
ATOM 2607 N N . GLU A 1 325 ? -13.646 -6.800 42.355 1.00 96.25 325 GLU A N 1
ATOM 2608 C CA . GLU A 1 325 ? -12.218 -6.753 42.699 1.00 96.25 325 GLU A CA 1
ATOM 2609 C C . GLU A 1 325 ? -11.348 -7.477 41.657 1.00 96.25 325 GLU A C 1
ATOM 2611 O O . GLU A 1 325 ? -10.295 -6.974 41.264 1.00 96.25 325 GLU A O 1
ATOM 2616 N N . ALA A 1 326 ? -11.805 -8.625 41.144 1.00 88.75 326 ALA A N 1
ATOM 2617 C CA . ALA A 1 326 ? -11.110 -9.346 40.080 1.00 88.75 326 ALA A CA 1
ATOM 2618 C C . ALA A 1 326 ? -11.049 -8.544 38.766 1.00 88.75 326 ALA A C 1
ATOM 2620 O O . ALA A 1 326 ? -10.007 -8.512 38.107 1.00 88.75 326 ALA A O 1
ATOM 2621 N N . LYS A 1 327 ? -12.144 -7.868 38.387 1.00 89.81 327 LYS A N 1
ATOM 2622 C CA . LYS A 1 327 ? -12.175 -7.016 37.187 1.00 89.81 327 LYS A CA 1
ATOM 2623 C C . LYS A 1 327 ? -11.322 -5.761 37.347 1.00 89.81 327 LYS A C 1
ATOM 2625 O O . LYS A 1 327 ? -10.604 -5.412 36.416 1.00 89.81 327 LYS A O 1
ATOM 2630 N N . ASP A 1 328 ? -11.341 -5.130 38.514 1.00 94.44 328 ASP A N 1
ATOM 2631 C CA . ASP A 1 328 ? -10.474 -3.986 38.811 1.00 94.44 328 ASP A CA 1
ATOM 2632 C C . ASP A 1 328 ? -8.995 -4.385 38.749 1.00 94.44 328 ASP A C 1
ATOM 2634 O O . ASP A 1 328 ? -8.173 -3.656 38.191 1.00 94.44 328 ASP A O 1
ATOM 2638 N N . GLY A 1 329 ? -8.656 -5.581 39.244 1.00 92.00 329 GLY A N 1
ATOM 2639 C CA . GLY A 1 329 ? -7.329 -6.170 39.082 1.00 92.00 329 GLY A CA 1
ATOM 2640 C C . GLY A 1 329 ? -6.940 -6.350 37.613 1.00 92.00 329 GLY A C 1
ATOM 2641 O O . GLY A 1 329 ? -5.845 -5.951 37.219 1.00 92.00 329 GLY A O 1
ATOM 2642 N N . TYR A 1 330 ? -7.846 -6.883 36.788 1.00 92.50 330 TYR A N 1
ATOM 2643 C CA . TYR A 1 330 ? -7.627 -7.044 35.348 1.00 92.50 330 TYR A CA 1
ATOM 2644 C C . TYR A 1 330 ? -7.389 -5.703 34.635 1.00 92.50 330 TYR A C 1
ATOM 2646 O O . TYR A 1 330 ? -6.424 -5.575 33.882 1.00 92.50 330 TYR A O 1
ATOM 2654 N N . TYR A 1 331 ? -8.212 -4.682 34.896 1.00 86.12 331 TYR A N 1
ATOM 2655 C CA . TYR A 1 331 ? -8.036 -3.365 34.275 1.00 86.12 331 TYR A CA 1
ATOM 2656 C C . TYR A 1 331 ? -6.762 -2.665 34.741 1.00 86.12 331 TYR A C 1
ATOM 2658 O O . TYR A 1 331 ? -6.081 -2.046 33.925 1.00 86.12 331 TYR A O 1
ATOM 2666 N N . ARG A 1 332 ? -6.390 -2.806 36.019 1.00 96.38 332 ARG A N 1
ATOM 2667 C CA . ARG A 1 332 ? -5.116 -2.284 36.523 1.00 96.38 332 ARG A CA 1
ATOM 2668 C C . ARG A 1 332 ? -3.930 -2.967 35.834 1.00 96.38 332 ARG A C 1
ATOM 2670 O O . ARG A 1 332 ? -3.032 -2.276 35.372 1.00 96.38 332 ARG A O 1
ATOM 2677 N N . GLN A 1 333 ? -3.956 -4.293 35.678 1.00 92.38 333 GLN A N 1
ATOM 2678 C CA . GLN A 1 333 ? -2.914 -5.026 34.944 1.00 92.38 333 GLN A CA 1
ATOM 2679 C C . GLN A 1 333 ? -2.842 -4.624 33.468 1.00 92.38 333 GLN A C 1
ATOM 2681 O O . GLN A 1 333 ? -1.748 -4.518 32.914 1.00 92.38 333 GLN A O 1
ATOM 2686 N N . LEU A 1 334 ? -3.989 -4.395 32.823 1.00 89.56 334 LEU A N 1
ATOM 2687 C CA . LEU A 1 334 ? -4.041 -3.920 31.443 1.00 89.56 334 LEU A CA 1
ATOM 2688 C C . LEU A 1 334 ? -3.447 -2.510 31.320 1.00 89.56 334 LEU A C 1
ATOM 2690 O O . LEU A 1 334 ? -2.657 -2.272 30.411 1.00 89.56 334 LEU A O 1
ATOM 2694 N N . GLY A 1 335 ? -3.761 -1.617 32.263 1.00 88.88 335 GLY A N 1
ATOM 2695 C CA . GLY A 1 335 ? -3.156 -0.288 32.364 1.00 88.88 335 GLY A CA 1
ATOM 2696 C C . GLY A 1 335 ? -1.639 -0.357 32.535 1.00 88.88 335 GLY A C 1
ATOM 2697 O O . GLY A 1 335 ? -0.909 0.241 31.755 1.00 88.88 335 GLY A O 1
ATOM 2698 N N . GLU A 1 336 ? -1.143 -1.183 33.458 1.00 93.75 336 GLU A N 1
ATOM 2699 C CA . GLU A 1 336 ? 0.299 -1.384 33.641 1.00 93.75 336 GLU A CA 1
ATOM 2700 C C . GLU A 1 336 ? 0.978 -1.996 32.404 1.00 93.75 336 GLU A C 1
ATOM 2702 O O . GLU A 1 336 ? 2.130 -1.688 32.108 1.00 93.75 336 GLU A O 1
ATOM 2707 N N . ARG A 1 337 ? 0.309 -2.902 31.675 1.00 90.06 337 ARG A N 1
ATOM 2708 C CA . ARG A 1 337 ? 0.834 -3.430 30.402 1.00 90.06 337 ARG A CA 1
ATOM 2709 C C . ARG A 1 337 ? 0.913 -2.336 29.346 1.00 90.06 337 ARG A C 1
ATOM 2711 O O . ARG A 1 337 ? 1.903 -2.300 28.625 1.00 90.06 337 ARG A O 1
ATOM 2718 N N . LEU A 1 338 ? -0.096 -1.472 29.267 1.00 86.44 338 LEU A N 1
ATOM 2719 C CA . LEU A 1 338 ? -0.132 -0.357 28.327 1.00 86.44 338 LEU A CA 1
ATOM 2720 C C . LEU A 1 338 ? 0.964 0.671 28.641 1.00 86.44 338 LEU A C 1
ATOM 2722 O O . LEU A 1 338 ? 1.686 1.073 27.737 1.00 86.44 338 LEU A O 1
ATOM 2726 N N . GLU A 1 339 ? 1.153 1.015 29.917 1.00 87.38 339 GLU A N 1
ATOM 2727 C CA . GLU A 1 339 ? 2.237 1.898 30.369 1.00 87.38 339 GLU A CA 1
ATOM 2728 C C . GLU A 1 339 ? 3.621 1.288 30.099 1.00 87.38 339 GLU A C 1
ATOM 2730 O O . GLU A 1 339 ? 4.521 1.977 29.624 1.00 87.38 339 GLU A O 1
ATOM 2735 N N . ARG A 1 340 ? 3.803 -0.022 30.328 1.00 87.69 340 ARG A N 1
ATOM 2736 C CA . ARG A 1 340 ? 5.070 -0.715 30.021 1.00 87.69 340 ARG A CA 1
ATOM 2737 C C . ARG A 1 340 ? 5.328 -0.903 28.528 1.00 87.69 340 ARG A C 1
ATOM 2739 O O . ARG A 1 340 ? 6.478 -1.098 28.151 1.00 87.69 340 ARG A O 1
ATOM 2746 N N . ALA A 1 341 ? 4.293 -0.909 27.689 1.00 85.94 341 ALA A N 1
ATOM 2747 C CA . ALA A 1 341 ? 4.434 -1.156 26.255 1.00 85.94 341 ALA A CA 1
ATOM 2748 C C . ALA A 1 341 ? 5.114 0.002 25.498 1.00 85.94 341 ALA A C 1
ATOM 2750 O O . ALA A 1 341 ? 5.365 -0.151 24.302 1.00 85.94 341 ALA A O 1
ATOM 2751 N N . ASP A 1 342 ? 5.423 1.114 26.182 1.00 88.69 342 ASP A N 1
ATOM 2752 C CA . ASP A 1 342 ? 6.059 2.323 25.639 1.00 88.69 342 ASP A CA 1
ATOM 2753 C C . ASP A 1 342 ? 5.457 2.736 24.291 1.00 88.69 342 ASP A C 1
ATOM 2755 O O . ASP A 1 342 ? 6.125 2.910 23.269 1.00 88.69 342 ASP A O 1
ATOM 2759 N N . VAL A 1 343 ? 4.126 2.796 24.272 1.00 87.31 343 VAL A N 1
ATOM 2760 C CA . VAL A 1 343 ? 3.367 3.095 23.056 1.00 87.31 343 VAL A CA 1
ATOM 2761 C C . VAL A 1 343 ? 3.677 4.512 22.571 1.00 87.31 343 VAL A C 1
ATOM 2763 O O . VAL A 1 343 ? 3.739 4.745 21.366 1.00 87.31 343 VAL A O 1
ATOM 2766 N N . GLU A 1 344 ? 3.938 5.425 23.510 1.00 85.06 344 GLU A N 1
ATOM 2767 C CA . GLU A 1 344 ? 4.389 6.793 23.251 1.00 85.06 344 GLU A CA 1
ATOM 2768 C C . GLU A 1 344 ? 5.757 6.790 22.551 1.00 85.06 344 GLU A C 1
ATOM 2770 O O . GLU A 1 344 ? 5.884 7.353 21.467 1.00 85.06 344 GLU A O 1
ATOM 2775 N N . GLY A 1 345 ? 6.752 6.067 23.083 1.00 89.12 345 GLY A N 1
ATOM 2776 C CA . GLY A 1 345 ? 8.078 5.972 22.471 1.00 89.12 345 GLY A CA 1
ATOM 2777 C C . GLY A 1 345 ? 8.055 5.317 21.089 1.00 89.12 345 GLY A C 1
ATOM 2778 O O . GLY A 1 345 ? 8.721 5.786 20.164 1.00 89.12 345 GLY A O 1
ATOM 2779 N N . ARG A 1 346 ? 7.225 4.284 20.883 1.00 88.50 346 ARG A N 1
ATOM 2780 C CA . ARG A 1 346 ? 7.008 3.697 19.546 1.00 88.50 346 ARG A CA 1
ATOM 2781 C C . ARG A 1 346 ? 6.379 4.692 18.577 1.00 88.50 346 ARG A C 1
ATOM 2783 O O . ARG A 1 346 ? 6.764 4.724 17.409 1.00 88.50 346 ARG A O 1
ATOM 2790 N N . PHE A 1 347 ? 5.427 5.497 19.043 1.00 85.19 347 PHE A N 1
ATOM 2791 C CA . PHE A 1 347 ? 4.800 6.532 18.229 1.00 85.19 347 PHE A CA 1
ATOM 2792 C C . PHE A 1 347 ? 5.794 7.642 17.867 1.00 85.19 347 PHE A C 1
ATOM 2794 O O . PHE A 1 347 ? 5.871 8.032 16.703 1.00 85.19 347 PHE A O 1
ATOM 2801 N N . GLU A 1 348 ? 6.613 8.098 18.817 1.00 91.75 348 GLU A N 1
ATOM 2802 C CA . GLU A 1 348 ? 7.693 9.056 18.564 1.00 91.75 348 GLU A CA 1
ATOM 2803 C C . GLU A 1 348 ? 8.735 8.501 17.587 1.00 91.75 348 GLU A C 1
ATOM 2805 O O . GLU A 1 348 ? 9.174 9.216 16.682 1.00 91.75 348 GLU A O 1
ATOM 2810 N N . HIS A 1 349 ? 9.097 7.221 17.721 1.00 87.12 349 HIS A N 1
ATOM 2811 C CA . HIS A 1 349 ? 10.024 6.544 16.819 1.00 87.12 349 HIS A CA 1
ATOM 2812 C C . HIS A 1 349 ? 9.460 6.446 15.398 1.00 87.12 349 HIS A C 1
ATOM 2814 O O . HIS A 1 349 ? 10.138 6.827 14.448 1.00 87.12 349 HIS A O 1
ATOM 2820 N N . LEU A 1 350 ? 8.195 6.040 15.247 1.00 87.75 350 LEU A N 1
ATOM 2821 C CA . LEU A 1 350 ? 7.512 6.024 13.953 1.00 87.75 350 LEU A CA 1
ATOM 2822 C C . LEU A 1 350 ? 7.435 7.431 13.346 1.00 87.75 350 LEU A C 1
ATOM 2824 O O . LEU A 1 350 ? 7.702 7.621 12.163 1.00 87.75 350 LEU A O 1
ATOM 2828 N N . GLN A 1 351 ? 7.113 8.440 14.157 1.00 88.56 351 GLN A N 1
ATOM 2829 C CA . GLN A 1 351 ? 7.064 9.826 13.705 1.00 88.56 351 GLN A CA 1
ATOM 2830 C C . GLN A 1 351 ? 8.448 10.334 13.279 1.00 88.56 351 GLN A C 1
ATOM 2832 O O . GLN A 1 351 ? 8.550 11.123 12.340 1.00 88.56 351 GLN A O 1
ATOM 2837 N N . LYS A 1 352 ? 9.517 9.899 13.952 1.00 93.56 352 LYS A N 1
ATOM 2838 C CA . LYS A 1 352 ? 10.899 10.193 13.573 1.00 93.56 352 LYS A CA 1
ATOM 2839 C C . LYS A 1 352 ? 11.267 9.515 12.251 1.00 93.56 352 LYS A C 1
ATOM 2841 O O . LYS A 1 352 ? 11.694 10.233 11.353 1.00 93.56 352 LYS A O 1
ATOM 2846 N N . ALA A 1 353 ? 11.000 8.218 12.105 1.00 88.75 353 ALA A N 1
ATOM 2847 C CA . ALA A 1 353 ? 11.231 7.476 10.865 1.00 88.75 353 ALA A CA 1
ATOM 2848 C C . ALA A 1 353 ? 10.511 8.133 9.674 1.00 88.75 353 ALA A C 1
ATOM 2850 O O . ALA A 1 353 ? 11.125 8.431 8.658 1.00 88.75 353 ALA A O 1
ATOM 2851 N N . MET A 1 354 ? 9.242 8.527 9.843 1.00 84.62 354 MET A N 1
ATOM 2852 C CA . MET A 1 354 ? 8.500 9.254 8.804 1.00 84.62 354 MET A CA 1
ATOM 2853 C C . MET A 1 354 ? 9.121 10.612 8.426 1.00 84.62 354 MET A C 1
ATOM 2855 O O . MET A 1 354 ? 8.980 11.060 7.286 1.00 84.62 354 MET A O 1
ATOM 2859 N N . ARG A 1 355 ? 9.765 11.319 9.367 1.00 93.88 355 ARG A N 1
ATOM 2860 C CA . ARG A 1 355 ? 10.473 12.575 9.058 1.00 93.88 355 ARG A CA 1
ATOM 2861 C C . ARG A 1 355 ? 11.771 12.311 8.303 1.00 93.88 355 ARG A C 1
ATOM 2863 O O . ARG A 1 355 ? 12.086 13.089 7.409 1.00 93.88 355 ARG A O 1
ATOM 2870 N N . GLU A 1 356 ? 12.497 11.261 8.669 1.00 90.81 356 GLU A N 1
ATOM 2871 C CA . GLU A 1 356 ? 13.735 10.845 8.005 1.00 90.81 356 GLU A CA 1
ATOM 2872 C C . GLU A 1 356 ? 13.443 10.400 6.565 1.00 90.81 356 GLU A C 1
ATOM 2874 O O . GLU A 1 356 ? 14.025 10.963 5.641 1.00 90.81 356 GLU A O 1
ATOM 2879 N N . ASP A 1 357 ? 12.430 9.555 6.346 1.00 87.69 357 ASP A N 1
ATOM 2880 C CA . ASP A 1 357 ? 11.967 9.163 5.004 1.00 87.69 357 ASP A CA 1
ATOM 2881 C C . ASP A 1 357 ? 11.592 10.379 4.148 1.00 87.69 357 ASP A C 1
ATOM 2883 O O . ASP A 1 357 ? 11.953 10.485 2.974 1.00 87.69 357 ASP A O 1
ATOM 2887 N N . ARG A 1 358 ? 10.894 11.355 4.742 1.00 91.75 358 ARG A N 1
ATOM 2888 C CA . ARG A 1 358 ? 10.539 12.598 4.046 1.00 91.75 358 ARG A CA 1
ATOM 2889 C C . ARG A 1 358 ? 11.772 13.418 3.660 1.00 91.75 358 ARG A C 1
ATOM 2891 O O . ARG A 1 358 ? 11.748 14.070 2.618 1.00 91.75 358 ARG A O 1
ATOM 2898 N N . GLN A 1 359 ? 12.821 13.420 4.481 1.00 93.38 359 GLN A N 1
ATOM 2899 C CA . GLN A 1 359 ? 14.077 14.104 4.165 1.00 93.38 359 GLN A CA 1
ATOM 2900 C C . GLN A 1 359 ? 14.829 13.399 3.036 1.00 93.38 359 GLN A C 1
ATOM 2902 O O . GLN A 1 359 ? 15.299 14.083 2.128 1.00 93.38 359 GLN A O 1
ATOM 2907 N N . VAL A 1 360 ? 14.877 12.063 3.048 1.00 90.31 360 VAL A N 1
ATOM 2908 C CA . VAL A 1 360 ? 15.480 11.262 1.971 1.00 90.31 360 VAL A CA 1
ATOM 2909 C C . VAL A 1 360 ? 14.764 11.529 0.648 1.00 90.31 360 VAL A C 1
ATOM 2911 O O . VAL A 1 360 ? 15.403 11.936 -0.318 1.00 90.31 360 VAL A O 1
ATOM 2914 N N . LEU A 1 361 ? 13.429 11.450 0.626 1.00 87.06 361 LEU A N 1
ATOM 2915 C CA . LEU A 1 361 ? 12.638 11.773 -0.568 1.00 87.06 361 LEU A CA 1
ATOM 2916 C C . LEU A 1 361 ? 12.876 13.211 -1.051 1.00 87.06 361 LEU A C 1
ATOM 2918 O O . LEU A 1 361 ? 12.961 13.472 -2.248 1.00 87.06 361 LEU A O 1
ATOM 2922 N N . GLN A 1 362 ? 13.007 14.171 -0.134 1.00 91.88 362 GLN A N 1
ATOM 2923 C CA . GLN A 1 362 ? 13.299 15.558 -0.497 1.00 91.88 362 GLN A CA 1
ATOM 2924 C C . GLN A 1 362 ? 14.710 15.721 -1.090 1.00 91.88 362 GLN A C 1
ATOM 2926 O O . GLN A 1 362 ? 14.913 16.545 -1.990 1.00 91.88 362 GLN A O 1
ATOM 2931 N N . GLN A 1 363 ? 15.678 14.932 -0.621 1.00 91.56 363 GLN A N 1
ATOM 2932 C CA . GLN A 1 363 ? 17.028 14.880 -1.173 1.00 91.56 363 GLN A CA 1
ATOM 2933 C C . GLN A 1 363 ? 17.040 14.237 -2.567 1.00 91.56 363 GLN A C 1
ATOM 2935 O O . GLN A 1 363 ? 17.660 14.794 -3.471 1.00 91.56 363 GLN A O 1
ATOM 2940 N N . GLU A 1 364 ? 16.299 13.147 -2.774 1.00 87.44 364 GLU A N 1
ATOM 2941 C CA . GLU A 1 364 ? 16.130 12.503 -4.085 1.00 87.44 364 GLU A CA 1
ATOM 2942 C C . GLU A 1 364 ? 15.437 13.422 -5.096 1.00 87.44 364 GLU A C 1
ATOM 2944 O O . GLU A 1 364 ? 15.887 13.565 -6.228 1.00 87.44 364 GLU A O 1
ATOM 2949 N N . VAL A 1 365 ? 14.384 14.138 -4.694 1.00 90.19 365 VAL A N 1
ATOM 2950 C CA . VAL A 1 365 ? 13.741 15.138 -5.565 1.00 90.19 365 VAL A CA 1
ATOM 2951 C C . VAL A 1 365 ? 14.724 16.252 -5.942 1.00 90.19 365 VAL A C 1
ATOM 2953 O O . VAL A 1 365 ? 14.723 16.733 -7.078 1.00 90.19 365 VAL A O 1
ATOM 2956 N N . SER A 1 366 ? 15.595 16.653 -5.013 1.00 94.31 366 SER A N 1
ATOM 2957 C CA . SER A 1 366 ? 16.624 17.660 -5.284 1.00 94.31 366 SER A CA 1
ATOM 2958 C C . SER A 1 366 ? 17.692 17.137 -6.252 1.00 94.31 366 SER A C 1
ATOM 2960 O O . SER A 1 366 ? 18.088 17.873 -7.157 1.00 94.31 366 SER A O 1
ATOM 2962 N N . SER A 1 367 ? 18.116 15.875 -6.119 1.00 93.50 367 SER A N 1
ATOM 2963 C CA . SER A 1 367 ? 19.091 15.253 -7.025 1.00 93.50 367 SER A CA 1
ATOM 2964 C C . SER A 1 367 ? 18.506 15.013 -8.423 1.00 93.50 367 SER A C 1
ATOM 2966 O O . SER A 1 367 ? 19.149 15.334 -9.426 1.00 93.50 367 SER A O 1
ATOM 2968 N N . LEU A 1 368 ? 17.252 14.561 -8.517 1.00 88.56 368 LEU A N 1
ATOM 2969 C CA . LEU A 1 368 ? 16.524 14.427 -9.782 1.00 88.56 368 LEU A CA 1
ATOM 2970 C C . LEU A 1 368 ? 16.350 15.778 -10.479 1.00 88.56 368 LEU A C 1
ATOM 2972 O O . LEU A 1 368 ? 16.540 15.867 -11.689 1.00 88.56 368 LEU A O 1
ATOM 2976 N N . SER A 1 369 ? 16.069 16.847 -9.731 1.00 94.25 369 SER A N 1
ATOM 2977 C CA . SER A 1 369 ? 16.005 18.210 -10.273 1.00 94.25 369 SER A CA 1
ATOM 2978 C C . SER A 1 369 ? 17.349 18.659 -10.860 1.00 94.25 369 SER A C 1
ATOM 2980 O O . SER A 1 369 ? 17.400 19.193 -11.972 1.00 94.25 369 SER A O 1
ATOM 2982 N N . THR A 1 370 ? 18.464 18.383 -10.173 1.00 91.69 370 THR A N 1
ATOM 2983 C CA . THR A 1 370 ? 19.797 18.683 -10.718 1.00 91.69 370 THR A CA 1
ATOM 2984 C C . THR A 1 370 ? 20.127 17.844 -11.951 1.00 91.69 370 THR A C 1
ATOM 2986 O O . THR A 1 370 ? 20.634 18.390 -12.928 1.00 91.69 370 THR A O 1
ATOM 2989 N N . ASN A 1 371 ? 19.774 16.556 -11.958 1.00 88.06 371 ASN A N 1
ATOM 2990 C CA . ASN A 1 371 ? 19.997 15.672 -13.103 1.00 88.06 371 ASN A CA 1
ATOM 2991 C C . ASN A 1 371 ? 19.145 16.092 -14.307 1.00 88.06 371 ASN A C 1
ATOM 2993 O O . ASN A 1 371 ? 19.653 16.160 -15.422 1.00 88.06 371 ASN A O 1
ATOM 2997 N N . SER A 1 372 ? 17.880 16.455 -14.081 1.00 90.31 372 SER A N 1
ATOM 2998 C CA . SER A 1 372 ? 16.981 16.993 -15.106 1.00 90.31 372 SER A CA 1
ATOM 2999 C C . SER A 1 372 ? 17.562 18.251 -15.756 1.00 90.31 372 SER A C 1
ATOM 3001 O O . SER A 1 372 ? 17.540 18.386 -16.980 1.00 90.31 372 SER A O 1
ATOM 3003 N N . LYS A 1 373 ? 18.172 19.138 -14.958 1.00 93.75 373 LYS A N 1
ATOM 3004 C CA . LYS A 1 373 ? 18.871 20.319 -15.474 1.00 93.75 373 LYS A CA 1
ATOM 3005 C C . LYS A 1 373 ? 20.077 19.949 -16.346 1.00 93.75 373 LYS A C 1
ATOM 3007 O O . LYS A 1 373 ? 20.218 20.504 -17.428 1.00 93.75 373 LYS A O 1
ATOM 3012 N N . VAL A 1 374 ? 20.901 18.991 -15.918 1.00 93.88 374 VAL A N 1
ATOM 3013 C CA . VAL A 1 374 ? 22.044 18.508 -16.718 1.00 93.88 374 VAL A CA 1
ATOM 3014 C C . VAL A 1 374 ? 21.573 17.902 -18.042 1.00 93.88 374 VAL A C 1
ATOM 3016 O O . VAL A 1 374 ? 22.149 18.190 -19.087 1.00 93.88 374 VAL A O 1
ATOM 3019 N N . VAL A 1 375 ? 20.499 17.106 -18.028 1.00 89.19 375 VAL A N 1
ATOM 3020 C CA . VAL A 1 375 ? 19.910 16.539 -19.252 1.00 89.19 375 VAL A CA 1
ATOM 3021 C C . VAL A 1 375 ? 19.406 17.644 -20.182 1.00 89.19 375 VAL A C 1
ATOM 3023 O O . VAL A 1 375 ? 19.650 17.579 -21.385 1.00 89.19 375 VAL A O 1
ATOM 3026 N N . ALA A 1 376 ? 18.755 18.681 -19.647 1.00 91.19 376 ALA A N 1
ATOM 3027 C CA . ALA A 1 376 ? 18.329 19.834 -20.437 1.00 91.19 376 ALA A CA 1
ATOM 3028 C C . ALA A 1 376 ? 19.521 20.560 -21.092 1.00 91.19 376 ALA A C 1
ATOM 3030 O O . ALA A 1 376 ? 19.470 20.846 -22.290 1.00 91.19 376 ALA A O 1
ATOM 3031 N N . ASP A 1 377 ? 20.612 20.770 -20.349 1.00 92.94 377 ASP A N 1
ATOM 3032 C CA . ASP A 1 377 ? 21.837 21.393 -20.865 1.00 92.94 377 ASP A CA 1
ATOM 3033 C C . ASP A 1 377 ? 22.482 20.542 -21.985 1.00 92.94 377 ASP A C 1
ATOM 3035 O O . ASP A 1 377 ? 22.893 21.077 -23.018 1.00 92.94 377 ASP A O 1
ATOM 3039 N N . VAL A 1 378 ? 22.513 19.209 -21.836 1.00 92.50 378 VAL A N 1
ATOM 3040 C CA . VAL A 1 378 ? 23.016 18.278 -22.869 1.00 92.50 378 VAL A CA 1
ATOM 3041 C C . VAL A 1 378 ? 22.139 18.295 -24.121 1.00 92.50 378 VAL A C 1
ATOM 3043 O O . VAL A 1 378 ? 22.661 18.318 -25.236 1.00 92.50 378 VAL A O 1
ATOM 3046 N N . ILE A 1 379 ? 20.812 18.314 -23.964 1.00 90.19 379 ILE A N 1
ATOM 3047 C CA . ILE A 1 379 ? 19.875 18.413 -25.091 1.00 90.19 379 ILE A CA 1
ATOM 3048 C C . ILE A 1 379 ? 20.124 19.701 -25.880 1.00 90.19 379 ILE A C 1
ATOM 3050 O O . ILE A 1 379 ? 20.125 19.679 -27.113 1.00 90.19 379 ILE A O 1
ATOM 3054 N N . ASP A 1 380 ? 20.338 20.822 -25.195 1.00 93.31 380 ASP A N 1
ATOM 3055 C CA . ASP A 1 380 ? 20.602 22.094 -25.858 1.00 93.31 380 ASP A CA 1
ATOM 3056 C C . ASP A 1 380 ? 21.967 22.118 -26.559 1.00 93.31 380 ASP A C 1
ATOM 3058 O O . ASP A 1 380 ? 22.083 22.709 -27.634 1.00 93.31 380 ASP A O 1
ATOM 3062 N N . GLU A 1 381 ? 22.974 21.415 -26.038 1.00 95.75 381 GLU A N 1
ATOM 3063 C CA . GLU A 1 381 ? 24.256 21.244 -26.727 1.00 95.75 381 GLU A CA 1
ATOM 3064 C C . GLU A 1 381 ? 24.134 20.360 -27.979 1.00 95.75 381 GLU A C 1
ATOM 3066 O O . GLU A 1 381 ? 24.609 20.737 -29.051 1.00 95.75 381 GLU A O 1
ATOM 3071 N N . ILE A 1 382 ? 23.402 19.242 -27.899 1.00 89.69 382 ILE A N 1
ATOM 3072 C CA . ILE A 1 382 ? 23.122 18.385 -29.064 1.00 89.69 382 ILE A CA 1
ATOM 3073 C C . ILE A 1 382 ? 22.383 19.177 -30.147 1.00 89.69 382 ILE A C 1
ATOM 3075 O O . ILE A 1 382 ? 22.724 19.073 -31.325 1.00 89.69 382 ILE A O 1
ATOM 3079 N N . LYS A 1 383 ? 21.399 20.009 -29.778 1.00 93.12 383 LYS A N 1
ATOM 3080 C CA . LYS A 1 383 ? 20.702 20.878 -30.742 1.00 93.12 383 LYS A CA 1
ATOM 3081 C C . LYS A 1 383 ? 21.659 21.835 -31.455 1.00 93.12 383 LYS A C 1
ATOM 3083 O O . LYS A 1 383 ? 21.492 22.047 -32.656 1.00 93.12 383 LYS A O 1
ATOM 3088 N N . LYS A 1 384 ? 22.650 22.403 -30.754 1.00 95.19 384 LYS A N 1
ATOM 3089 C CA . LYS A 1 384 ? 23.671 23.264 -31.380 1.00 95.19 384 LYS A CA 1
ATOM 3090 C C . LYS A 1 384 ? 24.537 22.482 -32.363 1.00 95.19 384 LYS A C 1
ATOM 3092 O O . LYS A 1 384 ? 24.730 22.948 -33.482 1.00 95.19 384 LYS A O 1
ATOM 3097 N N . GLU A 1 385 ? 25.011 21.296 -31.989 1.00 94.25 385 GLU A N 1
ATOM 3098 C CA . GLU A 1 385 ? 25.820 20.449 -32.876 1.00 94.25 385 GLU A CA 1
ATOM 3099 C C . GLU A 1 385 ? 25.033 19.999 -34.115 1.00 94.25 385 GLU A C 1
ATOM 3101 O O . GLU A 1 385 ? 25.535 20.079 -35.235 1.00 94.25 385 GLU A O 1
ATOM 3106 N N . VAL A 1 386 ? 23.762 19.617 -33.953 1.00 90.38 386 VAL A N 1
ATOM 3107 C CA . VAL A 1 386 ? 22.875 19.289 -35.082 1.00 90.38 386 VAL A CA 1
ATOM 3108 C C . VAL A 1 386 ? 22.691 20.493 -36.008 1.00 90.38 386 VAL A C 1
ATOM 3110 O O . VAL A 1 386 ? 22.750 20.330 -37.227 1.00 90.38 386 VAL A O 1
ATOM 3113 N N . ALA A 1 387 ? 22.527 21.703 -35.464 1.00 93.44 387 ALA A N 1
ATOM 3114 C CA . ALA A 1 387 ? 22.450 22.923 -36.267 1.00 93.44 387 ALA A CA 1
ATOM 3115 C C . ALA A 1 387 ? 23.759 23.195 -37.037 1.00 93.44 387 ALA A C 1
ATOM 3117 O O . ALA A 1 387 ? 23.716 23.525 -38.221 1.00 93.44 387 ALA A O 1
ATOM 3118 N N . LEU A 1 388 ? 24.924 22.987 -36.412 1.00 94.94 388 LEU A N 1
ATOM 3119 C CA . LEU A 1 388 ? 26.228 23.126 -37.072 1.00 94.94 388 LEU A CA 1
ATOM 3120 C C . LEU A 1 388 ? 26.443 22.084 -38.179 1.00 94.94 388 LEU A C 1
ATOM 3122 O O . LEU A 1 388 ? 27.004 22.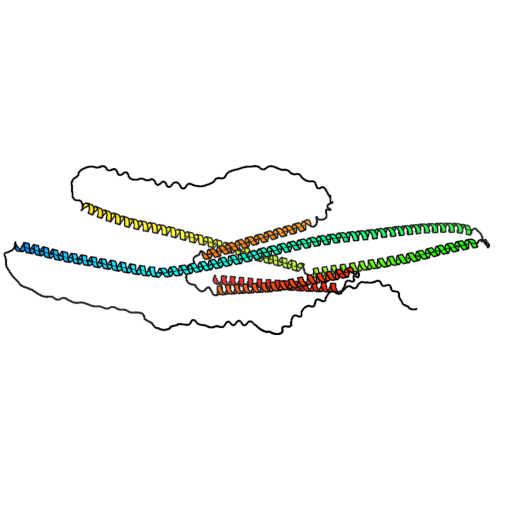412 -39.228 1.00 94.94 388 LEU A O 1
ATOM 3126 N N . VAL A 1 389 ? 26.011 20.837 -37.968 1.00 90.75 389 VAL A N 1
ATOM 3127 C CA . VAL A 1 389 ? 26.061 19.784 -38.994 1.00 90.75 389 VAL A CA 1
ATOM 3128 C C . VAL A 1 389 ? 25.133 20.127 -40.155 1.00 90.75 389 VAL A C 1
ATOM 3130 O O . VAL A 1 389 ? 25.571 20.024 -41.298 1.00 90.75 389 VAL A O 1
ATOM 3133 N N . ALA A 1 390 ? 23.914 20.600 -39.877 1.00 91.75 390 ALA A N 1
ATOM 3134 C CA . ALA A 1 390 ? 22.973 21.045 -40.903 1.00 91.75 390 ALA A CA 1
ATOM 3135 C C . ALA A 1 390 ? 23.568 22.172 -41.771 1.00 91.75 390 ALA A C 1
ATOM 3137 O O . ALA A 1 390 ? 23.557 22.079 -42.998 1.00 91.75 390 ALA A O 1
ATOM 3138 N N . GLU A 1 391 ? 24.203 23.177 -41.155 1.00 94.69 391 GLU A N 1
ATOM 3139 C CA . GLU A 1 391 ? 24.904 24.232 -41.899 1.00 94.69 391 GLU A CA 1
ATOM 3140 C C . GLU A 1 391 ? 26.065 23.700 -42.755 1.00 94.69 391 GLU A C 1
ATOM 3142 O O . GLU A 1 391 ? 26.316 24.213 -43.847 1.00 94.69 391 GLU A O 1
ATOM 3147 N N . ARG A 1 392 ? 26.817 22.700 -42.273 1.00 92.56 392 ARG A N 1
ATOM 3148 C CA . ARG A 1 392 ? 27.893 22.072 -43.060 1.00 92.56 392 ARG A CA 1
ATOM 3149 C C . ARG A 1 392 ? 27.329 21.303 -44.247 1.00 92.56 392 ARG A C 1
ATOM 3151 O O . ARG A 1 392 ? 27.834 21.477 -45.349 1.00 92.56 392 ARG A O 1
ATOM 3158 N N . THR A 1 393 ? 26.270 20.520 -44.045 1.00 89.56 393 THR A N 1
ATOM 3159 C CA . THR A 1 393 ? 25.623 19.788 -45.137 1.00 89.56 393 THR A CA 1
ATOM 3160 C C . THR A 1 393 ? 25.036 20.729 -46.180 1.00 89.56 393 THR A C 1
ATOM 3162 O O . THR A 1 393 ? 25.200 20.472 -47.368 1.00 89.56 393 THR A O 1
ATOM 3165 N N . ASP A 1 394 ? 24.441 21.853 -45.770 1.00 93.56 394 ASP A N 1
ATOM 3166 C CA . ASP A 1 394 ? 23.940 22.862 -46.706 1.00 93.56 394 ASP A CA 1
ATOM 3167 C C . ASP A 1 394 ? 25.082 23.478 -47.530 1.00 93.56 394 ASP A C 1
ATOM 3169 O O . ASP A 1 394 ? 24.955 23.632 -48.746 1.00 93.56 394 ASP A O 1
ATOM 3173 N N . ARG A 1 395 ? 26.237 23.766 -46.908 1.00 94.06 395 ARG A N 1
ATOM 3174 C CA . ARG A 1 395 ? 27.439 24.224 -47.631 1.00 94.06 395 ARG A CA 1
ATOM 3175 C C . ARG A 1 395 ? 27.957 23.169 -48.612 1.00 94.06 395 ARG A C 1
ATOM 3177 O O . ARG A 1 395 ? 28.253 23.514 -49.754 1.00 94.06 395 ARG A O 1
ATOM 3184 N N . ASP A 1 396 ? 28.036 21.905 -48.204 1.00 91.88 396 ASP A N 1
ATOM 3185 C CA . ASP A 1 396 ? 28.513 20.813 -49.062 1.00 91.88 396 ASP A CA 1
ATOM 3186 C C . ASP A 1 396 ? 27.572 20.572 -50.254 1.00 91.88 396 ASP A C 1
ATOM 3188 O O . ASP A 1 396 ? 28.035 20.340 -51.372 1.00 91.88 396 ASP A O 1
ATOM 3192 N N . ILE A 1 397 ? 26.253 20.692 -50.054 1.00 90.62 397 ILE A N 1
ATOM 3193 C CA . ILE A 1 397 ? 25.254 20.625 -51.132 1.00 90.62 397 ILE A CA 1
ATOM 3194 C C . ILE A 1 397 ? 25.469 21.758 -52.143 1.00 90.62 397 ILE A C 1
ATOM 3196 O O . ILE A 1 397 ? 25.429 21.509 -53.349 1.00 90.62 397 ILE A O 1
ATOM 3200 N N . VAL A 1 398 ? 25.733 22.986 -51.680 1.00 94.00 398 VAL A N 1
ATOM 3201 C CA . VAL A 1 398 ? 26.032 24.128 -52.562 1.00 94.00 398 VAL A CA 1
ATOM 3202 C C . VAL A 1 398 ? 27.322 23.892 -53.357 1.00 94.00 398 VAL A C 1
ATOM 3204 O O . VAL A 1 398 ? 27.317 24.069 -54.574 1.00 94.00 398 VAL A O 1
ATOM 3207 N N . LEU A 1 399 ? 28.392 23.404 -52.720 1.00 93.12 399 LEU A N 1
ATOM 3208 C CA . LEU A 1 399 ? 29.654 23.078 -53.401 1.00 93.12 399 LEU A CA 1
ATOM 3209 C C . LEU A 1 399 ? 29.484 21.955 -54.444 1.00 93.12 399 LEU A C 1
ATOM 3211 O O . LEU A 1 399 ? 30.025 22.027 -55.551 1.00 93.12 399 LEU A O 1
ATOM 3215 N N . LEU A 1 400 ? 28.693 20.923 -54.135 1.00 89.50 400 LEU A N 1
ATOM 3216 C CA . LEU A 1 400 ? 28.355 19.865 -55.095 1.00 89.50 400 LEU A CA 1
ATOM 3217 C C . LEU A 1 400 ? 27.526 20.400 -56.272 1.00 89.50 400 LEU A C 1
ATOM 3219 O O . LEU A 1 400 ? 27.724 19.977 -57.412 1.00 89.50 400 LEU A O 1
ATOM 3223 N N . ALA A 1 401 ? 26.615 21.343 -56.028 1.00 90.44 401 ALA A N 1
ATOM 3224 C CA . ALA A 1 401 ? 25.856 21.994 -57.091 1.00 90.44 401 ALA A CA 1
ATOM 3225 C C . ALA A 1 401 ? 26.758 22.848 -58.003 1.00 90.44 401 ALA A C 1
ATOM 3227 O O . ALA A 1 401 ? 26.602 22.800 -59.224 1.00 90.44 401 ALA A O 1
ATOM 3228 N N . GLU A 1 402 ? 27.727 23.576 -57.440 1.00 91.50 402 GLU A N 1
ATOM 3229 C CA . GLU A 1 402 ? 28.701 24.372 -58.200 1.00 91.50 402 GLU A CA 1
ATOM 3230 C C . GLU A 1 402 ? 29.615 23.497 -59.066 1.00 91.50 402 GLU A C 1
ATOM 3232 O O . GLU A 1 402 ? 29.727 23.737 -60.266 1.00 91.50 402 GLU A O 1
ATOM 3237 N N . THR A 1 403 ? 30.185 22.430 -58.503 1.00 91.06 403 THR A N 1
ATOM 3238 C CA . THR A 1 403 ? 31.031 21.483 -59.258 1.00 91.06 403 THR A CA 1
ATOM 3239 C C . THR A 1 403 ? 30.269 20.769 -60.378 1.00 91.06 403 THR A C 1
ATOM 3241 O O . THR A 1 403 ? 30.794 20.600 -61.479 1.00 91.06 403 THR A O 1
ATOM 3244 N N . ASN A 1 404 ? 29.001 20.402 -60.155 1.00 86.94 404 ASN A N 1
ATOM 3245 C CA . ASN A 1 404 ? 28.142 19.863 -61.214 1.00 86.94 404 ASN A CA 1
ATOM 3246 C C . ASN A 1 404 ? 27.819 20.901 -62.298 1.00 86.94 404 ASN A C 1
ATOM 3248 O O . ASN A 1 404 ? 27.705 20.537 -63.474 1.00 86.94 404 ASN A O 1
ATOM 3252 N N . ARG A 1 405 ? 27.671 22.183 -61.933 1.00 93.25 405 ARG A N 1
ATOM 3253 C CA . ARG A 1 405 ? 27.484 23.278 -62.896 1.00 93.25 405 ARG A CA 1
ATOM 3254 C C . ARG A 1 405 ? 28.724 23.444 -63.772 1.00 93.25 405 ARG A C 1
ATOM 3256 O O . ARG A 1 405 ? 28.580 23.467 -64.989 1.00 93.25 405 ARG A O 1
ATOM 3263 N N . GLU A 1 406 ? 29.912 23.482 -63.172 1.00 90.81 406 GLU A N 1
ATOM 3264 C CA . GLU A 1 406 ? 31.192 23.560 -63.891 1.00 90.81 406 GLU A CA 1
ATOM 3265 C C . GLU A 1 406 ? 31.378 22.368 -64.838 1.00 90.81 406 GLU A C 1
ATOM 3267 O O . GLU A 1 406 ? 31.624 22.555 -66.028 1.00 90.81 406 GLU A O 1
ATOM 3272 N N . ALA A 1 407 ? 31.144 21.142 -64.358 1.00 88.62 407 ALA A N 1
ATOM 3273 C CA . ALA A 1 407 ? 31.210 19.951 -65.203 1.00 88.62 407 ALA A CA 1
ATOM 3274 C C . ALA A 1 407 ? 30.210 20.015 -66.373 1.00 88.62 407 ALA A C 1
ATOM 3276 O O . ALA A 1 407 ? 30.536 19.628 -67.495 1.00 88.62 407 ALA A O 1
ATOM 3277 N N . SER A 1 408 ? 28.996 20.523 -66.137 1.00 89.06 408 SER A N 1
ATOM 3278 C CA . SER A 1 408 ? 27.982 20.694 -67.185 1.00 89.06 408 SER A CA 1
ATOM 3279 C C . SER A 1 408 ? 28.387 21.744 -68.226 1.00 89.06 408 SER A C 1
ATOM 3281 O O . SER A 1 408 ? 28.119 21.551 -69.412 1.00 89.06 408 SER A O 1
ATOM 3283 N N . GLU A 1 409 ? 29.049 22.826 -67.811 1.00 90.44 409 GLU A N 1
ATOM 3284 C CA . GLU A 1 409 ? 29.604 23.852 -68.706 1.00 90.44 409 GLU A CA 1
ATOM 3285 C C . GLU A 1 409 ? 30.751 23.296 -69.562 1.00 90.44 409 GLU A C 1
ATOM 3287 O O . GLU A 1 409 ? 30.768 23.512 -70.779 1.00 90.44 409 GLU A O 1
ATOM 3292 N N . ASP A 1 410 ? 31.643 22.496 -68.972 1.00 89.56 410 ASP A N 1
ATOM 3293 C CA . ASP A 1 410 ? 32.700 21.788 -69.700 1.00 89.56 410 ASP A CA 1
ATOM 3294 C C . ASP A 1 410 ? 32.115 20.816 -70.737 1.00 89.56 410 ASP A C 1
ATOM 3296 O O . ASP A 1 410 ? 32.520 20.818 -71.905 1.00 89.56 410 ASP A O 1
ATOM 3300 N N . PHE A 1 411 ? 31.105 20.023 -70.354 1.00 88.00 411 PHE A N 1
ATOM 3301 C CA . PHE A 1 411 ? 30.400 19.136 -71.284 1.00 88.00 411 PHE A CA 1
ATOM 3302 C C . PHE A 1 411 ? 29.705 19.910 -72.410 1.00 88.00 411 PHE A C 1
ATOM 3304 O O . PHE A 1 411 ? 29.786 19.499 -73.571 1.00 88.00 411 PHE A O 1
ATOM 3311 N N . ALA A 1 412 ? 29.050 21.032 -72.100 1.00 88.62 412 ALA A N 1
ATOM 3312 C CA . ALA A 1 412 ? 28.412 21.881 -73.102 1.00 88.62 412 ALA A CA 1
ATOM 3313 C C . ALA A 1 412 ? 29.437 22.434 -74.109 1.00 88.62 412 ALA A C 1
ATOM 3315 O O . ALA A 1 412 ? 29.206 22.359 -75.316 1.00 88.62 412 ALA A O 1
ATOM 3316 N N . SER A 1 413 ? 30.602 22.889 -73.638 1.00 90.31 413 SER A N 1
ATOM 3317 C CA . SER A 1 413 ? 31.709 23.361 -74.483 1.00 90.31 413 SER A CA 1
ATOM 3318 C C . SER A 1 413 ? 32.229 22.272 -75.432 1.00 90.31 413 SER A C 1
ATOM 3320 O O . SER A 1 413 ? 32.432 22.519 -76.627 1.00 90.31 413 SER A O 1
ATOM 3322 N N . VAL A 1 414 ? 32.373 21.033 -74.940 1.00 90.81 414 VAL A N 1
ATOM 3323 C CA . VAL A 1 414 ? 32.752 19.874 -75.769 1.00 90.81 414 VAL A CA 1
ATOM 3324 C C . VAL A 1 414 ? 31.693 19.588 -76.837 1.00 90.81 414 VAL A C 1
ATOM 3326 O O . VAL A 1 414 ? 32.040 19.382 -78.003 1.00 90.81 414 VAL A O 1
ATOM 3329 N N . ILE A 1 415 ? 30.405 19.619 -76.477 1.00 88.12 415 ILE A N 1
ATOM 3330 C CA . ILE A 1 415 ? 29.299 19.425 -77.426 1.00 88.12 415 ILE A CA 1
ATOM 3331 C C . ILE A 1 415 ? 29.305 20.521 -78.499 1.00 88.12 415 ILE A C 1
ATOM 3333 O O . ILE A 1 415 ? 29.200 20.206 -79.684 1.00 88.12 415 ILE A O 1
ATOM 3337 N N . GLU A 1 416 ? 29.472 21.790 -78.126 1.00 89.75 416 GLU A N 1
ATOM 3338 C CA . GLU A 1 416 ? 29.575 22.896 -79.085 1.00 89.75 416 GLU A CA 1
ATOM 3339 C C . GLU A 1 416 ? 30.799 22.767 -80.005 1.00 89.75 416 GLU A C 1
ATOM 3341 O O . GLU A 1 416 ? 30.736 23.130 -81.185 1.00 89.75 416 GLU A O 1
ATOM 3346 N N . GLY A 1 417 ? 31.920 22.254 -79.489 1.00 89.31 417 GLY A N 1
ATOM 3347 C CA . GLY A 1 417 ? 33.107 21.926 -80.278 1.00 89.31 417 GLY A CA 1
ATOM 3348 C C . GLY A 1 417 ? 32.813 20.863 -81.338 1.00 89.31 417 GLY A C 1
ATOM 3349 O O . GLY A 1 417 ? 33.039 21.098 -82.527 1.00 89.31 417 GLY A O 1
ATOM 3350 N N . LEU A 1 418 ? 32.215 19.741 -80.926 1.00 88.44 418 LEU A N 1
ATOM 3351 C CA . LEU A 1 418 ? 31.807 18.658 -81.826 1.00 88.44 418 LEU A CA 1
ATOM 3352 C C . LEU A 1 418 ? 30.772 19.126 -82.859 1.00 88.44 418 LEU A C 1
ATOM 3354 O O . LEU A 1 418 ? 30.865 18.780 -84.034 1.00 88.44 418 LEU A O 1
ATOM 3358 N N . GLN A 1 419 ? 29.797 19.948 -82.461 1.00 88.38 419 GLN A N 1
ATOM 3359 C CA . GLN A 1 419 ? 28.805 20.508 -83.384 1.00 88.38 419 GLN A CA 1
ATOM 3360 C C . GLN A 1 419 ? 29.444 21.422 -84.436 1.00 88.38 419 GLN A C 1
ATOM 3362 O O . GLN A 1 419 ? 29.056 21.365 -85.607 1.00 88.38 419 GLN A O 1
ATOM 3367 N N . ARG A 1 420 ? 30.435 22.241 -84.054 1.00 88.81 420 ARG A N 1
ATOM 3368 C CA . ARG A 1 420 ? 31.209 23.064 -84.999 1.00 88.81 420 ARG A CA 1
ATOM 3369 C C . ARG A 1 420 ? 31.977 22.205 -85.999 1.00 88.81 420 ARG A C 1
ATOM 3371 O O . ARG A 1 420 ? 31.958 22.519 -87.187 1.00 88.81 420 ARG A O 1
ATOM 3378 N N . GLU A 1 421 ? 32.588 21.122 -85.537 1.00 85.56 421 GLU A N 1
ATOM 3379 C CA . GLU A 1 421 ? 33.337 20.183 -86.375 1.00 85.56 421 GLU A CA 1
ATOM 3380 C C . GLU A 1 421 ? 32.417 19.415 -87.344 1.00 85.56 421 GLU A C 1
ATOM 3382 O O . GLU A 1 421 ? 32.670 19.330 -88.547 1.00 85.56 421 GLU A O 1
ATOM 3387 N N . ILE A 1 422 ? 31.257 18.951 -86.870 1.00 83.31 422 ILE A N 1
ATOM 3388 C CA . ILE A 1 422 ? 30.216 18.359 -87.725 1.00 83.31 422 ILE A CA 1
ATOM 3389 C C . ILE A 1 422 ? 29.730 19.375 -88.771 1.00 83.31 422 ILE A C 1
ATOM 3391 O O . ILE A 1 422 ? 29.519 19.030 -89.938 1.00 83.31 422 ILE A O 1
ATOM 3395 N N . ALA A 1 423 ? 29.551 20.640 -88.381 1.00 80.50 423 ALA A N 1
ATOM 3396 C CA . ALA A 1 423 ? 29.140 21.698 -89.295 1.00 80.50 423 ALA A CA 1
ATOM 3397 C C . ALA A 1 423 ? 30.218 22.020 -90.345 1.00 80.50 423 ALA A C 1
ATOM 3399 O O . ALA A 1 423 ? 29.857 22.298 -91.491 1.00 80.50 423 ALA A O 1
ATOM 3400 N N . SER A 1 424 ? 31.513 21.963 -90.006 1.00 81.88 424 SER A N 1
ATOM 3401 C CA . SER A 1 424 ? 32.593 22.108 -90.992 1.00 81.88 424 SER A CA 1
ATOM 3402 C C . SER A 1 424 ? 32.630 20.931 -91.962 1.00 81.88 424 SER A C 1
ATOM 3404 O O . SER A 1 424 ? 32.649 21.164 -93.169 1.00 81.88 424 SER A O 1
ATOM 3406 N N . PHE A 1 425 ? 32.485 19.693 -91.476 1.00 78.44 425 PHE A N 1
ATOM 3407 C CA . PHE A 1 425 ? 32.382 18.516 -92.347 1.00 78.44 425 PHE A CA 1
ATOM 3408 C C . PHE A 1 425 ? 31.175 18.593 -93.293 1.00 78.44 425 PHE A C 1
ATOM 3410 O O . PHE A 1 425 ? 31.290 18.273 -94.475 1.00 78.44 425 PHE A O 1
ATOM 3417 N N . ARG A 1 426 ? 30.022 19.096 -92.826 1.00 75.56 426 ARG A N 1
ATOM 3418 C CA . ARG A 1 426 ? 28.859 19.352 -93.698 1.00 75.56 426 ARG A CA 1
ATOM 3419 C C . ARG A 1 426 ? 29.116 20.422 -94.760 1.00 75.56 426 ARG A C 1
ATOM 3421 O O . ARG A 1 426 ? 28.548 20.320 -95.845 1.00 75.56 426 ARG A O 1
ATOM 3428 N N . ARG A 1 427 ? 29.929 21.446 -94.475 1.00 65.06 427 ARG A N 1
ATOM 3429 C CA . ARG A 1 427 ? 30.296 22.469 -95.473 1.00 65.06 427 ARG A CA 1
ATOM 3430 C C . ARG A 1 427 ? 31.273 21.930 -96.516 1.00 65.06 427 ARG A C 1
ATOM 3432 O O . ARG A 1 427 ? 31.185 22.342 -97.668 1.00 65.06 427 ARG A O 1
ATOM 3439 N N . GLU A 1 428 ? 32.152 21.006 -96.139 1.00 58.16 428 GLU A N 1
ATOM 3440 C CA . GLU A 1 428 ? 33.120 20.379 -97.051 1.00 58.16 428 GLU A CA 1
ATOM 3441 C C . GLU A 1 428 ? 32.506 19.263 -97.910 1.00 58.16 428 GLU A C 1
ATOM 3443 O O . GLU A 1 428 ? 32.929 19.058 -99.045 1.00 58.16 428 GLU A O 1
ATOM 3448 N N . ALA A 1 429 ? 31.457 18.594 -97.426 1.00 51.91 429 ALA A N 1
ATOM 3449 C CA . ALA A 1 429 ? 30.795 17.495 -98.130 1.00 51.91 429 ALA A CA 1
ATOM 3450 C C . ALA A 1 429 ? 29.631 17.915 -99.056 1.00 51.91 429 ALA A C 1
ATOM 3452 O O . ALA A 1 429 ? 28.875 17.051 -99.494 1.00 51.91 429 ALA A O 1
ATOM 3453 N N . SER A 1 430 ? 29.451 19.207 -99.364 1.00 36.84 430 SER A N 1
ATOM 3454 C CA . SER A 1 430 ? 28.331 19.688 -100.195 1.00 36.84 430 SER A CA 1
ATOM 3455 C C . SER A 1 430 ? 28.758 19.995 -101.644 1.00 36.84 430 SER A C 1
ATOM 3457 O O . SER A 1 430 ? 29.420 21.011 -101.887 1.00 36.84 430 SER A O 1
ATOM 3459 N N . PRO A 1 431 ? 28.378 19.169 -102.644 1.00 44.03 431 PRO A N 1
ATOM 3460 C CA . PRO A 1 431 ? 28.560 19.485 -104.053 1.00 44.03 431 PRO A CA 1
ATOM 3461 C C . PRO A 1 431 ? 27.474 20.459 -104.531 1.00 44.03 431 PRO A C 1
ATOM 3463 O O . PRO A 1 431 ? 26.282 20.275 -104.295 1.00 44.03 431 PRO A O 1
ATOM 3466 N N . LYS A 1 432 ? 27.901 21.491 -105.264 1.00 46.09 432 LYS A N 1
ATOM 3467 C CA . LYS A 1 432 ? 27.036 22.463 -105.946 1.00 46.09 432 LYS A CA 1
ATOM 3468 C C . LYS A 1 432 ? 26.117 21.764 -106.959 1.00 46.09 432 LYS A C 1
ATOM 3470 O O . LYS A 1 432 ? 26.573 21.416 -108.045 1.00 46.09 432 LYS A O 1
ATOM 3475 N N . THR A 1 433 ? 24.819 21.674 -106.669 1.00 41.09 433 THR A N 1
ATOM 3476 C CA . THR A 1 433 ? 23.776 21.489 -107.693 1.00 41.09 433 THR A CA 1
ATOM 3477 C C . THR A 1 433 ? 22.580 22.416 -107.465 1.00 41.09 433 THR A C 1
ATOM 3479 O O . THR A 1 433 ? 22.160 22.657 -106.339 1.00 41.09 433 THR A O 1
ATOM 3482 N N . SER A 1 434 ? 22.106 22.940 -108.595 1.00 34.50 434 SER A N 1
ATOM 3483 C CA . SER A 1 434 ? 21.093 23.970 -108.875 1.00 34.50 434 SER A CA 1
ATOM 3484 C C . SER A 1 434 ? 19.727 23.860 -108.160 1.00 34.50 434 SER A C 1
ATOM 3486 O O . SER A 1 434 ? 19.369 22.789 -107.677 1.00 34.50 434 SER A O 1
ATOM 3488 N N . PRO A 1 435 ? 18.915 24.943 -108.175 1.00 50.19 435 PRO A N 1
ATOM 3489 C CA . PRO A 1 435 ? 17.666 25.072 -107.431 1.00 50.19 435 PRO A CA 1
ATOM 3490 C C . PRO A 1 435 ? 16.453 24.600 -108.247 1.00 50.19 435 PRO A C 1
ATOM 3492 O O . PRO A 1 435 ? 16.370 24.903 -109.439 1.00 50.19 435 PRO A O 1
ATOM 3495 N N . ARG A 1 436 ? 15.470 23.940 -107.612 1.00 32.94 436 ARG A N 1
ATOM 3496 C CA . ARG A 1 436 ? 14.067 23.908 -108.080 1.00 32.94 436 ARG A CA 1
ATOM 3497 C C . ARG A 1 436 ? 13.090 23.270 -107.074 1.00 32.94 436 ARG A C 1
ATOM 3499 O O . ARG A 1 436 ? 13.328 22.173 -106.600 1.00 32.94 436 ARG A O 1
ATOM 3506 N N . HIS A 1 437 ? 11.970 23.979 -106.899 1.00 36.16 437 HIS A N 1
ATOM 3507 C CA . HIS A 1 437 ? 10.593 23.553 -106.588 1.00 36.16 437 HIS A CA 1
ATOM 3508 C C . HIS A 1 437 ? 10.230 22.799 -105.289 1.00 36.16 437 HIS A C 1
ATOM 3510 O O . HIS A 1 437 ? 10.554 21.636 -105.112 1.00 36.16 437 HIS A O 1
ATOM 3516 N N . ALA A 1 438 ? 9.434 23.508 -104.470 1.00 38.25 438 ALA A N 1
ATOM 3517 C CA . ALA A 1 438 ? 8.070 23.193 -104.000 1.00 38.25 438 ALA A CA 1
ATOM 3518 C C . ALA A 1 438 ? 7.712 21.776 -103.502 1.00 38.25 438 ALA A C 1
ATOM 3520 O O . ALA A 1 438 ? 7.792 20.825 -104.267 1.00 38.25 438 ALA A O 1
ATOM 3521 N N . MET A 1 439 ? 7.181 21.723 -102.270 1.00 35.97 439 MET A N 1
ATOM 3522 C CA . MET A 1 439 ? 6.028 20.945 -101.740 1.00 35.97 439 MET A CA 1
ATOM 3523 C C . MET A 1 439 ? 6.163 20.968 -100.201 1.00 35.97 439 MET A C 1
ATOM 3525 O O . MET A 1 439 ? 7.199 20.578 -99.679 1.00 35.97 439 MET A O 1
ATOM 3529 N N . GLU A 1 440 ? 5.325 21.665 -99.428 1.00 42.97 440 GLU A N 1
ATOM 3530 C CA . GLU A 1 440 ? 3.976 21.258 -98.984 1.00 42.97 440 GLU A CA 1
ATOM 3531 C C . GLU A 1 440 ? 3.853 19.769 -98.617 1.00 42.97 440 GLU A C 1
ATOM 3533 O O . GLU A 1 440 ? 3.524 18.946 -99.462 1.00 42.97 440 GLU A O 1
ATOM 3538 N N . THR A 1 441 ? 4.102 19.475 -97.335 1.00 43.69 441 THR A N 1
ATOM 3539 C CA . THR A 1 441 ? 3.533 18.390 -96.505 1.00 43.69 441 THR A CA 1
ATOM 3540 C C . THR A 1 441 ? 3.711 18.870 -95.057 1.00 43.69 441 THR A C 1
ATOM 3542 O O . THR A 1 441 ? 4.839 19.029 -94.596 1.00 43.69 441 THR A O 1
ATOM 3545 N N . ASP A 1 442 ? 2.706 19.451 -94.410 1.00 41.88 442 ASP A N 1
ATOM 3546 C CA . ASP A 1 442 ? 1.648 18.745 -93.680 1.00 41.88 442 ASP A CA 1
ATOM 3547 C C . ASP A 1 442 ? 2.201 17.577 -92.849 1.00 41.88 442 ASP A C 1
ATOM 3549 O O . ASP A 1 442 ? 2.380 16.472 -93.353 1.00 41.88 442 ASP A O 1
ATOM 3553 N N . ASP A 1 443 ? 2.519 17.855 -91.581 1.00 37.50 443 ASP A N 1
ATOM 3554 C CA . ASP A 1 443 ? 2.683 16.815 -90.566 1.00 37.50 443 ASP A CA 1
ATOM 3555 C C . ASP A 1 443 ? 2.126 17.311 -89.226 1.00 37.50 443 ASP A C 1
ATOM 3557 O O . ASP A 1 443 ? 2.798 17.737 -88.283 1.00 37.50 443 ASP A O 1
ATOM 3561 N N . SER A 1 444 ? 0.802 17.323 -89.200 1.00 48.91 444 SER A N 1
ATOM 3562 C CA . SER A 1 444 ? -0.017 17.330 -88.007 1.00 48.91 444 SER A CA 1
ATOM 3563 C C . SER A 1 444 ? 0.170 16.024 -87.226 1.00 48.91 444 SER A C 1
ATOM 3565 O O . SER A 1 444 ? -0.561 15.071 -87.466 1.00 48.91 444 SER A O 1
ATOM 3567 N N . PHE A 1 445 ? 1.068 15.975 -86.234 1.00 39.03 445 PHE A N 1
ATOM 3568 C CA . PHE A 1 445 ? 1.042 14.915 -85.214 1.00 39.03 445 PHE A CA 1
ATOM 3569 C C . PHE A 1 445 ? 1.382 15.415 -83.792 1.00 39.03 445 PHE A C 1
ATOM 3571 O O . PHE A 1 445 ? 2.515 15.727 -83.448 1.00 39.03 445 PHE A O 1
ATOM 3578 N N . ARG A 1 446 ? 0.333 15.397 -82.952 1.00 40.19 446 ARG A N 1
ATOM 3579 C CA . ARG A 1 446 ? 0.302 15.217 -81.483 1.00 40.19 446 ARG A CA 1
ATOM 3580 C C . ARG A 1 446 ? 0.991 16.257 -80.583 1.00 40.19 446 ARG A C 1
ATOM 3582 O O . ARG A 1 446 ? 2.021 16.000 -79.972 1.00 40.19 446 ARG A O 1
ATOM 3589 N N . ARG A 1 447 ? 0.252 17.331 -80.280 1.00 39.84 447 ARG A N 1
ATOM 3590 C CA . ARG A 1 447 ? 0.158 17.832 -78.894 1.00 39.84 447 ARG A CA 1
ATOM 3591 C C . ARG A 1 447 ? -0.960 17.062 -78.184 1.00 39.84 447 ARG A C 1
ATOM 3593 O O . ARG A 1 447 ? -2.130 17.293 -78.471 1.00 39.84 447 ARG A O 1
ATOM 3600 N N . LEU A 1 448 ? -0.608 16.141 -77.290 1.00 38.00 448 LEU A N 1
ATOM 3601 C CA . LEU A 1 448 ? -1.525 15.640 -76.262 1.00 38.00 448 LEU A CA 1
ATOM 3602 C C . LEU A 1 448 ? -1.282 16.462 -74.987 1.00 38.00 448 LEU A C 1
ATOM 3604 O O . LEU A 1 448 ? -0.154 16.453 -74.493 1.00 38.00 448 LEU A O 1
ATOM 3608 N N . PRO A 1 449 ? -2.284 17.170 -74.442 1.00 43.44 449 PRO A N 1
ATOM 3609 C CA . PRO A 1 449 ? -2.212 17.669 -73.080 1.00 43.44 449 PRO A CA 1
ATOM 3610 C C . PRO A 1 449 ? -2.455 16.492 -72.130 1.00 43.44 449 PRO A C 1
ATOM 3612 O O . PRO A 1 449 ? -3.540 15.912 -72.107 1.00 43.44 449 PRO A O 1
ATOM 3615 N N . VAL A 1 450 ? -1.445 16.118 -71.347 1.00 42.25 450 VAL A N 1
ATOM 3616 C CA . VAL A 1 450 ? -1.646 15.224 -70.204 1.00 42.25 450 VAL A CA 1
ATOM 3617 C C . VAL A 1 450 ? -2.231 16.067 -69.073 1.00 42.25 450 VAL A C 1
ATOM 3619 O O . VAL A 1 450 ? -1.509 16.669 -68.286 1.00 42.25 450 VAL A O 1
ATOM 3622 N N . ASN A 1 451 ? -3.563 16.129 -69.029 1.00 41.06 451 ASN A N 1
ATOM 3623 C CA . ASN A 1 451 ? -4.302 16.381 -67.799 1.00 41.06 451 ASN A CA 1
ATOM 3624 C C . ASN A 1 451 ? -4.184 15.125 -66.927 1.00 41.06 451 ASN A C 1
ATOM 3626 O O . ASN A 1 451 ? -4.817 14.112 -67.220 1.00 41.06 451 ASN A O 1
ATOM 3630 N N . HIS A 1 452 ? -3.406 15.200 -65.849 1.00 42.34 452 HIS A N 1
ATOM 3631 C CA . HIS A 1 452 ? -3.579 14.328 -64.689 1.00 42.34 452 HIS A CA 1
ATOM 3632 C C . HIS A 1 452 ? -4.280 15.120 -63.589 1.00 42.34 452 HIS A C 1
ATOM 3634 O O . HIS A 1 452 ? -3.681 15.530 -62.605 1.00 42.34 452 HIS A O 1
ATOM 3640 N N . ASP A 1 453 ? -5.577 15.314 -63.800 1.00 41.47 453 ASP A N 1
ATOM 3641 C CA . ASP A 1 453 ? -6.542 15.630 -62.758 1.00 41.47 453 ASP A CA 1
ATOM 3642 C C . ASP A 1 453 ? -7.629 14.561 -62.873 1.00 41.47 453 ASP A C 1
ATOM 3644 O O . ASP A 1 453 ? -8.400 14.575 -63.834 1.00 41.47 453 ASP A O 1
ATOM 3648 N N . SER A 1 454 ? -7.591 13.559 -61.984 1.00 39.50 454 SER A N 1
ATOM 3649 C CA . SER A 1 454 ? -8.689 12.648 -61.596 1.00 39.50 454 SER A CA 1
ATOM 3650 C C . SER A 1 454 ? -8.141 11.368 -60.950 1.00 39.50 454 SER A C 1
ATOM 3652 O O . SER A 1 454 ? -8.033 10.327 -61.596 1.00 39.50 454 SER A O 1
ATOM 3654 N N . LEU A 1 455 ? -7.919 11.405 -59.636 1.00 45.47 455 LEU A N 1
ATOM 3655 C CA . LEU A 1 455 ? -8.329 10.290 -58.781 1.00 45.47 455 LEU A CA 1
ATOM 3656 C C . LEU A 1 455 ? -9.370 10.817 -57.796 1.00 45.47 455 LEU A C 1
ATOM 3658 O O . LEU A 1 455 ? -9.091 11.423 -56.769 1.00 45.47 455 LEU A O 1
ATOM 3662 N N . ARG A 1 456 ? -10.606 10.619 -58.243 1.00 40.97 456 ARG A N 1
ATOM 3663 C CA . ARG A 1 456 ? -11.877 10.744 -57.545 1.00 40.97 456 ARG A CA 1
ATOM 3664 C C . ARG A 1 456 ? -12.214 9.381 -56.935 1.00 40.97 456 ARG A C 1
ATOM 3666 O O . ARG A 1 456 ? -11.914 8.374 -57.575 1.00 40.97 456 ARG A O 1
ATOM 3673 N N . ARG A 1 457 ? -12.991 9.416 -55.840 1.00 38.31 457 ARG A N 1
ATOM 3674 C CA . ARG A 1 457 ? -13.712 8.336 -55.112 1.00 38.31 457 ARG A CA 1
ATOM 3675 C C . ARG A 1 457 ? -13.010 7.947 -53.816 1.00 38.31 457 ARG A C 1
ATOM 3677 O O . ARG A 1 457 ? -11.816 7.721 -53.827 1.00 38.31 457 ARG A O 1
ATOM 3684 N N . GLU A 1 458 ? -13.667 7.804 -52.675 1.00 35.41 458 GLU A N 1
ATOM 3685 C CA . GLU A 1 458 ? -15.078 7.669 -52.265 1.00 35.41 458 GLU A CA 1
ATOM 3686 C C . GLU A 1 458 ? -14.971 7.650 -50.714 1.00 35.41 458 GLU A C 1
ATOM 3688 O O . GLU A 1 458 ? -14.004 7.090 -50.213 1.00 35.41 458 GLU A O 1
ATOM 3693 N N . ARG A 1 459 ? -15.798 8.266 -49.862 1.00 40.47 459 ARG A N 1
ATOM 3694 C CA . ARG A 1 459 ? -17.203 7.945 -49.556 1.00 40.47 459 ARG A CA 1
ATOM 3695 C C . ARG A 1 459 ? -17.588 8.652 -48.232 1.00 40.47 459 ARG A C 1
ATOM 3697 O O . ARG A 1 459 ? -16.748 8.694 -47.340 1.00 40.47 459 ARG A O 1
ATOM 3704 N N . SER A 1 460 ? -18.858 9.086 -48.146 1.00 42.94 460 SER A N 1
ATOM 3705 C CA . SER A 1 460 ? -19.742 9.219 -46.951 1.00 42.94 460 SER A CA 1
ATOM 3706 C C . SER A 1 460 ? -19.230 10.046 -45.758 1.00 42.94 460 SER A C 1
ATOM 3708 O O . SER A 1 460 ? -18.287 9.634 -45.099 1.00 42.94 460 SER A O 1
ATOM 3710 N N . ASP A 1 461 ? -19.791 11.186 -45.343 1.00 41.16 461 ASP A N 1
ATOM 3711 C CA . ASP A 1 461 ? -21.184 11.667 -45.337 1.00 41.16 461 ASP A CA 1
ATOM 3712 C C . ASP A 1 461 ? -22.218 10.616 -44.916 1.00 41.16 461 ASP A C 1
ATOM 3714 O O . ASP A 1 461 ? -22.846 9.984 -45.757 1.00 41.16 461 ASP A O 1
ATOM 3718 N N . ASP A 1 462 ? -22.413 10.502 -43.598 1.00 42.66 462 ASP A N 1
ATOM 3719 C CA . ASP A 1 462 ? -23.689 10.129 -42.985 1.00 42.66 462 ASP A CA 1
ATOM 3720 C C . ASP A 1 462 ? -24.038 11.141 -41.882 1.00 42.66 462 ASP A C 1
ATOM 3722 O O . ASP A 1 462 ? -23.615 11.069 -40.728 1.00 42.66 462 ASP A O 1
ATOM 3726 N N . ARG A 1 463 ? -24.835 12.130 -42.289 1.00 45.62 463 ARG A N 1
ATOM 3727 C CA . ARG A 1 463 ? -25.699 12.957 -41.446 1.00 45.62 463 ARG A CA 1
ATOM 3728 C C . ARG A 1 463 ? -27.122 12.465 -41.682 1.00 45.62 463 ARG A C 1
AT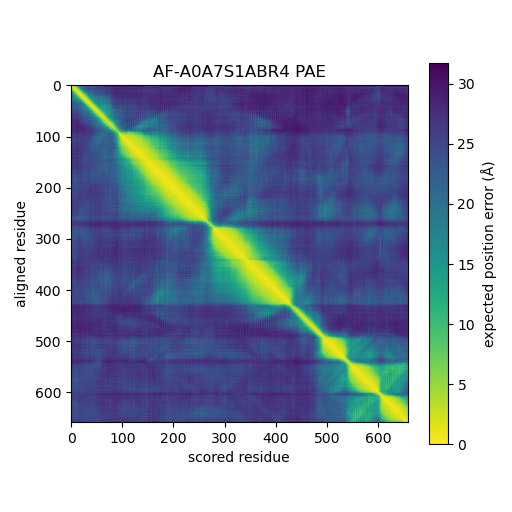OM 3730 O O . ARG A 1 463 ? -27.676 12.837 -42.702 1.00 45.62 463 ARG A O 1
ATOM 3737 N N . LEU A 1 464 ? -27.710 11.706 -40.761 1.00 42.72 464 LEU A N 1
ATOM 3738 C CA . LEU A 1 464 ? -29.152 11.555 -40.471 1.00 42.72 464 LEU A CA 1
ATOM 3739 C C . LEU A 1 464 ? -29.208 10.758 -39.146 1.00 42.72 464 LEU A C 1
ATOM 3741 O O . LEU A 1 464 ? -28.430 9.836 -38.970 1.00 42.72 464 LEU A O 1
ATOM 3745 N N . GLY A 1 465 ? -30.036 11.018 -38.144 1.00 36.44 465 GLY A N 1
ATOM 3746 C CA . GLY A 1 465 ? -31.186 11.886 -38.027 1.00 36.44 465 GLY A CA 1
ATOM 3747 C C . GLY A 1 465 ? -31.749 11.769 -36.605 1.00 36.44 465 GLY A C 1
ATOM 3748 O O . GLY A 1 465 ? -31.409 10.871 -35.837 1.00 36.44 465 GLY A O 1
ATOM 3749 N N . ALA A 1 466 ? -32.596 12.734 -36.273 1.00 43.25 466 ALA A N 1
ATOM 3750 C CA . ALA A 1 466 ? -33.401 12.791 -35.067 1.00 43.25 466 ALA A CA 1
ATOM 3751 C C . ALA A 1 466 ? -34.455 11.666 -34.998 1.00 43.25 466 ALA A C 1
ATOM 3753 O O . ALA A 1 466 ? -34.931 11.189 -36.026 1.00 43.25 466 ALA A O 1
ATOM 3754 N N . GLY A 1 467 ? -34.890 11.334 -33.781 1.00 34.06 467 GLY A N 1
ATOM 3755 C CA . GLY A 1 467 ? -36.086 10.528 -33.511 1.00 34.06 467 GLY A CA 1
ATOM 3756 C C . GLY A 1 467 ? -36.041 9.947 -32.098 1.00 34.06 467 GLY A C 1
ATOM 3757 O O . GLY A 1 467 ? -35.314 9.002 -31.845 1.00 34.06 467 GLY A O 1
ATOM 3758 N N . LEU A 1 468 ? -36.634 10.626 -31.114 1.00 41.03 468 LEU A N 1
ATOM 3759 C CA . LEU A 1 468 ? -37.957 10.280 -30.570 1.00 41.03 468 LEU A CA 1
ATOM 3760 C C . LEU A 1 468 ? -38.001 8.908 -29.874 1.00 41.03 468 LEU A C 1
ATOM 3762 O O . LEU A 1 468 ? -38.169 7.883 -30.523 1.00 41.03 468 LEU A O 1
ATOM 3766 N N . SER A 1 469 ? -37.999 8.924 -28.538 1.00 38.59 469 SER A N 1
ATOM 3767 C CA . SER A 1 469 ? -38.889 8.050 -27.765 1.00 38.59 469 SER A CA 1
ATOM 3768 C C . SER A 1 469 ? -39.229 8.692 -26.417 1.00 38.59 469 SER A C 1
ATOM 3770 O O . SER A 1 469 ? -38.418 8.745 -25.494 1.00 38.59 469 SER A O 1
ATOM 3772 N N . GLN A 1 470 ? -40.439 9.250 -26.367 1.00 41.62 470 GLN A N 1
ATOM 3773 C CA . GLN A 1 470 ? -41.256 9.424 -25.168 1.00 41.62 470 GLN A CA 1
ATOM 3774 C C . GLN A 1 470 ? -42.067 8.133 -24.927 1.00 41.62 470 GLN A C 1
ATOM 3776 O O . GLN A 1 470 ? -42.349 7.417 -25.885 1.00 41.62 470 GLN A O 1
ATOM 3781 N N . HIS A 1 471 ? -42.530 7.960 -23.678 1.00 36.31 471 HIS A N 1
ATOM 3782 C CA . HIS A 1 471 ? -43.400 6.910 -23.093 1.00 36.31 471 HIS A CA 1
ATOM 3783 C C . HIS A 1 471 ? -42.644 5.808 -22.334 1.00 36.31 471 HIS A C 1
ATOM 3785 O O . HIS A 1 471 ? -41.717 5.218 -22.865 1.00 36.31 471 HIS A O 1
ATOM 3791 N N . GLY A 1 472 ? -42.975 5.449 -21.090 1.00 32.16 472 GLY A N 1
ATOM 3792 C CA . GLY A 1 472 ? -44.022 5.859 -20.138 1.00 32.16 472 GLY A CA 1
ATOM 3793 C C . GLY A 1 472 ? -43.544 5.473 -18.723 1.00 32.16 472 GLY A C 1
ATOM 3794 O O . GLY A 1 472 ? -42.729 4.571 -18.574 1.00 32.16 472 GLY A O 1
ATOM 3795 N N . ALA A 1 473 ? -43.814 6.255 -17.679 1.00 38.66 473 ALA A N 1
ATOM 3796 C CA . ALA A 1 473 ? -45.045 6.188 -16.888 1.00 38.66 473 ALA A CA 1
ATOM 3797 C C . ALA A 1 473 ? -45.408 4.750 -16.467 1.00 38.66 473 ALA A C 1
ATOM 3799 O O . ALA A 1 473 ? -46.114 4.066 -17.196 1.00 38.66 473 ALA A O 1
ATOM 3800 N N . HIS A 1 474 ? -44.951 4.338 -15.279 1.00 38.00 474 HIS A N 1
ATOM 3801 C CA . HIS A 1 474 ? -45.677 3.426 -14.392 1.00 38.00 474 HIS A CA 1
ATOM 3802 C C . HIS A 1 474 ? -45.340 3.722 -12.923 1.00 38.00 474 HIS A C 1
ATOM 3804 O O . HIS A 1 474 ? -44.249 4.180 -12.589 1.00 38.00 474 HIS A O 1
ATOM 3810 N N . ASP A 1 475 ? -46.365 3.515 -12.108 1.00 32.22 475 ASP A N 1
ATOM 3811 C CA . ASP A 1 475 ? -46.677 4.108 -10.812 1.00 32.22 475 ASP A CA 1
ATOM 3812 C C . ASP A 1 475 ? -45.744 3.817 -9.624 1.00 32.22 475 ASP A C 1
ATOM 3814 O O . ASP A 1 475 ? -45.074 2.782 -9.574 1.00 32.22 475 ASP A O 1
ATOM 3818 N N . PRO A 1 476 ? -45.799 4.681 -8.588 1.00 42.41 476 PRO A N 1
ATOM 3819 C CA . PRO A 1 476 ? -45.209 4.426 -7.287 1.00 42.41 476 PRO A CA 1
ATOM 3820 C C . PRO A 1 476 ? -46.170 3.586 -6.434 1.00 42.41 476 PRO A C 1
ATOM 3822 O O . PRO A 1 476 ? -47.188 4.079 -5.945 1.00 42.41 476 PRO A O 1
ATOM 3825 N N . LEU A 1 477 ? -45.840 2.313 -6.207 1.00 36.47 477 LEU A N 1
ATOM 3826 C CA . LEU A 1 477 ? -46.527 1.525 -5.188 1.00 36.47 477 LEU A CA 1
ATOM 3827 C C . LEU A 1 477 ? -45.970 1.843 -3.801 1.00 36.47 477 LEU A C 1
ATOM 3829 O O . LEU A 1 477 ? -44.848 1.521 -3.421 1.00 36.47 477 LEU A O 1
ATOM 3833 N N . THR A 1 478 ? -46.854 2.499 -3.069 1.00 42.19 478 THR A N 1
ATOM 3834 C CA . THR A 1 478 ? -46.977 2.642 -1.629 1.00 42.19 478 THR A CA 1
ATOM 3835 C C . THR A 1 478 ? -46.481 1.407 -0.867 1.00 42.19 478 THR A C 1
ATOM 3837 O O . THR A 1 478 ? -47.024 0.315 -0.997 1.00 42.19 478 THR A O 1
ATOM 3840 N N . THR A 1 479 ? -45.503 1.585 0.018 1.00 35.72 479 THR A N 1
ATOM 3841 C CA . THR A 1 479 ? -45.367 0.745 1.216 1.00 35.72 479 THR A CA 1
ATOM 3842 C C . THR A 1 479 ? -45.110 1.664 2.404 1.00 35.72 479 THR A C 1
ATOM 3844 O O . THR A 1 479 ? -43.985 1.987 2.767 1.00 35.72 479 THR A O 1
ATOM 3847 N N . GLN A 1 480 ? -46.218 2.135 2.972 1.00 38.97 480 GLN A N 1
ATOM 3848 C CA . GLN A 1 480 ? -46.315 2.475 4.385 1.00 38.97 480 GLN A CA 1
ATOM 3849 C C . GLN A 1 480 ? -46.008 1.201 5.182 1.00 38.97 480 GLN A C 1
ATOM 3851 O O . GLN A 1 480 ? -46.660 0.196 4.924 1.00 38.97 480 GLN A O 1
ATOM 3856 N N . VAL A 1 481 ? -45.064 1.249 6.127 1.00 34.91 481 VAL A N 1
ATOM 3857 C CA . VAL A 1 481 ? -45.148 0.664 7.484 1.00 34.91 481 VAL A CA 1
ATOM 3858 C C . VAL A 1 481 ? -43.845 0.967 8.240 1.00 34.91 481 VAL A C 1
ATOM 3860 O O . VAL A 1 481 ? -42.751 0.798 7.716 1.00 34.91 481 VAL A O 1
ATOM 3863 N N . ALA A 1 482 ? -44.023 1.354 9.507 1.00 31.67 482 ALA A N 1
ATOM 3864 C CA . ALA A 1 482 ? -43.044 1.477 10.588 1.00 31.67 482 ALA A CA 1
ATOM 3865 C C . ALA A 1 482 ? -42.197 2.761 10.636 1.00 31.67 482 ALA A C 1
ATOM 3867 O O . ALA A 1 482 ? -40.998 2.789 10.380 1.00 31.67 482 ALA A O 1
ATOM 3868 N N . SER A 1 483 ? -42.842 3.809 11.150 1.00 42.16 483 SER A N 1
ATOM 3869 C CA . SER A 1 483 ? -42.212 4.835 11.975 1.00 42.16 483 SER A CA 1
ATOM 3870 C C . SER A 1 483 ? -41.456 4.188 13.148 1.00 42.16 483 SER A C 1
ATOM 3872 O O . SER A 1 483 ? -42.042 3.911 14.197 1.00 42.16 483 SER A O 1
ATOM 3874 N N . GLN A 1 484 ? -40.159 3.937 12.978 1.00 35.75 484 GLN A N 1
ATOM 3875 C CA .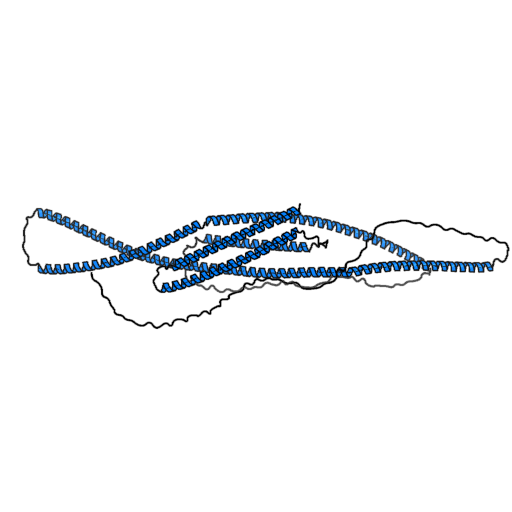 GLN A 1 484 ? -39.233 3.794 14.096 1.00 35.75 484 GLN A CA 1
ATOM 3876 C C . GLN A 1 484 ? -38.687 5.179 14.424 1.00 35.75 484 GLN A C 1
ATOM 3878 O O . GLN A 1 484 ? -38.079 5.843 13.589 1.00 35.75 484 GLN A O 1
ATOM 3883 N N . GLN A 1 485 ? -38.954 5.619 15.650 1.00 38.44 485 GLN A N 1
ATOM 3884 C CA . GLN A 1 485 ? -38.323 6.780 16.256 1.00 38.44 485 GLN A CA 1
ATOM 3885 C C . GLN A 1 485 ? -36.808 6.540 16.285 1.00 38.44 485 GLN A C 1
ATOM 3887 O O . GLN A 1 485 ? -36.299 5.793 17.118 1.00 38.44 485 GLN A O 1
ATOM 3892 N N . SER A 1 486 ? -36.099 7.146 15.337 1.00 33.41 486 SER A N 1
ATOM 3893 C CA . SER A 1 486 ? -34.646 7.247 15.329 1.00 33.41 486 SER A CA 1
ATOM 3894 C C . SER A 1 486 ? -34.211 8.103 16.516 1.00 33.41 486 SER A C 1
ATOM 3896 O O . SER A 1 486 ? -34.449 9.310 16.553 1.00 33.41 486 SER A O 1
ATOM 3898 N N . ILE A 1 487 ? -33.612 7.449 17.507 1.00 40.47 487 ILE A N 1
ATOM 3899 C CA . ILE A 1 487 ? -32.965 8.085 18.651 1.00 40.47 487 ILE A CA 1
ATOM 3900 C C . ILE A 1 487 ? -31.683 8.772 18.134 1.00 40.47 487 ILE A C 1
ATOM 3902 O O . ILE A 1 487 ? -30.850 8.090 17.533 1.00 40.47 487 ILE A O 1
ATOM 3906 N N . PRO A 1 488 ? -31.490 10.086 18.352 1.00 43.56 488 PRO A N 1
ATOM 3907 C CA . PRO A 1 488 ? -30.278 10.794 17.957 1.00 43.56 488 PRO A CA 1
ATOM 3908 C C . PRO A 1 488 ? -29.181 10.491 18.985 1.00 43.56 488 PRO A C 1
ATOM 3910 O O . PRO A 1 488 ? -29.094 11.151 20.013 1.00 43.56 488 PRO A O 1
ATOM 3913 N N . LEU A 1 489 ? -28.402 9.429 18.774 1.00 41.59 489 LEU A N 1
ATOM 3914 C CA . LEU A 1 489 ? -27.304 9.060 19.687 1.00 41.59 489 LEU A CA 1
ATOM 3915 C C . LEU A 1 489 ? -26.096 8.418 18.981 1.00 41.59 489 LEU A C 1
ATOM 3917 O O . LEU A 1 489 ? -25.286 7.759 19.620 1.00 41.59 489 LEU A O 1
ATOM 3921 N N . LEU A 1 490 ? -25.965 8.614 17.664 1.00 46.19 490 LEU A N 1
ATOM 3922 C CA . LEU A 1 490 ? -24.823 8.141 16.862 1.00 46.19 490 LEU A CA 1
ATOM 3923 C C . LEU A 1 490 ? -23.979 9.280 16.262 1.00 46.19 490 LEU A C 1
ATOM 3925 O O . LEU A 1 490 ? -23.091 9.025 15.453 1.00 46.19 490 LEU A O 1
ATOM 3929 N N . ASP A 1 491 ? -24.219 10.525 16.677 1.00 45.97 491 ASP A N 1
ATOM 3930 C CA . ASP A 1 491 ? -23.558 11.705 16.101 1.00 45.97 491 ASP A CA 1
ATOM 3931 C C . ASP A 1 491 ? -22.133 11.945 16.646 1.00 45.97 491 ASP A C 1
ATOM 3933 O O . ASP A 1 491 ? -21.394 12.775 16.128 1.00 45.97 491 ASP A O 1
ATOM 3937 N N . GLU A 1 492 ? -21.692 11.188 17.658 1.00 50.75 492 GLU A N 1
ATOM 3938 C CA . GLU A 1 492 ? -20.364 11.385 18.266 1.00 50.75 492 GLU A CA 1
ATOM 3939 C C . GLU A 1 492 ? -19.218 10.664 17.531 1.00 50.75 492 GLU A C 1
ATOM 3941 O O . GLU A 1 492 ? -18.052 11.000 17.731 1.00 50.75 492 GLU A O 1
ATOM 3946 N N . HIS A 1 493 ? -19.511 9.718 16.629 1.00 53.06 493 HIS A N 1
ATOM 3947 C CA . HIS A 1 493 ? -18.479 9.017 15.842 1.00 53.06 493 HIS A CA 1
ATOM 3948 C C . HIS A 1 493 ? -18.422 9.434 14.365 1.00 53.06 493 HIS A C 1
ATOM 3950 O O . HIS A 1 493 ? -17.477 9.065 13.665 1.00 53.06 493 HIS A O 1
ATOM 3956 N N . GLY A 1 494 ? -19.373 10.252 13.899 1.00 71.75 494 GLY A N 1
ATOM 3957 C CA . GLY A 1 494 ? -19.369 10.835 12.552 1.00 71.75 494 GLY A CA 1
ATOM 3958 C C . GLY A 1 494 ? -18.059 11.550 12.177 1.00 71.75 494 GLY A C 1
ATOM 3959 O O . GLY A 1 494 ? -17.556 11.308 11.078 1.00 71.75 494 GLY A O 1
ATOM 3960 N N . PRO A 1 495 ? -17.437 12.344 13.074 1.00 72.62 495 PRO A N 1
ATOM 3961 C CA . PRO A 1 495 ? -16.175 13.022 12.778 1.00 72.62 495 PRO A CA 1
ATOM 3962 C C . PRO A 1 495 ? -15.003 12.052 12.592 1.00 72.62 495 PRO A C 1
ATOM 3964 O O . PRO A 1 495 ? -14.191 12.241 11.694 1.00 72.62 495 PRO A O 1
ATOM 3967 N N . LEU A 1 496 ? -14.936 10.987 13.399 1.00 55.47 496 LEU A N 1
ATOM 3968 C CA . LEU A 1 496 ? -13.868 9.984 13.330 1.00 55.47 496 LEU A CA 1
ATOM 3969 C C . LEU A 1 496 ? -13.982 9.128 12.067 1.00 55.47 496 LEU A C 1
ATOM 3971 O O . LEU A 1 496 ? -12.979 8.882 11.408 1.00 55.47 496 LEU A O 1
ATOM 3975 N N . VAL A 1 497 ? -15.198 8.722 11.692 1.00 61.56 497 VAL A N 1
ATOM 3976 C CA . VAL A 1 497 ? -15.443 7.972 10.449 1.00 61.56 497 VAL A CA 1
ATOM 3977 C C . VAL A 1 497 ? -15.174 8.843 9.218 1.00 61.56 497 VAL A C 1
ATOM 3979 O O . VAL A 1 497 ? -14.571 8.365 8.258 1.00 61.56 497 VAL A O 1
ATOM 3982 N N . ALA A 1 498 ? -15.548 10.126 9.252 1.00 68.94 498 ALA A N 1
ATOM 3983 C CA . ALA A 1 498 ? -15.217 11.076 8.190 1.00 68.94 498 ALA A CA 1
ATOM 3984 C C . ALA A 1 498 ? -13.699 11.291 8.067 1.00 68.94 498 ALA A C 1
ATOM 3986 O O . ALA A 1 498 ? -13.170 11.248 6.960 1.00 68.94 498 ALA A O 1
ATOM 3987 N N . GLN A 1 499 ? -12.993 11.422 9.194 1.00 70.50 499 GLN A N 1
ATOM 3988 C CA . GLN A 1 499 ? -11.539 11.584 9.227 1.00 70.50 499 GLN A CA 1
ATOM 3989 C C . GLN A 1 499 ? -10.802 10.325 8.742 1.00 70.50 499 GLN A C 1
ATOM 3991 O O . GLN A 1 499 ? -9.790 10.424 8.051 1.00 70.50 499 GLN A O 1
ATOM 3996 N N . LEU A 1 500 ? -11.312 9.131 9.062 1.00 60.81 500 LEU A N 1
ATOM 3997 C CA . LEU A 1 500 ? -10.744 7.870 8.580 1.00 60.81 500 LEU A CA 1
ATOM 3998 C C . LEU A 1 500 ? -10.957 7.700 7.073 1.00 60.81 500 LEU A C 1
ATOM 4000 O O . LEU A 1 500 ? -10.040 7.279 6.370 1.00 60.81 500 LEU A O 1
ATOM 4004 N N . LYS A 1 501 ? -12.137 8.085 6.573 1.00 75.06 501 LYS A N 1
ATOM 4005 C CA . LYS A 1 501 ? -12.453 8.078 5.143 1.00 75.06 501 LYS A CA 1
ATOM 4006 C C . LYS A 1 501 ? -11.573 9.057 4.363 1.00 75.06 501 LYS A C 1
ATOM 4008 O O . LYS A 1 501 ? -10.951 8.653 3.391 1.00 75.06 501 LYS A O 1
ATOM 4013 N N . GLU A 1 502 ? -11.432 10.292 4.838 1.00 82.12 502 GLU A N 1
ATOM 4014 C CA . GLU A 1 502 ? -10.542 11.296 4.237 1.00 82.12 502 GLU A CA 1
ATOM 4015 C C . GLU A 1 502 ? -9.081 10.817 4.212 1.00 82.12 502 GLU A C 1
ATOM 4017 O O . GLU A 1 502 ? -8.371 10.984 3.222 1.00 82.12 502 GLU A O 1
ATOM 4022 N N . ARG A 1 503 ? -8.627 10.145 5.278 1.00 74.06 503 ARG A N 1
ATOM 4023 C CA . ARG A 1 503 ? -7.275 9.579 5.342 1.00 74.06 503 ARG A CA 1
ATOM 4024 C C . ARG A 1 503 ? -7.079 8.413 4.367 1.00 74.06 503 ARG A C 1
ATOM 4026 O O . ARG A 1 503 ? -5.999 8.294 3.794 1.00 74.06 503 ARG A O 1
ATOM 4033 N N . MET A 1 504 ? -8.100 7.582 4.159 1.00 63.72 504 MET A N 1
ATOM 4034 C CA . MET A 1 504 ? -8.081 6.515 3.152 1.00 63.72 504 MET A CA 1
ATOM 4035 C C . MET A 1 504 ? -8.096 7.056 1.717 1.00 63.72 504 MET A C 1
ATOM 4037 O O . MET A 1 504 ? -7.368 6.535 0.872 1.00 63.72 504 MET A O 1
ATOM 4041 N N . ASP A 1 505 ? -8.871 8.108 1.452 1.00 77.56 505 ASP A N 1
ATOM 4042 C CA . ASP A 1 505 ? -8.923 8.761 0.140 1.00 77.56 505 ASP A CA 1
ATOM 4043 C C . ASP A 1 505 ? -7.564 9.415 -0.191 1.00 77.56 505 ASP A C 1
ATOM 4045 O O . ASP A 1 505 ? -7.032 9.218 -1.284 1.00 77.56 505 ASP A O 1
ATOM 4049 N N . ASN A 1 506 ? -6.923 10.069 0.788 1.00 77.06 506 ASN A N 1
ATOM 4050 C CA . ASN A 1 506 ? -5.573 10.630 0.643 1.00 77.06 506 ASN A CA 1
ATOM 4051 C C . ASN A 1 506 ? -4.496 9.555 0.392 1.00 77.06 506 ASN A C 1
ATOM 4053 O O . ASN A 1 506 ? -3.614 9.751 -0.441 1.00 77.06 506 ASN A O 1
ATOM 4057 N N . LEU A 1 507 ? -4.574 8.406 1.075 1.00 65.56 507 LEU A N 1
ATOM 4058 C CA . LEU A 1 507 ? -3.675 7.267 0.838 1.00 65.56 507 LEU A CA 1
ATOM 4059 C C . LEU A 1 507 ? -3.874 6.658 -0.558 1.00 65.56 507 LEU A C 1
ATOM 4061 O O . LEU A 1 507 ? -2.897 6.288 -1.206 1.00 65.56 507 LEU A O 1
ATOM 4065 N N . SER A 1 508 ? -5.117 6.573 -1.046 1.00 73.50 508 SER A N 1
ATOM 4066 C CA . SER A 1 508 ? -5.394 6.111 -2.415 1.00 73.50 508 SER A CA 1
ATOM 4067 C C . SER A 1 508 ? -4.826 7.057 -3.472 1.00 73.50 508 SER A C 1
ATOM 4069 O O . SER A 1 508 ? -4.232 6.596 -4.447 1.00 73.50 508 SER A O 1
ATOM 4071 N N . GLU A 1 509 ? -4.967 8.367 -3.270 1.00 78.06 509 GLU A N 1
ATOM 4072 C CA . GLU A 1 509 ? -4.376 9.399 -4.128 1.00 78.06 509 GLU A CA 1
ATOM 4073 C C . GLU A 1 509 ? -2.842 9.325 -4.146 1.00 78.06 509 GLU A C 1
ATOM 4075 O O . GLU A 1 509 ? -2.233 9.361 -5.216 1.00 78.06 509 GLU A O 1
ATOM 4080 N N . GLU A 1 510 ? -2.206 9.123 -2.989 1.00 71.19 510 GLU A N 1
ATOM 4081 C CA . GLU A 1 510 ? -0.752 8.964 -2.893 1.00 71.19 510 GLU A CA 1
ATOM 4082 C C . GLU A 1 510 ? -0.260 7.698 -3.615 1.00 71.19 510 GLU A C 1
ATOM 4084 O O . GLU A 1 510 ? 0.712 7.742 -4.371 1.00 71.19 510 GLU A O 1
ATOM 4089 N N . VAL A 1 511 ? -0.954 6.568 -3.442 1.00 67.50 511 VAL A N 1
ATOM 4090 C CA . VAL A 1 511 ? -0.628 5.313 -4.139 1.00 67.50 511 VAL A CA 1
ATOM 4091 C C . VAL A 1 511 ? -0.811 5.453 -5.651 1.00 67.50 511 VAL A C 1
ATOM 4093 O O . VAL A 1 511 ? -0.013 4.904 -6.414 1.00 67.50 511 VAL A O 1
ATOM 4096 N N . ARG A 1 512 ? -1.828 6.197 -6.103 1.00 76.75 512 ARG A N 1
ATOM 4097 C CA . ARG A 1 512 ? -2.022 6.507 -7.525 1.00 76.75 512 ARG A CA 1
ATOM 4098 C C . ARG A 1 512 ? -0.877 7.366 -8.065 1.00 76.75 512 ARG A C 1
ATOM 4100 O O . ARG A 1 512 ? -0.288 6.990 -9.073 1.00 76.75 512 ARG A O 1
ATOM 4107 N N . GLY A 1 513 ? -0.497 8.429 -7.356 1.00 81.44 513 GLY A N 1
ATOM 4108 C CA . GLY A 1 513 ? 0.626 9.289 -7.741 1.00 81.44 513 GLY A CA 1
ATOM 4109 C C . GLY A 1 513 ? 1.964 8.544 -7.809 1.00 81.44 513 GLY A C 1
ATOM 4110 O O . GLY A 1 513 ? 2.752 8.773 -8.723 1.00 81.44 513 GLY A O 1
ATOM 4111 N N . ARG A 1 514 ? 2.208 7.585 -6.901 1.00 69.81 514 ARG A N 1
ATOM 4112 C CA . ARG A 1 514 ? 3.403 6.722 -6.962 1.00 69.81 514 ARG A CA 1
ATOM 4113 C C . ARG A 1 514 ? 3.413 5.808 -8.189 1.00 69.81 514 ARG A C 1
ATOM 4115 O O . ARG A 1 514 ? 4.475 5.621 -8.770 1.00 69.81 514 ARG A O 1
ATOM 4122 N N . ARG A 1 515 ? 2.261 5.267 -8.606 1.00 68.12 515 ARG A N 1
ATOM 4123 C CA . ARG A 1 515 ? 2.176 4.456 -9.836 1.00 68.12 515 ARG A CA 1
ATOM 4124 C C . ARG A 1 515 ? 2.417 5.285 -11.088 1.00 68.12 515 ARG A C 1
ATOM 4126 O O . ARG A 1 515 ? 3.148 4.837 -11.958 1.00 68.12 515 ARG A O 1
ATOM 4133 N N . GLU A 1 516 ? 1.846 6.484 -11.154 1.00 82.94 516 GLU A N 1
ATOM 4134 C CA . GLU A 1 516 ? 2.078 7.404 -12.273 1.00 82.94 516 GLU A CA 1
ATOM 4135 C C . GLU A 1 516 ? 3.561 7.804 -12.355 1.00 82.94 516 GLU A C 1
ATOM 4137 O O . GLU A 1 516 ? 4.146 7.790 -13.434 1.00 82.94 516 GLU A O 1
ATOM 4142 N N . ALA A 1 517 ? 4.213 8.069 -11.217 1.00 71.81 517 ALA A N 1
ATOM 4143 C CA . ALA A 1 517 ? 5.650 8.346 -11.171 1.00 71.81 517 ALA A CA 1
ATOM 4144 C C . ALA A 1 517 ? 6.510 7.139 -11.595 1.00 71.81 517 ALA A C 1
ATOM 4146 O O . ALA A 1 517 ? 7.493 7.306 -12.317 1.00 71.81 517 ALA A O 1
ATOM 4147 N N . GLU A 1 518 ? 6.141 5.924 -11.179 1.00 71.75 518 GLU A N 1
ATOM 4148 C CA . GLU A 1 518 ? 6.817 4.692 -11.601 1.00 71.75 518 GLU A CA 1
ATOM 4149 C C . GLU A 1 518 ? 6.667 4.456 -13.112 1.00 71.75 518 GLU A C 1
ATOM 4151 O O . GLU A 1 518 ? 7.630 4.070 -13.773 1.00 71.75 518 GLU A O 1
ATOM 4156 N N . GLU A 1 519 ? 5.486 4.721 -13.674 1.00 81.44 519 GLU A N 1
ATOM 4157 C CA . GLU A 1 519 ? 5.209 4.597 -15.107 1.00 81.44 519 GLU A CA 1
ATOM 4158 C C . GLU A 1 519 ? 6.027 5.608 -15.924 1.00 81.44 519 GLU A C 1
ATOM 4160 O O . GLU A 1 519 ? 6.685 5.216 -16.888 1.00 81.44 519 GLU A O 1
ATOM 4165 N N . ILE A 1 520 ? 6.119 6.861 -15.464 1.00 82.94 520 ILE A N 1
ATOM 4166 C CA . ILE A 1 520 ? 6.973 7.898 -16.069 1.00 82.94 520 ILE A CA 1
ATOM 4167 C C . ILE A 1 520 ? 8.454 7.485 -16.045 1.00 82.94 520 ILE A C 1
ATOM 4169 O O . ILE A 1 520 ? 9.133 7.574 -17.069 1.00 82.94 520 ILE A O 1
ATOM 4173 N N . LEU A 1 521 ? 8.961 6.982 -14.912 1.00 74.44 521 LEU A N 1
ATOM 4174 C CA . LEU A 1 521 ? 10.346 6.498 -14.807 1.00 74.44 521 LEU A CA 1
ATOM 4175 C C . LEU A 1 521 ? 10.611 5.309 -15.737 1.00 74.44 521 LEU A C 1
ATOM 4177 O O . LEU A 1 521 ? 11.697 5.190 -16.307 1.00 74.44 521 LEU A O 1
ATOM 4181 N N . ARG A 1 522 ? 9.621 4.427 -15.910 1.00 76.81 522 ARG A N 1
ATOM 4182 C CA . ARG A 1 522 ? 9.708 3.275 -16.812 1.00 76.81 522 ARG A CA 1
ATOM 4183 C C . ARG A 1 522 ? 9.770 3.719 -18.273 1.00 76.81 522 ARG A C 1
ATOM 4185 O O . ARG A 1 522 ? 10.608 3.208 -19.018 1.00 76.81 522 ARG A O 1
ATOM 4192 N N . GLU A 1 523 ? 8.936 4.683 -18.663 1.00 84.69 523 GLU A N 1
ATOM 4193 C CA . GLU A 1 523 ? 8.954 5.285 -19.999 1.00 84.69 523 GLU A CA 1
ATOM 4194 C C . GLU A 1 523 ? 10.278 6.011 -20.278 1.00 84.69 523 GLU A C 1
ATOM 4196 O O . GLU A 1 523 ? 10.849 5.844 -21.357 1.00 84.69 523 GLU A O 1
ATOM 4201 N N . GLU A 1 524 ? 10.831 6.746 -19.307 1.00 78.38 524 GLU A N 1
ATOM 4202 C CA . GLU A 1 524 ? 12.145 7.390 -19.441 1.00 78.38 524 GLU A CA 1
ATOM 4203 C C . GLU A 1 524 ? 13.287 6.379 -19.581 1.00 78.38 524 GLU A C 1
ATOM 4205 O O . GLU A 1 524 ? 14.134 6.526 -20.464 1.00 78.38 524 GLU A O 1
ATOM 4210 N N . LEU A 1 525 ? 13.301 5.311 -18.778 1.00 69.50 525 LEU A N 1
ATOM 4211 C CA . LEU A 1 525 ? 14.284 4.229 -18.900 1.00 69.50 525 LEU A CA 1
ATOM 4212 C C . LEU A 1 525 ? 14.205 3.539 -20.264 1.00 69.50 525 LEU A C 1
ATOM 4214 O O . LEU A 1 525 ? 15.237 3.228 -20.870 1.00 69.50 525 LEU A O 1
ATOM 4218 N N . GLN A 1 526 ? 12.989 3.322 -20.768 1.00 76.00 526 GLN A N 1
ATOM 4219 C CA . GLN A 1 526 ? 12.753 2.761 -22.095 1.00 76.00 526 GLN A CA 1
ATOM 4220 C C . GLN A 1 526 ? 13.226 3.716 -23.196 1.00 76.00 526 GLN A C 1
ATOM 4222 O O . GLN A 1 526 ? 13.851 3.286 -24.170 1.00 76.00 526 GLN A O 1
ATOM 4227 N N . LYS A 1 527 ? 13.008 5.021 -23.016 1.00 77.94 527 LYS A N 1
ATOM 4228 C CA . LYS A 1 527 ? 13.497 6.056 -23.923 1.00 77.94 527 LYS A CA 1
ATOM 4229 C C . LYS A 1 527 ? 15.024 6.081 -23.949 1.00 77.94 527 LYS A C 1
ATOM 4231 O O . LYS A 1 527 ? 15.586 5.918 -25.027 1.00 77.94 527 LYS A O 1
ATOM 4236 N N . LEU A 1 528 ? 15.694 6.120 -22.795 1.00 65.06 528 LEU A N 1
ATOM 4237 C CA . LEU A 1 528 ? 17.160 6.099 -22.679 1.00 65.06 528 LEU A CA 1
ATOM 4238 C C . LEU A 1 528 ? 17.786 4.827 -23.271 1.00 65.06 528 LEU A C 1
ATOM 4240 O O . LEU A 1 528 ? 18.814 4.884 -23.948 1.00 65.06 528 LEU A O 1
ATOM 4244 N N . THR A 1 529 ? 17.162 3.665 -23.068 1.00 61.47 529 THR A N 1
ATOM 4245 C CA . THR A 1 529 ? 17.636 2.407 -23.673 1.00 61.47 529 THR A CA 1
ATOM 4246 C C . THR A 1 529 ? 17.391 2.345 -25.181 1.00 61.47 529 THR A C 1
ATOM 4248 O O . THR A 1 529 ? 18.200 1.749 -25.899 1.00 61.47 529 THR A O 1
ATOM 4251 N N . SER A 1 530 ? 16.327 2.977 -25.684 1.00 67.50 530 SER A N 1
ATOM 4252 C CA . SER A 1 530 ? 16.078 3.109 -27.124 1.00 67.50 530 SER A CA 1
ATOM 4253 C C . SER A 1 530 ? 17.021 4.117 -27.796 1.00 67.50 530 SER A C 1
ATOM 4255 O O . SER A 1 530 ? 17.546 3.830 -28.871 1.00 67.50 530 SER A O 1
ATOM 4257 N N . GLU A 1 531 ? 17.342 5.227 -27.127 1.00 62.59 531 GLU A N 1
ATOM 4258 C CA . GLU A 1 531 ? 18.259 6.265 -27.614 1.00 62.59 531 GLU A CA 1
ATOM 4259 C C . GLU A 1 531 ? 19.703 5.748 -27.667 1.00 62.59 531 GLU A C 1
ATOM 4261 O O . GLU A 1 531 ? 20.414 5.944 -28.655 1.00 62.59 531 GLU A O 1
ATOM 4266 N N . LYS A 1 532 ? 20.108 4.946 -26.670 1.00 59.09 532 LYS A N 1
ATOM 4267 C CA . LYS A 1 532 ? 21.400 4.240 -26.668 1.00 59.09 532 LYS A CA 1
ATOM 4268 C C . LYS A 1 532 ? 21.531 3.222 -27.811 1.00 59.09 532 LYS A C 1
ATOM 4270 O O . LYS A 1 532 ? 22.646 2.898 -28.205 1.00 59.09 532 LYS A O 1
ATOM 4275 N N . LYS A 1 533 ? 20.413 2.725 -28.357 1.00 56.72 533 LYS A N 1
ATOM 4276 C CA . LYS A 1 533 ? 20.388 1.845 -29.541 1.00 56.72 533 LYS A CA 1
ATOM 4277 C C . LYS A 1 533 ? 20.357 2.608 -30.868 1.00 56.72 533 LYS A C 1
ATOM 4279 O O . LYS A 1 533 ? 20.802 2.052 -31.867 1.00 56.72 533 LYS A O 1
ATOM 4284 N N . SER A 1 534 ? 19.840 3.839 -30.906 1.00 50.72 534 SER A N 1
ATOM 4285 C CA . SER A 1 534 ? 19.779 4.642 -32.137 1.00 50.72 534 SER A CA 1
ATOM 4286 C C . SER A 1 534 ? 21.053 5.439 -32.413 1.00 50.72 534 SER A C 1
ATOM 4288 O O . SER A 1 534 ? 21.310 5.788 -33.565 1.00 50.72 534 SER A O 1
ATOM 4290 N N . VAL A 1 535 ? 21.879 5.706 -31.396 1.00 47.69 535 VAL A N 1
ATOM 4291 C CA . VAL A 1 535 ? 23.229 6.245 -31.599 1.00 47.69 535 VAL A CA 1
ATOM 4292 C C . VAL A 1 535 ? 24.126 5.100 -32.064 1.00 47.69 535 VAL A C 1
ATOM 4294 O O . VAL A 1 535 ? 24.715 4.377 -31.266 1.00 47.69 535 VAL A O 1
ATOM 4297 N N . GLY A 1 536 ? 24.177 4.901 -33.380 1.00 47.22 536 GLY A N 1
ATOM 4298 C CA . GLY A 1 536 ? 25.046 3.931 -34.035 1.00 47.22 536 GLY A CA 1
ATOM 4299 C C . GLY A 1 536 ? 26.521 4.237 -33.781 1.00 47.22 536 GLY A C 1
ATOM 4300 O O . GLY A 1 536 ? 27.186 4.847 -34.614 1.00 47.22 536 GLY A O 1
ATOM 4301 N N . PHE A 1 537 ? 27.045 3.785 -32.644 1.00 44.50 537 PHE A N 1
ATOM 4302 C CA . PHE A 1 537 ? 28.478 3.633 -32.445 1.00 44.50 537 PHE A CA 1
ATOM 4303 C C . PHE A 1 537 ? 28.938 2.457 -33.303 1.00 44.50 537 PHE A C 1
ATOM 4305 O O . PHE A 1 537 ? 28.830 1.293 -32.924 1.00 44.50 537 PHE A O 1
ATOM 4312 N N . GLY A 1 538 ? 29.400 2.783 -34.509 1.00 46.47 538 GLY A N 1
ATOM 4313 C CA . GLY A 1 538 ? 30.162 1.858 -35.329 1.00 46.47 538 GLY A CA 1
ATOM 4314 C C . GLY A 1 538 ? 31.411 1.406 -34.577 1.00 46.47 538 GLY A C 1
ATOM 4315 O O . GLY A 1 538 ? 32.095 2.217 -33.955 1.00 46.47 538 GLY A O 1
ATOM 4316 N N . ASP A 1 539 ? 31.674 0.104 -34.654 1.00 47.41 539 ASP A N 1
ATOM 4317 C CA . ASP A 1 539 ? 32.800 -0.602 -34.053 1.00 47.41 539 ASP A CA 1
ATOM 4318 C C . ASP A 1 539 ? 34.146 0.111 -34.264 1.00 47.41 539 ASP A C 1
ATOM 4320 O O . ASP A 1 539 ? 34.865 -0.122 -35.240 1.00 47.41 539 ASP A O 1
ATOM 4324 N N . THR A 1 540 ? 34.554 0.921 -33.294 1.00 43.38 540 THR A N 1
ATOM 4325 C CA . THR A 1 540 ? 35.968 1.110 -32.983 1.00 43.38 540 THR A CA 1
ATOM 4326 C C . THR A 1 540 ? 36.266 0.284 -31.748 1.00 43.38 540 THR A C 1
ATOM 4328 O O . THR A 1 540 ? 35.856 0.656 -30.658 1.00 43.38 540 THR A O 1
ATOM 4331 N N . SER A 1 541 ? 36.926 -0.855 -31.988 1.00 43.25 541 SER A N 1
ATOM 4332 C CA . SER A 1 541 ? 37.591 -1.770 -31.054 1.00 43.25 541 SER A CA 1
ATOM 4333 C C . SER A 1 541 ? 37.035 -1.828 -29.632 1.00 43.25 541 SER A C 1
ATOM 4335 O O . SER A 1 541 ? 37.170 -0.873 -28.876 1.00 43.25 541 SER A O 1
ATOM 4337 N N . VAL A 1 542 ? 36.573 -3.020 -29.253 1.00 45.91 542 VAL A N 1
ATOM 4338 C CA . VAL A 1 542 ? 36.391 -3.501 -27.877 1.00 45.91 542 VAL A CA 1
ATOM 4339 C C . VAL A 1 542 ? 37.630 -3.165 -27.032 1.00 45.91 542 VAL A C 1
ATOM 4341 O O . VAL A 1 542 ? 38.551 -3.966 -26.883 1.00 45.91 542 VAL A O 1
ATOM 4344 N N . ALA A 1 543 ? 37.687 -1.939 -26.522 1.00 45.81 543 ALA A N 1
ATOM 4345 C CA . ALA A 1 543 ? 38.503 -1.584 -25.389 1.00 45.81 543 ALA A CA 1
ATOM 4346 C C . ALA A 1 543 ? 37.823 -2.268 -24.210 1.00 45.81 543 ALA A C 1
ATOM 4348 O O . ALA A 1 543 ? 36.613 -2.125 -24.030 1.00 45.81 543 ALA A O 1
ATOM 4349 N N . ALA A 1 544 ? 38.594 -3.091 -23.502 1.00 48.59 544 ALA A N 1
ATOM 4350 C CA . ALA A 1 544 ? 38.156 -3.801 -22.315 1.00 48.59 544 ALA A CA 1
ATOM 4351 C C . ALA A 1 544 ? 37.254 -2.891 -21.475 1.00 48.59 544 ALA A C 1
ATOM 4353 O O . ALA A 1 544 ? 37.655 -1.775 -21.137 1.00 48.59 544 ALA A O 1
ATOM 4354 N N . THR A 1 545 ? 36.034 -3.354 -21.188 1.00 49.47 545 THR A N 1
ATOM 4355 C CA . THR A 1 545 ? 35.185 -2.732 -20.173 1.00 49.47 545 THR A CA 1
ATOM 4356 C C . THR A 1 545 ? 36.063 -2.470 -18.952 1.00 49.47 545 THR A C 1
ATOM 4358 O O . THR A 1 545 ? 36.750 -3.404 -18.525 1.00 49.47 545 THR A O 1
ATOM 4361 N N . PRO A 1 546 ? 36.127 -1.224 -18.445 1.00 57.44 546 PRO A N 1
ATOM 4362 C CA . PRO A 1 546 ? 36.994 -0.895 -17.326 1.00 57.44 546 PRO A CA 1
ATOM 4363 C C . PRO A 1 546 ? 36.747 -1.907 -16.202 1.00 57.44 546 PRO A C 1
ATOM 4365 O O . PRO A 1 546 ? 35.579 -2.190 -15.917 1.00 57.44 546 PRO A O 1
ATOM 4368 N N . PRO A 1 547 ? 37.796 -2.479 -15.583 1.00 64.44 547 PRO A N 1
ATOM 4369 C CA . PRO A 1 547 ? 37.647 -3.516 -14.556 1.00 64.44 547 PRO A CA 1
ATOM 4370 C C . PRO A 1 547 ? 36.728 -3.074 -13.404 1.00 64.44 547 PRO A C 1
ATOM 4372 O O . PRO A 1 547 ? 36.104 -3.901 -12.749 1.00 64.44 547 PRO A O 1
ATOM 4375 N N . GLU A 1 548 ? 36.582 -1.765 -13.209 1.00 58.69 548 GLU A N 1
ATOM 4376 C CA . GLU A 1 548 ? 35.675 -1.128 -12.254 1.00 58.69 548 GLU A CA 1
ATOM 4377 C C . GLU A 1 548 ? 34.189 -1.353 -12.580 1.00 58.69 548 GLU A C 1
ATOM 4379 O O . GLU A 1 548 ? 33.401 -1.620 -11.676 1.00 58.69 548 GLU A O 1
ATOM 4384 N N . VAL A 1 549 ? 33.790 -1.340 -13.858 1.00 58.66 549 VAL A N 1
ATOM 4385 C CA . VAL A 1 549 ? 32.396 -1.606 -14.267 1.00 58.66 549 VAL A CA 1
ATOM 4386 C C . VAL A 1 549 ? 32.040 -3.071 -14.019 1.00 58.66 549 VAL A C 1
ATOM 4388 O O . VAL A 1 549 ? 30.950 -3.370 -13.535 1.00 58.66 549 VAL A O 1
ATOM 4391 N N . GLU A 1 550 ? 32.972 -3.990 -14.278 1.00 63.19 550 GLU A N 1
ATOM 4392 C CA . GLU A 1 550 ? 32.812 -5.413 -13.946 1.00 63.19 550 GLU A CA 1
ATOM 4393 C C . GLU A 1 550 ? 32.706 -5.630 -12.428 1.00 63.19 550 GLU A C 1
ATOM 4395 O O . GLU A 1 550 ? 31.915 -6.455 -11.966 1.00 63.19 550 GLU A O 1
ATOM 4400 N N . GLN A 1 551 ? 33.444 -4.844 -11.639 1.00 67.88 551 GLN A N 1
ATOM 4401 C CA . GLN A 1 551 ? 33.404 -4.897 -10.180 1.00 67.88 551 GLN A CA 1
ATOM 4402 C C . GLN A 1 551 ? 32.068 -4.391 -9.620 1.00 67.88 551 GLN A C 1
ATOM 4404 O O . GLN A 1 551 ? 31.494 -5.043 -8.748 1.00 67.88 551 GLN A O 1
ATOM 4409 N N . VAL A 1 552 ? 31.528 -3.291 -10.160 1.00 62.75 552 VAL A N 1
ATOM 4410 C CA . VAL A 1 552 ? 30.209 -2.756 -9.779 1.00 62.75 552 VAL A CA 1
ATOM 4411 C C . VAL A 1 552 ? 29.090 -3.715 -10.185 1.00 62.75 552 VAL A C 1
ATOM 4413 O O . VAL A 1 552 ? 28.220 -4.012 -9.369 1.00 62.75 552 VAL A O 1
ATOM 4416 N N . VAL A 1 553 ? 29.136 -4.279 -11.396 1.00 65.12 553 VAL A N 1
ATOM 4417 C CA . VAL A 1 553 ? 28.161 -5.291 -11.840 1.00 65.12 553 VAL A CA 1
ATOM 4418 C C . VAL A 1 553 ? 28.214 -6.530 -10.940 1.00 65.12 553 VAL A C 1
ATOM 4420 O O . VAL A 1 553 ? 27.172 -6.998 -10.484 1.00 65.12 553 VAL A O 1
ATOM 4423 N N . SER A 1 554 ? 29.410 -7.014 -10.589 1.00 71.00 554 SER A N 1
ATOM 4424 C CA . SER A 1 554 ? 29.581 -8.118 -9.636 1.00 71.00 554 SER A CA 1
ATOM 4425 C C . SER A 1 554 ? 29.025 -7.788 -8.244 1.00 71.00 554 SER A C 1
ATOM 4427 O O . SER A 1 554 ? 28.477 -8.671 -7.580 1.00 71.00 554 SER A O 1
ATOM 4429 N N . LEU A 1 555 ? 29.170 -6.543 -7.780 1.00 70.31 555 LEU A N 1
ATOM 4430 C CA . LEU A 1 555 ? 28.665 -6.098 -6.480 1.00 70.31 555 LEU A CA 1
ATOM 4431 C C . LEU A 1 555 ? 27.131 -6.047 -6.469 1.00 70.31 555 LEU A C 1
ATOM 4433 O O . LEU A 1 555 ? 26.504 -6.567 -5.545 1.00 70.31 555 LEU A O 1
ATOM 4437 N N . VAL A 1 556 ? 26.530 -5.497 -7.528 1.00 64.94 556 VAL A N 1
ATOM 4438 C CA . VAL A 1 556 ? 25.074 -5.418 -7.720 1.00 64.94 556 VAL A CA 1
ATOM 4439 C C . VAL A 1 556 ? 24.462 -6.814 -7.851 1.00 64.94 556 VAL A C 1
ATOM 4441 O O . VAL A 1 556 ? 23.437 -7.100 -7.234 1.00 64.94 556 VAL A O 1
ATOM 4444 N N . GLU A 1 557 ? 25.101 -7.732 -8.581 1.00 64.75 557 GLU A N 1
ATOM 4445 C CA . GLU A 1 557 ? 24.650 -9.127 -8.653 1.00 64.75 557 GLU A CA 1
ATOM 4446 C C . GLU A 1 557 ? 24.829 -9.893 -7.333 1.00 64.75 557 GLU A C 1
ATOM 4448 O O . GLU A 1 557 ? 24.052 -10.808 -7.039 1.00 64.75 557 GLU A O 1
ATOM 4453 N N . GLY A 1 558 ? 25.834 -9.537 -6.527 1.00 79.00 558 GLY A N 1
ATOM 4454 C CA . GLY A 1 558 ? 25.997 -10.037 -5.160 1.00 79.00 558 GLY A CA 1
ATOM 4455 C C . GLY A 1 558 ? 24.853 -9.585 -4.252 1.00 79.00 558 GLY A C 1
ATOM 4456 O O . GLY A 1 558 ? 24.180 -10.418 -3.651 1.00 79.00 558 GLY A O 1
ATOM 4457 N N . LEU A 1 559 ? 24.559 -8.284 -4.242 1.00 68.19 559 LEU A N 1
ATOM 4458 C CA . LEU A 1 559 ? 23.450 -7.699 -3.483 1.00 68.19 559 LEU A CA 1
ATOM 4459 C C . LEU A 1 559 ? 22.096 -8.267 -3.904 1.00 68.19 559 LEU A C 1
ATOM 4461 O O . LEU A 1 559 ? 21.273 -8.608 -3.060 1.00 68.19 559 LEU A O 1
ATOM 4465 N N . ARG A 1 560 ? 21.882 -8.452 -5.208 1.00 63.00 560 ARG A N 1
ATOM 4466 C CA . ARG A 1 560 ? 20.661 -9.071 -5.729 1.00 63.00 560 ARG A CA 1
ATOM 4467 C C . ARG A 1 560 ? 20.497 -10.513 -5.242 1.00 63.00 560 ARG A C 1
ATOM 4469 O O . ARG A 1 560 ? 19.382 -10.909 -4.912 1.00 63.00 560 ARG A O 1
ATOM 4476 N N . ARG A 1 561 ? 21.578 -11.302 -5.190 1.00 71.44 561 ARG A N 1
ATOM 4477 C CA . ARG A 1 561 ? 21.543 -12.669 -4.639 1.00 71.44 561 ARG A CA 1
ATOM 4478 C C . ARG A 1 561 ? 21.241 -12.673 -3.145 1.00 71.44 561 ARG A C 1
ATOM 4480 O O . ARG A 1 561 ? 20.423 -13.483 -2.719 1.00 71.44 561 ARG A O 1
ATOM 4487 N N . ASP A 1 562 ? 21.841 -11.760 -2.391 1.00 69.31 562 ASP A N 1
ATOM 4488 C CA . ASP A 1 562 ? 21.617 -11.642 -0.949 1.00 69.31 562 ASP A CA 1
ATOM 4489 C C . ASP A 1 562 ? 20.172 -11.234 -0.633 1.00 69.31 562 ASP A C 1
ATOM 4491 O O . ASP A 1 562 ? 19.522 -11.893 0.173 1.00 69.31 562 ASP A O 1
ATOM 4495 N N . ILE A 1 563 ? 19.620 -10.241 -1.342 1.00 66.94 563 ILE A N 1
ATOM 4496 C CA . ILE A 1 563 ? 18.215 -9.819 -1.195 1.00 66.94 563 ILE A CA 1
ATOM 4497 C C . ILE A 1 563 ? 17.264 -10.977 -1.514 1.00 66.94 563 ILE A C 1
ATOM 4499 O O . ILE A 1 563 ? 16.309 -11.221 -0.781 1.00 66.94 563 ILE A O 1
ATOM 4503 N N . VAL A 1 564 ? 17.520 -11.727 -2.591 1.00 62.69 564 VAL A N 1
ATOM 4504 C CA . VAL A 1 564 ? 16.693 -12.890 -2.951 1.00 62.69 564 VAL A CA 1
ATOM 4505 C C . VAL A 1 564 ? 16.763 -13.982 -1.877 1.00 62.69 564 VAL A C 1
ATOM 4507 O O . VAL A 1 564 ? 15.739 -14.600 -1.579 1.00 62.69 564 VAL A O 1
ATOM 4510 N N . MET A 1 565 ? 17.935 -14.217 -1.280 1.00 75.62 565 MET A N 1
ATOM 4511 C CA . MET A 1 565 ? 18.087 -15.168 -0.175 1.00 75.62 565 MET A CA 1
ATOM 4512 C C . MET A 1 565 ? 17.328 -14.716 1.074 1.00 75.62 565 MET A C 1
ATOM 4514 O O . MET A 1 565 ? 16.586 -15.509 1.652 1.00 75.62 565 MET A O 1
ATOM 4518 N N . ASP A 1 566 ? 17.488 -13.453 1.465 1.00 68.31 566 ASP A N 1
ATOM 4519 C CA . ASP A 1 566 ? 16.891 -12.895 2.677 1.00 68.31 566 ASP A CA 1
ATOM 4520 C C . ASP A 1 566 ? 15.357 -12.835 2.565 1.00 68.31 566 ASP A C 1
ATOM 4522 O O . ASP A 1 566 ? 14.657 -13.235 3.495 1.00 68.31 566 ASP A O 1
ATOM 4526 N N . VAL A 1 567 ? 14.810 -12.471 1.397 1.00 62.66 567 VAL A N 1
ATOM 4527 C CA . VAL A 1 567 ? 13.363 -12.570 1.113 1.00 62.66 567 VAL A CA 1
ATOM 4528 C C . VAL A 1 567 ? 12.883 -14.025 1.171 1.00 62.66 567 VAL A C 1
ATOM 4530 O O . VAL A 1 567 ? 11.781 -14.300 1.648 1.00 62.66 567 VAL A O 1
ATOM 4533 N N . GLY A 1 568 ? 13.705 -14.976 0.717 1.00 69.69 568 GLY A N 1
ATOM 4534 C CA . GLY A 1 568 ? 13.422 -16.407 0.826 1.00 69.69 568 GLY A CA 1
ATOM 4535 C C . GLY A 1 568 ? 13.334 -16.889 2.278 1.00 69.69 568 GLY A C 1
ATOM 4536 O O . GLY A 1 568 ? 12.368 -17.566 2.633 1.00 69.69 568 GLY A O 1
ATOM 4537 N N . LEU A 1 569 ? 14.299 -16.507 3.121 1.00 70.88 569 LEU A N 1
ATOM 4538 C CA . LEU A 1 569 ? 14.310 -16.822 4.555 1.00 70.88 569 LEU A CA 1
ATOM 4539 C C . LEU A 1 569 ? 13.106 -16.203 5.272 1.00 70.88 569 LEU A C 1
ATOM 4541 O O . LEU A 1 569 ? 12.394 -16.899 5.998 1.00 70.88 569 LEU A O 1
ATOM 4545 N N . LEU A 1 570 ? 12.806 -14.938 4.984 1.00 64.75 570 LEU A N 1
ATOM 4546 C CA . LEU A 1 570 ? 11.650 -14.244 5.545 1.00 64.75 570 LEU A CA 1
ATOM 4547 C C . LEU A 1 570 ? 10.326 -14.897 5.180 1.00 64.75 570 LEU A C 1
ATOM 4549 O O . LEU A 1 570 ? 9.453 -15.062 6.032 1.00 64.75 570 LEU A O 1
ATOM 4553 N N . ARG A 1 571 ? 10.193 -15.347 3.932 1.00 61.84 571 ARG A N 1
ATOM 4554 C CA . ARG A 1 571 ? 9.022 -16.108 3.505 1.00 61.84 571 ARG A CA 1
ATOM 4555 C C . ARG A 1 571 ? 8.868 -17.389 4.319 1.00 61.84 571 ARG A C 1
ATOM 4557 O O . ARG A 1 571 ? 7.763 -17.685 4.759 1.00 61.84 571 ARG A O 1
ATOM 4564 N N . THR A 1 572 ? 9.955 -18.130 4.549 1.00 71.44 572 THR A N 1
ATOM 4565 C CA . THR A 1 572 ? 9.900 -19.369 5.340 1.00 71.44 572 THR A CA 1
ATOM 4566 C C . THR A 1 572 ? 9.571 -19.134 6.813 1.00 71.44 572 THR A C 1
ATOM 4568 O O . THR A 1 572 ? 8.828 -19.927 7.389 1.00 71.44 572 THR A O 1
ATOM 4571 N N . GLU A 1 573 ? 10.060 -18.046 7.415 1.00 66.44 573 GLU A N 1
ATOM 4572 C CA . GLU A 1 573 ? 9.722 -17.679 8.796 1.00 66.44 573 GLU A CA 1
ATOM 4573 C C . GLU A 1 573 ? 8.258 -17.243 8.924 1.00 66.44 573 GLU A C 1
ATOM 4575 O O . GLU A 1 573 ? 7.556 -17.734 9.808 1.00 66.44 573 GLU A O 1
ATOM 4580 N N . MET A 1 574 ? 7.758 -16.414 8.000 1.00 60.62 574 MET A N 1
ATOM 4581 C CA . MET A 1 574 ? 6.342 -16.031 7.960 1.00 60.62 574 MET A CA 1
ATOM 4582 C C . MET A 1 574 ? 5.415 -17.236 7.770 1.00 60.62 574 MET A C 1
ATOM 4584 O O . MET A 1 574 ? 4.362 -17.311 8.402 1.00 60.62 574 MET A O 1
ATOM 4588 N N . GLU A 1 575 ? 5.799 -18.193 6.923 1.00 65.50 575 GLU A N 1
ATOM 4589 C CA . GLU A 1 575 ? 5.061 -19.447 6.740 1.00 65.50 575 GLU A CA 1
ATOM 4590 C C . GLU A 1 575 ? 5.022 -20.259 8.049 1.00 65.50 575 GLU A C 1
ATOM 4592 O O . GLU A 1 575 ? 3.984 -20.818 8.403 1.00 65.50 575 GLU A O 1
ATOM 4597 N N . HIS A 1 576 ? 6.126 -20.284 8.808 1.00 73.69 576 HIS A N 1
ATOM 4598 C CA . HIS A 1 576 ? 6.187 -20.924 10.125 1.00 73.69 576 HIS A CA 1
ATOM 4599 C C . HIS A 1 576 ? 5.250 -20.244 11.130 1.00 73.69 576 HIS A C 1
ATOM 4601 O O . HIS A 1 576 ? 4.412 -20.915 11.727 1.00 73.69 576 HIS A O 1
ATOM 4607 N N . SER A 1 577 ? 5.306 -18.913 11.246 1.00 64.75 577 SER A N 1
ATOM 4608 C CA . SER A 1 577 ? 4.409 -18.155 12.127 1.00 64.75 577 SER A CA 1
ATOM 4609 C C . SER A 1 577 ? 2.938 -18.321 11.737 1.00 64.75 577 SER A C 1
ATOM 4611 O O . SER A 1 577 ? 2.083 -18.492 12.604 1.00 64.75 577 SER A O 1
ATOM 4613 N N . ARG A 1 578 ? 2.621 -18.358 10.436 1.00 60.00 578 ARG A N 1
ATOM 4614 C CA . ARG A 1 578 ? 1.263 -18.632 9.939 1.00 60.00 578 ARG A CA 1
ATOM 4615 C C . ARG A 1 578 ? 0.770 -20.023 10.353 1.00 60.00 578 ARG A C 1
ATOM 4617 O O . ARG A 1 578 ? -0.401 -20.172 10.720 1.00 60.00 578 ARG A O 1
ATOM 4624 N N . ASN A 1 579 ? 1.641 -21.030 10.310 1.00 72.69 579 ASN A N 1
ATOM 4625 C CA . ASN A 1 579 ? 1.319 -22.388 10.754 1.00 72.69 579 ASN A CA 1
ATOM 4626 C C . ASN A 1 579 ? 1.113 -22.458 12.275 1.00 72.69 579 ASN A C 1
ATOM 4628 O O . ASN A 1 579 ? 0.154 -23.088 12.725 1.00 72.69 579 ASN A O 1
ATOM 4632 N N . ASP A 1 580 ? 1.937 -21.758 13.058 1.00 74.06 580 ASP A N 1
ATOM 4633 C CA . ASP A 1 580 ? 1.797 -21.682 14.517 1.00 74.06 580 ASP A CA 1
ATOM 4634 C C . ASP A 1 580 ? 0.487 -20.992 14.927 1.00 74.06 580 ASP A C 1
ATOM 4636 O O . ASP A 1 580 ? -0.250 -21.512 15.767 1.00 74.06 580 ASP A O 1
ATOM 4640 N N . ILE A 1 581 ? 0.131 -19.880 14.272 1.00 60.41 581 ILE A N 1
ATOM 4641 C CA . ILE A 1 581 ? -1.145 -19.174 14.486 1.00 60.41 581 ILE A CA 1
ATOM 4642 C C . ILE A 1 581 ? -2.333 -20.076 14.133 1.00 60.41 581 ILE A C 1
ATOM 4644 O O . ILE A 1 581 ? -3.310 -20.135 14.881 1.00 60.41 581 ILE A O 1
ATOM 4648 N N . SER A 1 582 ? -2.250 -20.811 13.021 1.00 63.25 582 SER A N 1
ATOM 4649 C CA . SER A 1 582 ? -3.307 -21.744 12.606 1.00 63.25 582 SER A CA 1
ATOM 4650 C C . SER A 1 582 ? -3.481 -22.884 13.617 1.00 63.25 582 SER A C 1
ATOM 4652 O O . SER A 1 582 ? -4.605 -23.205 14.000 1.00 63.25 582 SER A O 1
ATOM 4654 N N . SER A 1 583 ? -2.376 -23.440 14.123 1.00 78.12 583 SER A N 1
ATOM 4655 C CA . SER A 1 583 ? -2.378 -24.449 15.190 1.00 78.12 583 SER A CA 1
ATOM 4656 C C . SER A 1 583 ? -3.000 -23.915 16.488 1.00 78.12 583 SER A C 1
ATOM 4658 O O . SER A 1 583 ? -3.808 -24.596 17.128 1.00 78.12 583 SER A O 1
ATOM 4660 N N . LEU A 1 584 ? -2.698 -22.663 16.853 1.00 65.81 584 LEU A N 1
ATOM 4661 C CA . LEU A 1 584 ? -3.282 -22.005 18.022 1.00 65.81 584 LEU A CA 1
ATOM 4662 C C . LEU A 1 584 ? -4.788 -21.777 17.857 1.00 65.81 584 LEU A C 1
ATOM 4664 O O . LEU A 1 584 ? -5.558 -22.040 18.780 1.00 65.81 584 LEU A O 1
ATOM 4668 N N . ALA A 1 585 ? -5.220 -21.329 16.677 1.00 61.28 585 ALA A N 1
ATOM 4669 C CA . ALA A 1 585 ? -6.630 -21.129 16.368 1.00 61.28 585 ALA A CA 1
ATOM 4670 C C . ALA A 1 585 ? -7.412 -22.446 16.484 1.00 61.28 585 ALA A C 1
ATOM 4672 O O . ALA A 1 585 ? -8.480 -22.480 17.100 1.00 61.28 585 ALA A O 1
ATOM 4673 N N . GLU A 1 586 ? -6.858 -23.553 15.983 1.00 73.38 586 GLU A N 1
ATOM 4674 C CA . GLU A 1 586 ? -7.452 -24.878 16.172 1.00 73.38 586 GLU A CA 1
ATOM 4675 C C . GLU A 1 586 ? -7.519 -25.293 17.646 1.00 73.38 586 GLU A C 1
ATOM 4677 O O . GLU A 1 586 ? -8.519 -25.874 18.076 1.00 73.38 586 GLU A O 1
ATOM 4682 N N . MET A 1 587 ? -6.481 -24.999 18.434 1.00 79.06 587 MET A N 1
ATOM 4683 C CA . MET A 1 587 ? -6.448 -25.299 19.868 1.00 79.06 587 MET A CA 1
ATOM 4684 C C . MET A 1 587 ? -7.537 -24.529 20.625 1.00 79.06 587 MET A C 1
ATOM 4686 O O . MET A 1 587 ? -8.317 -25.142 21.351 1.00 79.06 587 MET A O 1
ATOM 4690 N N . VAL A 1 588 ? -7.669 -23.223 20.371 1.00 67.06 588 VAL A N 1
ATOM 4691 C CA . VAL A 1 588 ? -8.712 -22.369 20.963 1.00 67.06 588 VAL A CA 1
ATOM 4692 C C . VAL A 1 588 ? -10.106 -22.856 20.573 1.00 67.06 588 VAL A C 1
ATOM 4694 O O . VAL A 1 588 ? -11.004 -22.904 21.412 1.00 67.06 588 VAL A O 1
ATOM 4697 N N . VAL A 1 589 ? -10.312 -23.260 19.316 1.00 68.25 589 VAL A N 1
ATOM 4698 C CA . VAL A 1 589 ? -11.594 -23.822 18.864 1.00 68.25 589 VAL A CA 1
ATOM 4699 C C . VAL A 1 589 ? -11.906 -25.139 19.581 1.00 68.25 589 VAL A C 1
ATOM 4701 O O . VAL A 1 589 ? -13.041 -25.324 20.032 1.00 68.25 589 VAL A O 1
ATOM 4704 N N . ARG A 1 590 ? -10.924 -26.039 19.746 1.00 76.38 590 ARG A N 1
ATOM 4705 C CA . ARG A 1 590 ? -11.104 -27.298 20.494 1.00 76.38 590 ARG A CA 1
ATOM 4706 C C . ARG A 1 590 ? -11.426 -27.050 21.964 1.00 76.38 590 ARG A C 1
ATOM 4708 O O . ARG A 1 590 ? -12.330 -27.689 22.497 1.00 76.38 590 ARG A O 1
ATOM 4715 N N . GLU A 1 591 ? -10.735 -26.117 22.604 1.00 73.56 591 GLU A N 1
ATOM 4716 C CA . GLU A 1 591 ? -10.935 -25.806 24.020 1.00 73.56 591 GLU A CA 1
ATOM 4717 C C . GLU A 1 591 ? -12.269 -25.097 24.260 1.00 73.56 591 GLU A C 1
ATOM 4719 O O . GLU A 1 591 ? -12.996 -25.431 25.191 1.00 73.56 591 GLU A O 1
ATOM 4724 N N . ARG A 1 592 ? -12.690 -24.220 23.343 1.00 64.12 592 ARG A N 1
ATOM 4725 C CA . ARG A 1 592 ? -14.028 -23.616 23.373 1.00 64.12 592 ARG A CA 1
ATOM 4726 C C . ARG A 1 592 ? -15.132 -24.656 23.168 1.00 64.12 592 ARG A C 1
ATOM 4728 O O . ARG A 1 592 ? -16.183 -24.560 23.798 1.00 64.12 592 ARG A O 1
ATOM 4735 N N . ALA A 1 593 ? -14.898 -25.668 22.331 1.00 70.19 593 ALA A N 1
ATOM 4736 C CA . ALA A 1 593 ? -15.815 -26.795 22.169 1.00 70.19 593 ALA A CA 1
ATOM 4737 C C . ALA A 1 593 ? -15.866 -27.697 23.419 1.00 70.19 593 ALA A C 1
ATOM 4739 O O . ALA A 1 593 ? -16.938 -28.203 23.756 1.00 70.19 593 ALA A O 1
ATOM 4740 N N . ALA A 1 594 ? -14.745 -27.870 24.128 1.00 71.75 594 ALA A N 1
ATOM 4741 C CA . ALA A 1 594 ? -14.686 -28.586 25.404 1.00 71.75 594 ALA A CA 1
ATOM 4742 C C . ALA A 1 594 ? -15.409 -27.812 26.521 1.00 71.75 594 ALA A C 1
ATOM 4744 O O . ALA A 1 594 ? -16.324 -28.351 27.142 1.00 71.75 594 ALA A O 1
ATOM 4745 N N . ALA A 1 595 ? -15.119 -26.518 26.674 1.00 65.44 595 ALA A N 1
ATOM 4746 C CA . ALA A 1 595 ? -15.791 -25.635 27.626 1.00 65.44 595 ALA A CA 1
ATOM 4747 C C . ALA A 1 595 ? -17.301 -25.524 27.349 1.00 65.44 595 ALA A C 1
ATOM 4749 O O . ALA A 1 595 ? -18.111 -25.505 28.273 1.00 65.44 595 ALA A O 1
ATOM 4750 N N . SER A 1 596 ? -17.717 -25.522 26.076 1.00 68.06 596 SER A N 1
ATOM 4751 C CA . SER A 1 596 ? -19.138 -25.562 25.708 1.00 68.06 596 SER A CA 1
ATOM 4752 C C . SER A 1 596 ? -19.819 -26.878 26.101 1.00 68.06 596 SER A C 1
ATOM 4754 O O . SER A 1 596 ? -21.019 -26.865 26.374 1.00 68.06 596 SER A O 1
ATOM 4756 N N . LYS A 1 597 ? -19.095 -28.006 26.125 1.00 70.88 597 LYS A N 1
ATOM 4757 C CA . LYS A 1 597 ? -19.622 -29.290 26.617 1.00 70.88 597 LYS A CA 1
ATOM 4758 C C . LYS A 1 597 ? -19.725 -29.317 28.142 1.00 70.88 597 LYS A C 1
ATOM 4760 O O . LYS A 1 597 ? -20.694 -29.863 28.657 1.00 70.88 597 LYS A O 1
ATOM 4765 N N . GLU A 1 598 ? -18.788 -28.699 28.856 1.00 61.19 598 GLU A N 1
ATOM 4766 C CA . GLU A 1 598 ? -18.806 -28.624 30.325 1.00 61.19 598 GLU A CA 1
ATOM 4767 C C . GLU A 1 598 ? -19.821 -27.606 30.866 1.00 61.19 598 GLU A C 1
ATOM 4769 O O . GLU A 1 598 ? -20.473 -27.861 31.879 1.00 61.19 598 GLU A O 1
ATOM 4774 N N . ALA A 1 599 ? -20.061 -26.500 30.152 1.00 57.50 599 ALA A N 1
ATOM 4775 C CA . ALA A 1 599 ? -21.104 -25.528 30.495 1.00 57.50 599 ALA A CA 1
ATOM 4776 C C . ALA A 1 599 ? -22.520 -26.139 30.467 1.00 57.50 599 ALA A C 1
ATOM 4778 O O . ALA A 1 599 ? -23.398 -25.722 31.223 1.00 57.50 599 ALA A O 1
ATOM 4779 N N . LEU A 1 600 ? -22.731 -27.182 29.659 1.00 61.66 600 LEU A N 1
ATOM 4780 C CA . LEU A 1 600 ? -23.954 -27.991 29.647 1.00 61.66 600 LEU A CA 1
ATOM 4781 C C . LEU A 1 600 ? -24.111 -28.882 30.896 1.00 61.66 600 LEU A C 1
ATOM 4783 O O . LEU A 1 600 ? -25.155 -29.511 31.049 1.00 61.66 600 LEU A O 1
ATOM 4787 N N . HIS A 1 601 ? -23.108 -28.974 31.779 1.00 58.72 601 HIS A N 1
ATOM 4788 C CA . HIS A 1 601 ? -23.114 -29.821 32.984 1.00 58.72 601 HIS A CA 1
ATOM 4789 C C . HIS A 1 601 ? -23.047 -29.044 34.319 1.00 58.72 601 HIS A C 1
ATOM 4791 O O . HIS A 1 601 ? -22.965 -29.653 35.383 1.00 58.72 601 HIS A O 1
ATOM 4797 N N . GLY A 1 602 ? -23.200 -27.714 34.306 1.00 46.84 602 GLY A N 1
ATOM 4798 C CA . GLY A 1 602 ? -23.724 -26.970 35.464 1.00 46.84 602 GLY A CA 1
ATOM 4799 C C . GLY A 1 602 ? -22.819 -26.801 36.696 1.00 46.84 602 GLY A C 1
ATOM 4800 O O . GLY A 1 602 ? -23.336 -26.517 37.775 1.00 46.84 602 GLY A O 1
ATOM 4801 N N . LYS A 1 603 ? -21.493 -26.913 36.576 1.00 48.94 603 LYS A N 1
ATOM 4802 C CA . LYS A 1 603 ? -20.543 -26.505 37.630 1.00 48.94 603 LYS A CA 1
ATOM 4803 C C . LYS A 1 603 ? -19.370 -25.754 37.003 1.00 48.94 603 LYS A C 1
ATOM 4805 O O . LYS A 1 603 ? -18.555 -26.359 36.325 1.00 48.94 603 LYS A O 1
ATOM 4810 N N . LEU A 1 604 ? -19.311 -24.441 37.213 1.00 43.75 604 LEU A N 1
ATOM 4811 C CA . LEU A 1 604 ? -18.253 -23.563 36.706 1.00 43.75 604 LEU A CA 1
ATOM 4812 C C . LEU A 1 604 ? -17.439 -23.030 37.889 1.00 43.75 604 LEU A C 1
ATOM 4814 O O . LEU A 1 604 ? -17.721 -21.963 38.427 1.00 43.75 604 LEU A O 1
ATOM 4818 N N . GLU A 1 605 ? -16.433 -23.801 38.292 1.00 49.06 605 GLU A N 1
ATOM 4819 C CA . GLU A 1 605 ? -15.208 -23.233 38.851 1.00 49.06 605 GLU A CA 1
ATOM 4820 C C . GLU A 1 605 ? -14.267 -22.988 37.664 1.00 49.06 605 GLU A C 1
ATOM 4822 O O . GLU A 1 605 ? -14.124 -23.850 36.799 1.00 49.06 605 GLU A O 1
ATOM 4827 N N . MET A 1 606 ? -13.699 -21.784 37.560 1.00 46.62 606 MET A N 1
ATOM 4828 C CA . MET A 1 606 ? -12.754 -21.439 36.495 1.00 46.62 606 MET A CA 1
ATOM 4829 C C . MET A 1 606 ? -11.500 -22.311 36.638 1.00 46.62 606 MET A C 1
ATOM 4831 O O . MET A 1 606 ? -10.718 -22.138 37.570 1.00 46.62 606 MET A O 1
ATOM 4835 N N . GLU A 1 607 ? -11.351 -23.264 35.726 1.00 58.47 607 GLU A N 1
ATOM 4836 C CA . GLU A 1 607 ? -10.334 -24.312 35.755 1.00 58.47 607 GLU A CA 1
ATOM 4837 C C . GLU A 1 607 ? -8.958 -23.761 35.284 1.00 58.47 607 GLU A C 1
ATOM 4839 O O . GLU A 1 607 ? -8.905 -22.890 34.405 1.00 58.47 607 GLU A O 1
ATOM 4844 N N . PRO A 1 608 ? -7.830 -24.217 35.871 1.00 61.72 608 PRO A N 1
ATOM 4845 C CA . PRO A 1 608 ? -6.457 -23.765 35.578 1.00 61.72 608 PRO A CA 1
ATOM 4846 C C . PRO A 1 608 ? -6.032 -23.833 34.100 1.00 61.72 608 PRO A C 1
ATOM 4848 O O . PRO A 1 608 ? -5.090 -23.148 33.696 1.00 61.72 608 PRO A O 1
ATOM 4851 N N . SER A 1 609 ? -6.748 -24.594 33.279 1.00 59.75 609 SER A N 1
ATOM 4852 C CA . SER A 1 609 ? -6.583 -24.682 31.824 1.00 59.75 609 SER A CA 1
ATOM 4853 C C . SER A 1 609 ? -6.677 -23.320 31.109 1.00 59.75 609 SER A C 1
ATOM 4855 O O . SER A 1 609 ? -5.846 -23.011 30.254 1.00 59.75 609 SER A O 1
ATOM 4857 N N . MET A 1 610 ? -7.559 -22.412 31.546 1.00 64.00 610 MET A N 1
ATOM 4858 C CA . MET A 1 610 ? -7.693 -21.084 30.919 1.00 64.00 610 MET A CA 1
ATOM 4859 C C . MET A 1 610 ? -6.474 -20.173 31.158 1.00 64.00 610 MET A C 1
ATOM 4861 O O . MET A 1 610 ? -6.114 -19.360 30.304 1.00 64.00 610 MET A O 1
ATOM 4865 N N . LEU A 1 611 ? -5.801 -20.325 32.305 1.00 62.62 611 LEU A N 1
ATOM 4866 C CA . LEU A 1 611 ? -4.547 -19.620 32.599 1.00 62.62 611 LEU A CA 1
ATOM 4867 C C . LEU A 1 611 ? -3.389 -20.164 31.752 1.00 62.62 611 LEU A C 1
ATOM 4869 O O . LEU A 1 611 ? -2.514 -19.402 31.339 1.00 62.62 611 LEU A O 1
ATOM 4873 N N . GLN A 1 612 ? -3.403 -21.462 31.444 1.00 71.00 612 GLN A N 1
ATOM 4874 C CA . GLN A 1 612 ? -2.416 -22.089 30.567 1.00 71.00 612 GLN A CA 1
ATOM 4875 C C . GLN A 1 612 ? -2.586 -21.647 29.104 1.00 71.00 612 GLN A C 1
ATOM 4877 O O . GLN A 1 612 ? -1.589 -21.410 28.412 1.00 71.00 612 GLN A O 1
ATOM 4882 N N . LEU A 1 613 ? -3.830 -21.449 28.656 1.00 70.56 613 LEU A N 1
ATOM 4883 C CA . LEU A 1 613 ? -4.132 -20.886 27.340 1.00 70.56 613 LEU A CA 1
ATOM 4884 C C . LEU A 1 613 ? -3.673 -19.425 27.234 1.00 70.56 613 LEU A C 1
ATOM 4886 O O . LEU A 1 613 ? -2.995 -19.064 26.275 1.00 70.56 613 LEU A O 1
ATOM 4890 N N . LEU A 1 614 ? -3.966 -18.5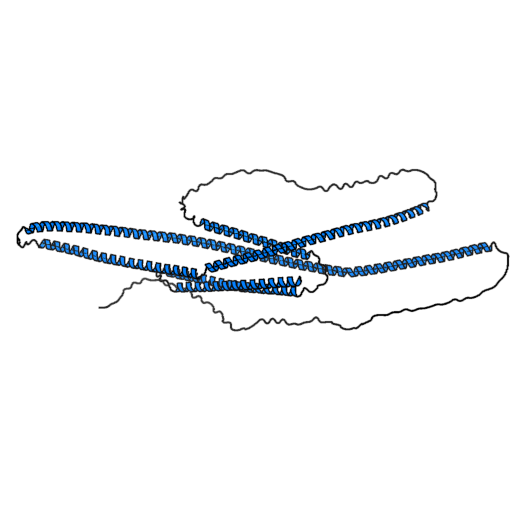99 28.247 1.00 62.44 614 LEU A N 1
ATOM 4891 C CA . LEU A 1 614 ? -3.496 -17.210 28.304 1.00 62.44 614 LEU A CA 1
ATOM 4892 C C . LEU A 1 614 ? -1.966 -17.126 28.285 1.00 62.44 614 LEU A C 1
ATOM 4894 O O . LEU A 1 614 ? -1.418 -16.320 27.539 1.00 62.44 614 LEU A O 1
ATOM 4898 N N . SER A 1 615 ? -1.276 -17.993 29.031 1.00 69.62 615 SER A N 1
ATOM 4899 C CA . SER A 1 615 ? 0.188 -18.066 29.009 1.00 69.62 615 SER A CA 1
ATOM 4900 C C . SER A 1 615 ? 0.737 -18.492 27.641 1.00 69.62 615 SER A C 1
ATOM 4902 O O . SER A 1 615 ? 1.733 -17.927 27.193 1.00 69.62 615 SER A O 1
ATOM 4904 N N . SER A 1 616 ? 0.086 -19.431 26.943 1.00 69.88 616 SER A N 1
ATOM 4905 C CA . SER A 1 616 ? 0.500 -19.830 25.587 1.00 69.88 616 SER A CA 1
ATOM 4906 C C . SER A 1 616 ? 0.306 -18.709 24.569 1.00 69.88 616 SER A C 1
ATOM 4908 O O . SER A 1 616 ? 1.209 -18.454 23.777 1.00 69.88 616 SER A O 1
ATOM 4910 N N . VAL A 1 617 ? -0.820 -17.991 24.627 1.00 66.94 617 VAL A N 1
ATOM 4911 C CA . VAL A 1 617 ? -1.067 -16.817 23.771 1.00 66.94 617 VAL A CA 1
ATOM 4912 C C . VAL A 1 617 ? -0.008 -15.740 24.018 1.00 66.94 617 VAL A C 1
ATOM 4914 O O . VAL A 1 617 ? 0.544 -15.197 23.067 1.00 66.94 617 VAL A O 1
ATOM 4917 N N . GLN A 1 618 ? 0.345 -15.490 25.280 1.00 66.44 618 GLN A N 1
ATOM 4918 C CA . GLN A 1 618 ? 1.362 -14.504 25.652 1.00 66.44 618 GLN A CA 1
ATOM 4919 C C . GLN A 1 618 ? 2.769 -14.887 25.161 1.00 66.44 618 GLN A C 1
ATOM 4921 O O . GLN A 1 618 ? 3.531 -14.026 24.724 1.00 66.44 618 GLN A O 1
ATOM 4926 N N . ASN A 1 619 ? 3.109 -16.180 25.192 1.00 73.25 619 ASN A N 1
ATOM 4927 C CA . ASN A 1 619 ? 4.382 -16.681 24.669 1.00 73.25 619 ASN A CA 1
ATOM 4928 C C . ASN A 1 619 ? 4.452 -16.585 23.135 1.00 73.25 619 ASN A C 1
ATOM 4930 O O . ASN A 1 619 ? 5.510 -16.258 22.598 1.00 73.25 619 ASN A O 1
ATOM 4934 N N . CYS A 1 620 ? 3.341 -16.820 22.431 1.00 66.44 620 CYS A N 1
ATOM 4935 C CA . CYS A 1 620 ? 3.262 -16.631 20.981 1.00 66.44 620 CYS A CA 1
ATOM 4936 C C . CYS A 1 620 ? 3.368 -15.155 20.585 1.00 66.44 620 CYS A C 1
ATOM 4938 O O . CYS A 1 620 ? 4.131 -14.829 19.681 1.00 66.44 620 CYS A O 1
ATOM 4940 N N . GLU A 1 621 ? 2.683 -14.263 21.302 1.00 64.19 621 GLU A N 1
ATOM 4941 C CA . GLU A 1 621 ? 2.766 -12.812 21.089 1.00 64.19 621 GLU A CA 1
ATOM 4942 C C . GLU A 1 621 ? 4.214 -12.316 21.280 1.00 64.19 621 GLU A C 1
ATOM 4944 O O . GLU A 1 621 ? 4.745 -11.568 20.460 1.00 64.19 621 GLU A O 1
ATOM 4949 N N . ALA A 1 622 ? 4.915 -12.810 22.308 1.00 66.44 622 ALA A N 1
ATOM 4950 C CA . ALA A 1 622 ? 6.329 -12.501 22.524 1.00 66.44 622 ALA A CA 1
ATOM 4951 C C . ALA A 1 622 ? 7.245 -13.039 21.405 1.00 66.44 622 ALA A C 1
ATOM 4953 O O . ALA A 1 622 ? 8.192 -12.358 21.000 1.00 66.44 622 ALA A O 1
ATOM 4954 N N . ALA A 1 623 ? 6.970 -14.240 20.885 1.00 72.94 623 ALA A N 1
ATOM 4955 C CA . ALA A 1 623 ? 7.721 -14.820 19.772 1.00 72.94 623 ALA A CA 1
ATOM 4956 C C . ALA A 1 623 ? 7.514 -14.034 18.466 1.00 72.94 623 ALA A C 1
ATOM 4958 O O . ALA A 1 623 ? 8.479 -13.782 17.743 1.00 72.94 623 ALA A O 1
ATOM 4959 N N . GLU A 1 624 ? 6.287 -13.588 18.197 1.00 68.12 624 GLU A N 1
ATOM 4960 C CA . GLU A 1 624 ? 5.943 -12.770 17.033 1.00 68.12 624 GLU A CA 1
ATOM 4961 C C . GLU A 1 624 ? 6.591 -11.381 17.099 1.00 68.12 624 GLU A C 1
ATOM 4963 O O . GLU A 1 624 ? 7.168 -10.916 16.115 1.00 68.12 624 GLU A O 1
ATOM 4968 N N . VAL A 1 625 ? 6.577 -10.738 18.270 1.00 65.00 625 VAL A N 1
ATOM 4969 C CA . VAL A 1 625 ? 7.283 -9.464 18.488 1.00 65.00 625 VAL A CA 1
ATOM 4970 C C . VAL A 1 625 ? 8.794 -9.635 18.291 1.00 65.00 625 VAL A C 1
ATOM 4972 O O . VAL A 1 625 ? 9.438 -8.784 17.678 1.00 65.00 625 VAL A O 1
ATOM 4975 N N . SER A 1 626 ? 9.371 -10.752 18.745 1.00 78.62 626 SER A N 1
ATOM 4976 C CA . SER A 1 626 ? 10.787 -11.064 18.517 1.00 78.62 626 SER A CA 1
ATOM 4977 C C . SER A 1 626 ? 11.110 -11.298 17.035 1.00 78.62 626 SER A C 1
ATOM 4979 O O . SER A 1 626 ? 12.158 -10.854 16.563 1.00 78.62 626 SER A O 1
ATOM 4981 N N . ALA A 1 627 ? 10.223 -11.954 16.282 1.00 68.69 627 ALA A N 1
ATOM 4982 C CA . ALA A 1 627 ? 10.373 -12.137 14.838 1.00 68.69 627 ALA A CA 1
ATOM 4983 C C . ALA A 1 627 ? 10.317 -10.798 14.084 1.00 68.69 627 ALA A C 1
ATOM 4985 O O . ALA A 1 627 ? 11.220 -10.506 13.302 1.00 68.69 627 ALA A O 1
ATOM 4986 N N . HIS A 1 628 ? 9.340 -9.939 14.394 1.00 63.56 628 HIS A N 1
ATOM 4987 C CA . HIS A 1 628 ? 9.243 -8.598 13.809 1.00 63.56 628 HIS A CA 1
ATOM 4988 C C . HIS A 1 628 ? 10.461 -7.728 14.128 1.00 63.56 628 HIS A C 1
ATOM 4990 O O . HIS A 1 628 ? 10.965 -7.031 13.252 1.00 63.56 628 HIS A O 1
ATOM 4996 N N . SER A 1 629 ? 10.984 -7.798 15.355 1.00 69.38 629 SER A N 1
ATOM 4997 C CA . SER A 1 629 ? 12.205 -7.072 15.712 1.00 69.38 629 SER A CA 1
ATOM 4998 C C . SER A 1 629 ? 13.406 -7.528 14.879 1.00 69.38 629 SER A C 1
ATOM 5000 O O . SER A 1 629 ? 14.183 -6.683 14.451 1.00 69.38 629 SER A O 1
ATOM 5002 N N . ARG A 1 630 ? 13.555 -8.836 14.620 1.00 77.31 630 ARG A N 1
ATOM 5003 C CA . ARG A 1 630 ? 14.643 -9.370 13.780 1.00 77.31 630 ARG A CA 1
ATOM 5004 C C . ARG A 1 630 ? 14.498 -8.967 12.314 1.00 77.31 630 ARG A C 1
ATOM 5006 O O . ARG A 1 630 ? 15.499 -8.616 11.697 1.00 77.31 630 ARG A O 1
ATOM 5013 N N . LEU A 1 631 ? 13.273 -8.975 11.781 1.00 72.00 631 LEU A N 1
ATOM 5014 C CA . LEU A 1 631 ? 12.965 -8.468 10.440 1.00 72.00 631 LEU A CA 1
ATOM 5015 C C . LEU A 1 631 ? 13.413 -7.009 10.296 1.00 72.00 631 LEU A C 1
ATOM 5017 O O . LEU A 1 631 ? 14.118 -6.689 9.347 1.00 72.00 631 LEU A O 1
ATOM 5021 N N . LEU A 1 632 ? 13.019 -6.142 11.233 1.00 64.31 632 LEU A N 1
ATOM 5022 C CA . LEU A 1 632 ? 13.359 -4.719 11.182 1.00 64.31 632 LEU A CA 1
ATOM 5023 C C . LEU A 1 632 ? 14.876 -4.503 11.225 1.00 64.31 632 LEU A C 1
ATOM 5025 O O . LEU A 1 632 ? 15.405 -3.821 10.358 1.00 64.31 632 LEU A O 1
ATOM 5029 N N . THR A 1 633 ? 15.592 -5.187 12.125 1.00 78.19 633 THR A N 1
ATOM 5030 C CA . THR A 1 633 ? 17.065 -5.129 12.160 1.00 78.19 633 THR A CA 1
ATOM 5031 C C . THR A 1 633 ? 17.696 -5.580 10.841 1.00 78.19 633 THR A C 1
ATOM 5033 O O . THR A 1 633 ? 18.690 -5.011 10.402 1.00 78.19 633 THR A O 1
ATOM 5036 N N . ARG A 1 634 ? 17.121 -6.588 10.177 1.00 72.94 634 ARG A N 1
ATOM 5037 C CA . ARG A 1 634 ? 17.623 -7.068 8.885 1.00 72.94 634 ARG A CA 1
ATOM 5038 C C . ARG A 1 634 ? 17.357 -6.081 7.748 1.00 72.94 634 ARG A C 1
ATOM 5040 O O . ARG A 1 634 ? 18.186 -5.957 6.851 1.00 72.94 634 ARG A O 1
ATOM 5047 N N . ILE A 1 635 ? 16.216 -5.393 7.778 1.00 66.38 635 ILE A N 1
ATOM 5048 C CA . ILE A 1 635 ? 15.901 -4.311 6.838 1.00 66.38 635 ILE A CA 1
ATOM 5049 C C . ILE A 1 635 ? 16.907 -3.171 7.015 1.00 66.38 635 ILE A C 1
ATOM 5051 O O . ILE A 1 635 ? 17.468 -2.724 6.018 1.00 66.38 635 ILE A O 1
ATOM 5055 N N . ASP A 1 636 ? 17.205 -2.778 8.255 1.00 69.81 636 ASP A N 1
ATOM 5056 C CA . ASP A 1 636 ? 18.208 -1.749 8.550 1.00 69.81 636 ASP A CA 1
ATOM 5057 C C . ASP A 1 636 ? 19.598 -2.151 8.015 1.00 69.81 636 ASP A C 1
ATOM 5059 O O . ASP A 1 636 ? 20.233 -1.376 7.300 1.00 69.81 636 ASP A O 1
ATOM 5063 N N . GLU A 1 637 ? 20.034 -3.400 8.243 1.00 79.25 637 GLU A N 1
ATOM 5064 C CA . GLU A 1 637 ? 21.288 -3.934 7.680 1.00 79.25 637 GLU A CA 1
ATOM 5065 C C . GLU A 1 637 ? 21.320 -3.868 6.140 1.00 79.25 637 GLU A C 1
ATOM 5067 O O . GLU A 1 637 ? 22.362 -3.579 5.544 1.00 79.25 637 GLU A O 1
ATOM 5072 N N . LEU A 1 638 ? 20.201 -4.155 5.467 1.00 73.25 638 LEU A N 1
ATOM 5073 C CA . LEU A 1 638 ? 20.111 -4.078 4.006 1.00 73.25 638 LEU A CA 1
ATOM 5074 C C . LEU A 1 638 ? 20.159 -2.630 3.510 1.00 73.25 638 LEU A C 1
ATOM 5076 O O . LEU A 1 638 ? 20.867 -2.356 2.538 1.00 73.25 638 LEU A O 1
ATOM 5080 N N . CYS A 1 639 ? 19.466 -1.710 4.180 1.00 66.56 639 CYS A N 1
ATOM 5081 C CA . CYS A 1 639 ? 19.508 -0.280 3.880 1.00 66.56 639 CYS A CA 1
ATOM 5082 C C . CYS A 1 639 ? 20.928 0.287 4.034 1.00 66.56 639 CYS A C 1
ATOM 5084 O O . CYS A 1 639 ? 21.410 0.986 3.138 1.00 66.56 639 CYS A O 1
ATOM 5086 N N . ASP A 1 640 ? 21.646 -0.087 5.095 1.00 77.12 640 ASP A N 1
ATOM 5087 C CA . ASP A 1 640 ? 23.045 0.303 5.305 1.00 77.12 640 ASP A CA 1
ATOM 5088 C C . ASP A 1 640 ? 23.953 -0.213 4.179 1.00 77.12 640 ASP A C 1
ATOM 5090 O O . ASP A 1 640 ? 24.801 0.517 3.655 1.00 77.12 640 ASP A O 1
ATOM 5094 N N . ARG A 1 641 ? 23.757 -1.466 3.746 1.00 74.50 641 ARG A N 1
ATOM 5095 C CA . ARG A 1 641 ? 24.525 -2.054 2.635 1.00 74.50 641 ARG A CA 1
ATOM 5096 C C . ARG A 1 641 ? 24.233 -1.370 1.302 1.00 74.50 641 ARG A C 1
ATOM 5098 O O . ARG A 1 641 ? 25.172 -1.142 0.543 1.00 74.50 641 ARG A O 1
ATOM 5105 N N . ILE A 1 642 ? 22.974 -1.042 1.015 1.00 70.94 642 ILE A N 1
ATOM 5106 C CA . ILE A 1 642 ? 22.592 -0.294 -0.193 1.00 70.94 642 ILE A CA 1
ATOM 5107 C C . ILE A 1 642 ? 23.265 1.079 -0.179 1.00 70.94 642 ILE A C 1
ATOM 5109 O O . ILE A 1 642 ? 23.930 1.435 -1.147 1.00 70.94 642 ILE A O 1
ATOM 5113 N N . THR A 1 643 ? 23.198 1.790 0.948 1.00 71.62 643 THR A N 1
ATOM 5114 C CA . THR A 1 643 ? 23.821 3.111 1.126 1.00 71.62 643 THR A CA 1
ATOM 5115 C C . THR A 1 643 ? 25.342 3.060 0.944 1.00 71.62 643 THR A C 1
ATOM 5117 O O . THR A 1 643 ? 25.937 3.949 0.327 1.00 71.62 643 THR A O 1
ATOM 5120 N N . ALA A 1 644 ? 25.993 2.000 1.433 1.00 76.06 644 ALA A N 1
ATOM 5121 C CA . ALA A 1 644 ? 27.427 1.789 1.247 1.00 76.06 644 ALA A CA 1
ATOM 5122 C C . ALA A 1 644 ? 27.801 1.555 -0.227 1.00 76.06 644 ALA A C 1
ATOM 5124 O O . ALA A 1 644 ? 28.819 2.071 -0.691 1.00 76.06 644 ALA A O 1
ATOM 5125 N N . VAL A 1 645 ? 26.981 0.808 -0.973 1.00 74.00 645 VAL A N 1
ATOM 5126 C CA . VAL A 1 645 ? 27.188 0.607 -2.414 1.00 74.00 645 VAL A CA 1
ATOM 5127 C C . VAL A 1 645 ? 26.957 1.887 -3.191 1.00 74.00 645 VAL A C 1
ATOM 5129 O O . VAL A 1 645 ? 27.778 2.221 -4.040 1.00 74.00 645 VAL A O 1
ATOM 5132 N N . ASP A 1 646 ? 25.907 2.631 -2.865 1.00 66.94 646 ASP A N 1
ATOM 5133 C CA . ASP A 1 646 ? 25.611 3.904 -3.513 1.00 66.94 646 ASP A CA 1
ATOM 5134 C C . ASP A 1 646 ? 26.760 4.901 -3.297 1.00 66.94 646 ASP A C 1
ATOM 5136 O O . ASP A 1 646 ? 27.270 5.503 -4.241 1.00 66.94 646 ASP A O 1
ATOM 5140 N N . SER A 1 647 ? 27.296 4.956 -2.073 1.00 75.38 647 SER A N 1
ATOM 5141 C CA . SER A 1 647 ? 28.484 5.753 -1.743 1.00 75.38 647 SER A CA 1
ATOM 5142 C C . SER A 1 647 ? 29.726 5.323 -2.537 1.00 75.38 647 SER A C 1
ATOM 5144 O O . SER A 1 647 ? 30.492 6.171 -2.993 1.00 75.38 647 SER A O 1
ATOM 5146 N N . ALA A 1 648 ? 29.936 4.017 -2.735 1.00 72.50 648 ALA A N 1
ATOM 5147 C CA . ALA A 1 648 ? 31.057 3.495 -3.518 1.00 72.50 648 ALA A CA 1
ATOM 5148 C C . ALA A 1 648 ? 30.914 3.793 -5.022 1.00 72.50 648 ALA A C 1
ATOM 5150 O O . ALA A 1 648 ? 31.901 4.127 -5.682 1.00 72.50 648 ALA A O 1
ATOM 5151 N N . VAL A 1 649 ? 29.695 3.717 -5.563 1.00 71.44 649 VAL A N 1
ATOM 5152 C CA . VAL A 1 649 ? 29.390 4.077 -6.957 1.00 71.44 649 VAL A CA 1
ATOM 5153 C C . VAL A 1 649 ? 29.596 5.574 -7.178 1.00 71.44 649 VAL A C 1
ATOM 5155 O O . VAL A 1 649 ? 30.230 5.965 -8.154 1.00 71.44 649 VAL A O 1
ATOM 5158 N N . VAL A 1 650 ? 29.142 6.418 -6.248 1.00 72.94 650 VAL A N 1
ATOM 5159 C CA . VAL A 1 650 ? 29.361 7.869 -6.317 1.00 72.94 650 VAL A CA 1
ATOM 5160 C C . VAL A 1 650 ? 30.852 8.202 -6.257 1.00 72.94 650 VAL A C 1
ATOM 5162 O O . VAL A 1 650 ? 31.321 8.987 -7.075 1.00 72.94 650 VAL A O 1
ATOM 5165 N N . HIS A 1 651 ? 31.620 7.581 -5.354 1.00 73.06 651 HIS A N 1
ATOM 5166 C CA . HIS A 1 651 ? 33.067 7.804 -5.267 1.00 73.06 651 HIS A CA 1
ATOM 5167 C C . HIS A 1 651 ? 33.816 7.368 -6.533 1.00 73.06 651 HIS A C 1
ATOM 5169 O O . HIS A 1 651 ? 34.627 8.130 -7.049 1.00 73.06 651 HIS A O 1
ATOM 5175 N N . THR A 1 652 ? 33.508 6.188 -7.076 1.00 68.81 652 THR A N 1
ATOM 5176 C CA . THR A 1 652 ? 34.135 5.695 -8.318 1.00 68.81 652 THR A CA 1
ATOM 5177 C C . THR A 1 652 ? 33.731 6.506 -9.549 1.00 68.81 652 THR A C 1
ATOM 5179 O O . THR A 1 652 ? 34.543 6.692 -10.453 1.00 68.81 652 THR A O 1
ATOM 5182 N N . ALA A 1 653 ? 32.509 7.044 -9.592 1.00 65.12 653 ALA A N 1
ATOM 5183 C CA . ALA A 1 653 ? 32.093 7.976 -10.637 1.00 65.12 653 ALA A CA 1
ATOM 5184 C C . ALA A 1 653 ? 32.820 9.329 -10.531 1.00 65.12 653 ALA A C 1
ATOM 5186 O O . ALA A 1 653 ? 33.155 9.921 -11.555 1.00 65.12 653 ALA A O 1
ATOM 5187 N N . PHE A 1 654 ? 33.090 9.802 -9.309 1.00 71.81 654 PHE A N 1
ATOM 5188 C CA . PHE A 1 654 ? 33.821 11.049 -9.069 1.00 71.81 654 PHE A CA 1
ATOM 5189 C C . PHE A 1 654 ? 35.310 10.928 -9.422 1.00 71.81 654 PHE A C 1
ATOM 5191 O O . PHE A 1 654 ? 35.848 11.813 -10.083 1.00 71.81 654 PHE A O 1
ATOM 5198 N N . ASP A 1 655 ? 35.954 9.820 -9.046 1.00 67.62 655 ASP A N 1
ATOM 5199 C CA . ASP A 1 655 ? 37.370 9.560 -9.342 1.00 67.62 655 ASP A CA 1
ATOM 5200 C C . ASP A 1 655 ? 37.633 9.332 -10.840 1.00 67.62 655 ASP A C 1
ATOM 5202 O O . ASP A 1 655 ? 38.727 9.615 -11.312 1.00 67.62 655 ASP A O 1
ATOM 5206 N N . ASN A 1 656 ? 36.635 8.876 -11.605 1.00 55.50 656 ASN A N 1
ATOM 5207 C CA . ASN A 1 656 ? 36.727 8.743 -13.065 1.00 55.50 656 ASN A CA 1
ATOM 5208 C C . ASN A 1 656 ? 36.465 10.055 -13.830 1.00 55.50 656 ASN A C 1
ATOM 5210 O O . ASN A 1 656 ? 36.715 10.127 -15.035 1.00 55.50 656 ASN A O 1
ATOM 5214 N N . HIS A 1 657 ? 35.925 11.075 -13.157 1.00 55.66 657 HIS A N 1
ATOM 5215 C CA . HIS A 1 657 ? 35.659 12.390 -13.746 1.00 55.66 657 HIS A CA 1
ATOM 5216 C C . HIS A 1 657 ? 36.766 13.423 -13.478 1.00 55.66 657 HIS A C 1
ATOM 5218 O O . HIS A 1 657 ? 36.792 14.457 -14.155 1.00 55.66 657 HIS A O 1
ATOM 5224 N N . LEU A 1 658 ? 37.649 13.148 -12.515 1.00 46.91 658 LEU A N 1
ATOM 5225 C CA . LEU A 1 658 ? 38.888 13.882 -12.230 1.00 46.91 658 LEU A CA 1
ATOM 5226 C C . LEU A 1 658 ? 40.057 13.309 -13.037 1.00 46.91 658 LEU A C 1
ATOM 5228 O O . LEU A 1 658 ? 40.913 14.125 -13.453 1.00 46.91 658 LEU A O 1
#

Foldseek 3Di:
DDDDDDDDDDDDDDDDDDDDDDDDDDDDDDDDDDDDDDDPPDDDDDDDDDDDDDDDDDDDDDDDDDDDDDDDDDDDDDDDDDDDDDDDDDPDPVVVVVVVVVVVVVVVVVVVVVVVVVVVVVVVVVVVVVVVVVVVVVVVVVVVVCVVVVVVVVVVVVVVVVVVVVVVVVVVVVVVVVVVVVVVVVVVVVVVVVVVVVVVVVVVVVVVVVVVVVVVVVVVVVVVVVVVVVVVVVVVVVVVVVVVVVVVVVVVVVVVVVVVVVVVVVDDDDDDDDDPPCPVVVVVVVVVVVVVVVVVVVVVVVVVVVVVVVVVVVVVVVVVVVVVVVVVVVVVVVVVCVVVVPVVVVVVVVVVVVVVVVVVVVVVVVVVVVVVVVVVVVVVVVVVVVVVVVVVVVVVVVVVVVVVVVVVVVVVVVVVVVVVVVVV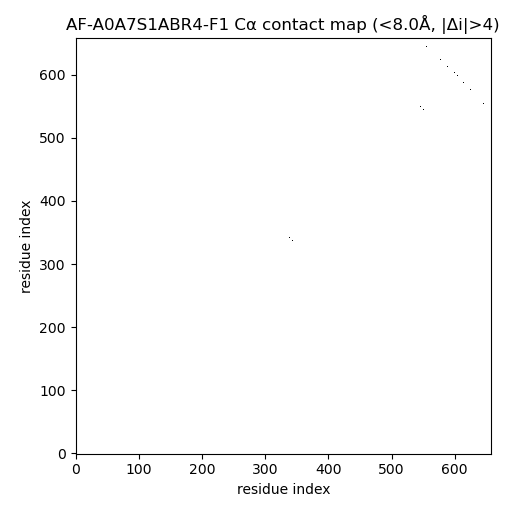VVVVPDDDDDDDDDDDDDDDDDDDDPPPDDPDDDDDDDDDDDDDDDDDDDDDDDDDDDDDDDDPDPVPCVVVVVVVVVVVVVVVVVVVVVVVVVVVVVVVVVVVVVVVVVPPPDDDDDPDDPVVVVVLVVLVVVLVVVVVVVVVVLVVVVVVLVVVVVVLVVVVVVVVVVVVVVVVVPDDDPDCVVVVNVVVVVVSVVVVVVSVVVVVVVVVVSVVSVVVSVVVVVVVVVVVVD

Secondary structure (DSSP, 8-state):
-----------------PPPPP---PPP--------------------------------------------------------------TTHHHHHHHHHHHHHHHHHHHHHHHHHHHHHHHHHHHHHHHHHHHHHHHHHHHHHHHHHHHHHHHHHHHHHHHHHHHHHHHHHHHHHHHHHHHHHHHHHHHHHHHHHHHHHHHHHHHHHHHHHHHHHHHHHHHHHHHHHHHHHHHHHHHHHHHHHHHHHHHHHHHHHHHHHHHHTTS--------S-HHHHHHHHHHHHHHHHHHHHHHHHHHHHHHHHHHHHHHHHHHHHHHHHHHHHHHHHHHHHHHHTTHHHHHHHHHHHHHHHHHHHHHHHHHHHHHHHHHHHHHHHHHHHHHHHHHHHHHHHHHHHHHHHHHHHHHHHHHHHHHHHHHHHHHHT----------------------------------------------------------S--TTSHHHHHHHHHHHHHHHHHHHHHHHHHHHHHHHHHHHHHHHHHS-----------HHHHHHHHHHHHHHHHHHHHHHHHHHHHHHHHHHHHHHHHHHHHHHHHHHHHHTTS-----THHHHHHHHHHHHHHHHHHHHHHHHHHHHHHHHHHHHHHHHHHHHHHHTT-

Organism: Noctiluca scintillans (NCBI:txid2966)

pLDDT: mean 71.28, std 22.47, range [27.22, 97.88]

Sequence (658 aa):
MSSEMMRHTSSRDELAPLTPPPILVTPPRSKTTLAQGGPQNQIAQYNDSVVPRTGTLRQRSGSPWGQSSTRAMTRVPSKDGLFGTGGLQASRALHENNVMLSVKRHMEALEDKFNNQVGKIQNQHDRLREVNLTRLEEKMIVAEGMHPKLERRMAELTGSFQGISDEFQSQIRRLDSMDERWREWRHQMEEEVRVRFVESEQHIQKVASDLRVTRASVEESLKRQNSRLQRLEAETTERTASWENSSQAVLALHHRVEKVEVRHAEVPSVDSRDNPSSSAHLALLEKHLHEVQSRVHAAVQEQHENEGRLEHQEERLKALRTSLEAKDGYYRQLGERLERADVEGRFEHLQKAMREDRQVLQQEVSSLSTNSKVVADVIDEIKKEVALVAERTDRDIVLLAETNREASEDFASVIEGLQREIASFRREASPKTSPRHAMETDDSFRRLPVNHDSLRRERSDDRLGAGLSQHGAHDPLTTQVASQQSIPLLDEHGPLVAQLKERMDNLSEEVRGRREAEEILREELQKLTSEKKSVGFGDTSVAATPPEVEQVVSLVEGLRRDIVMDVGLLRTEMEHSRNDISSLAEMVVRERAAASKEALHGKLEMEPSMLQLLSSVQNCEAAEVSAHSRLLTRIDELCDRITAVDSAVVHTAFDNHL